Protein AF-G0MV17-F1 (afdb_monomer_lite)

Secondary structure (DSSP, 8-state):
-HHHHHTTT-PPPPPPPPPS-HHHHHHHHHHHHHHHHHHHHHHHHHHHHHHHHHHHHHHHHHHHHHS-THHHHHHHH-HHHHHHHHHHHH---HHHHHHHHHHHHHHHHHHHHHHHHTT-S---HHHHHHHHHHHHHHHHHHHHHHHHHHHHHTTS----SSHHHHHHHHHHHHHHHHHT---PPP--TTHHHHHHHHHHHHHHHTT-----------PPPTT-EEEEETTEEEEE-HHHHHHH-SS------TTSSS-EEEE-S-HHHHHHHHHHHTT--HHHHTTTGGGTHHHHHHHHHHHT-HHHHHHHHHHHHTT-SS-HHHHHHHHHHTT-HHHHHHHHHH--SHHHHHHHS-S-GGGS-HHHHHHHHHHHHHHTT-PPPP-PPPPSSHHHHHHHHHHHHHHHHHTTSTTHHHHHHHHHHHHHHHHHHHHHHHH-HHHHHHHHH-HHHHHHHHHHHH---HHHHHHHHHHHHHHHHHHHHHHHHSTTS---HHHHHHHHHHHHHHHHHHHHHHHH-HHHHTTS--S----SHHHHHHHHHHHHHHHHTS------GGGHHHHHHHHHHHHHHHHHHHHH-TTS-PPPPPTT-----GGG--HHHHHHHHHHHHHHHHSPP--PPP---------TTSSSS---

Structure (mmCIF, N/CA/C/O backbone):
data_AF-G0MV17-F1
#
_entry.id   AF-G0MV17-F1
#
loop_
_atom_site.group_PDB
_atom_site.id
_atom_site.type_symbol
_atom_site.label_atom_id
_atom_site.label_alt_id
_atom_site.label_comp_id
_atom_site.label_asym_id
_atom_site.label_entity_id
_atom_site.label_seq_id
_atom_site.pdbx_PDB_ins_code
_atom_site.Cartn_x
_atom_site.Cartn_y
_atom_site.Cartn_z
_atom_site.occupancy
_atom_site.B_iso_or_equiv
_atom_site.auth_seq_id
_atom_site.auth_comp_id
_atom_site.auth_asym_id
_atom_site.auth_atom_id
_atom_site.pdbx_PDB_model_num
ATOM 1 N N . MET A 1 1 ? -31.166 -2.896 -0.686 1.00 39.56 1 MET A N 1
ATOM 2 C CA . MET A 1 1 ? -31.137 -1.420 -0.766 1.00 39.56 1 MET A CA 1
ATOM 3 C C . MET A 1 1 ? -32.456 -0.833 -1.259 1.00 39.56 1 MET A C 1
ATOM 5 O O . MET A 1 1 ? -33.086 -0.135 -0.486 1.00 39.56 1 MET A O 1
ATOM 9 N N . GLN A 1 2 ? -32.949 -1.142 -2.463 1.00 28.44 2 GLN A N 1
ATOM 10 C CA . GLN A 1 2 ? -34.207 -0.554 -2.974 1.00 28.44 2 GLN A CA 1
ATOM 11 C C . GLN A 1 2 ? -35.458 -0.960 -2.159 1.00 28.44 2 GLN A C 1
ATOM 13 O O . GLN A 1 2 ? -36.237 -0.102 -1.762 1.00 28.44 2 GLN A O 1
ATOM 18 N N . ARG A 1 3 ? -35.547 -2.231 -1.735 1.00 35.34 3 ARG A N 1
ATOM 19 C CA . ARG A 1 3 ? -36.544 -2.705 -0.746 1.00 35.34 3 ARG A CA 1
ATOM 20 C C . ARG A 1 3 ? -36.416 -2.064 0.644 1.00 35.34 3 ARG A C 1
ATOM 22 O O . ARG A 1 3 ? -37.363 -2.081 1.417 1.00 35.34 3 ARG A O 1
ATOM 29 N N . SER A 1 4 ? -35.245 -1.522 0.972 1.00 36.75 4 SER A N 1
ATOM 30 C CA . SER A 1 4 ? -34.975 -0.873 2.261 1.00 36.75 4 SER A CA 1
ATOM 31 C C . SER A 1 4 ? -35.510 0.565 2.283 1.00 36.75 4 SER A C 1
ATOM 33 O O . SER A 1 4 ? -35.918 1.042 3.334 1.00 36.75 4 SER A O 1
ATOM 35 N N . PHE A 1 5 ? -35.570 1.231 1.123 1.00 41.06 5 PHE A N 1
ATOM 36 C CA . PHE A 1 5 ? -36.140 2.575 0.979 1.00 41.06 5 PHE A CA 1
ATOM 37 C C . PHE A 1 5 ? -37.675 2.575 0.917 1.00 41.06 5 PHE A C 1
ATOM 39 O O . PHE A 1 5 ? -38.303 3.513 1.403 1.00 41.06 5 PHE A O 1
ATOM 46 N N . GLU A 1 6 ? -38.294 1.512 0.397 1.00 41.16 6 GLU A N 1
ATOM 47 C CA . GLU A 1 6 ? -39.761 1.377 0.363 1.00 41.16 6 GLU A CA 1
ATOM 48 C C . GLU A 1 6 ? -40.378 1.166 1.757 1.00 41.16 6 GLU A C 1
ATOM 50 O O . GLU A 1 6 ? -41.496 1.612 2.006 1.00 41.16 6 GLU A O 1
ATOM 55 N N . LEU A 1 7 ? -39.633 0.575 2.698 1.00 42.25 7 LEU A N 1
ATOM 56 C CA . LEU A 1 7 ? -40.073 0.385 4.087 1.00 42.25 7 LEU A CA 1
ATOM 57 C C . LEU A 1 7 ? -40.056 1.676 4.931 1.00 42.25 7 LEU A C 1
ATOM 59 O O . LEU A 1 7 ? -40.615 1.684 6.023 1.00 42.25 7 LEU A O 1
ATOM 63 N N . LEU A 1 8 ? -39.452 2.766 4.436 1.00 43.91 8 LEU A N 1
ATOM 64 C CA . LEU A 1 8 ? -39.268 4.024 5.180 1.00 43.91 8 LEU A CA 1
ATOM 65 C C . LEU A 1 8 ? -40.201 5.170 4.740 1.00 43.91 8 LEU A C 1
ATOM 67 O O . LEU A 1 8 ? -40.121 6.266 5.287 1.00 43.91 8 LEU A O 1
ATOM 71 N N . GLY A 1 9 ? -41.109 4.945 3.783 1.00 40.09 9 GLY A N 1
ATOM 72 C CA . GLY A 1 9 ? -42.217 5.872 3.496 1.00 40.09 9 GLY A CA 1
ATOM 73 C C . GLY A 1 9 ? -41.845 7.252 2.922 1.00 40.09 9 GLY A C 1
ATOM 74 O O . GLY A 1 9 ? -42.655 8.176 2.996 1.00 40.09 9 GLY A O 1
ATOM 75 N N . ILE A 1 10 ? -40.658 7.425 2.332 1.00 40.81 10 ILE A N 1
ATOM 76 C CA . ILE A 1 10 ? -40.197 8.725 1.813 1.00 40.81 10 ILE A CA 1
ATOM 77 C C . ILE A 1 10 ? -40.689 8.930 0.368 1.00 40.81 10 ILE A C 1
ATOM 79 O O . ILE A 1 10 ? -40.276 8.220 -0.549 1.00 40.81 10 ILE A O 1
ATOM 83 N N . ARG A 1 11 ? -41.579 9.911 0.147 1.00 38.06 11 ARG A N 1
ATOM 84 C CA . ARG A 1 11 ? -42.093 10.280 -1.190 1.00 38.06 11 ARG A CA 1
ATOM 85 C C . ARG A 1 11 ? -41.164 11.255 -1.923 1.00 38.06 11 ARG A C 1
ATOM 87 O O . ARG A 1 11 ? -40.632 12.190 -1.334 1.00 38.06 11 ARG A O 1
ATOM 94 N N . LYS A 1 12 ? -41.032 11.050 -3.237 1.00 37.12 12 LYS A N 1
ATOM 95 C CA . LYS A 1 12 ? -40.233 11.859 -4.173 1.00 37.12 12 LYS A CA 1
ATOM 96 C C . LYS A 1 12 ? -40.952 13.185 -4.523 1.00 37.12 12 LYS A C 1
ATOM 98 O O . LYS A 1 12 ? -42.158 13.134 -4.768 1.00 37.12 12 LYS A O 1
ATOM 103 N N . PRO A 1 13 ? -40.264 14.345 -4.571 1.00 39.62 13 PRO A N 1
ATOM 104 C CA . PRO A 1 13 ? -40.879 15.626 -4.937 1.00 39.62 13 PRO A CA 1
ATOM 105 C C . PRO A 1 13 ? -41.050 15.791 -6.465 1.00 39.62 13 PRO A C 1
ATOM 107 O O . PRO A 1 13 ? -40.320 15.149 -7.228 1.00 39.62 13 PRO A O 1
ATOM 110 N N . PRO A 1 14 ? -42.004 16.632 -6.923 1.00 38.84 14 PRO A N 1
ATOM 111 C CA . PRO A 1 14 ? -42.306 16.827 -8.339 1.00 38.84 14 PRO A CA 1
ATOM 112 C C . PRO A 1 14 ? -41.318 17.782 -9.023 1.00 38.84 14 PRO A C 1
ATOM 114 O O . PRO A 1 14 ? -40.801 18.719 -8.415 1.00 38.84 14 PRO A O 1
ATOM 117 N N . SER A 1 15 ? -41.072 17.530 -10.306 1.00 37.59 15 SER A N 1
ATOM 118 C CA . SER A 1 15 ? -40.172 18.303 -11.165 1.00 37.59 15 SER A CA 1
ATOM 119 C C . SER A 1 15 ? -40.782 19.655 -11.576 1.00 37.59 15 SER A C 1
ATOM 121 O O . SER A 1 15 ? -41.992 19.710 -11.810 1.00 37.59 15 SER A O 1
ATOM 123 N N . PRO A 1 16 ? -39.978 20.729 -11.704 1.00 37.81 16 PRO A N 1
ATOM 124 C CA . PRO A 1 16 ? -40.455 22.035 -12.158 1.00 37.81 16 PRO A CA 1
ATOM 125 C C . PRO A 1 16 ? -40.658 22.084 -13.687 1.00 37.81 16 PRO A C 1
ATOM 127 O O . PRO A 1 16 ? -40.048 21.289 -14.408 1.00 37.81 16 PRO A O 1
ATOM 130 N N . PRO A 1 17 ? -41.506 23.005 -14.190 1.00 41.12 17 PRO A N 1
ATOM 131 C CA . PRO A 1 17 ? -41.814 23.118 -15.612 1.00 41.12 17 PRO A CA 1
ATOM 132 C C . PRO A 1 17 ? -40.684 23.811 -16.391 1.00 41.12 17 PRO A C 1
ATOM 134 O O . PRO A 1 17 ? -39.975 24.667 -15.862 1.00 41.12 17 PRO A O 1
ATOM 137 N N . LEU A 1 18 ? -40.533 23.417 -17.657 1.00 37.25 18 LEU A N 1
ATOM 138 C CA . LEU A 1 18 ? -39.545 23.945 -18.602 1.00 37.25 18 LEU A CA 1
ATOM 139 C C . LEU A 1 18 ? -39.985 25.306 -19.183 1.00 37.25 18 LEU A C 1
ATOM 141 O O . LEU A 1 18 ? -41.183 25.479 -19.406 1.00 37.25 18 LEU A O 1
ATOM 145 N N . PRO A 1 19 ? -39.056 26.247 -19.460 1.00 40.25 19 PRO A N 1
ATOM 146 C CA . PRO A 1 19 ? -39.390 27.530 -20.075 1.00 40.25 19 PRO A CA 1
ATOM 147 C C . PRO A 1 19 ? -39.658 27.401 -21.579 1.00 40.25 19 PRO A C 1
ATOM 149 O O . PRO A 1 19 ? -39.020 26.609 -22.275 1.00 40.25 19 PRO A O 1
ATOM 152 N N . GLU A 1 20 ? -40.587 28.224 -22.056 1.00 44.41 20 GLU A N 1
ATOM 153 C CA . GLU A 1 20 ? -40.959 28.390 -23.459 1.00 44.41 20 GLU A CA 1
ATOM 154 C C . GLU A 1 20 ? -39.943 29.308 -24.173 1.00 44.41 20 GLU A C 1
ATOM 156 O O . GLU A 1 20 ? -39.571 30.354 -23.650 1.00 44.41 20 GLU A O 1
ATOM 161 N N . GLU A 1 21 ? -39.519 28.887 -25.369 1.00 57.91 21 GLU A N 1
ATOM 162 C CA . GLU A 1 21 ? -38.606 29.548 -26.328 1.00 57.91 21 GLU A CA 1
ATOM 163 C C . GLU A 1 21 ? -37.078 29.345 -26.139 1.00 57.91 21 GLU A C 1
ATOM 165 O O . GLU A 1 21 ? -36.354 30.224 -25.668 1.00 57.91 21 GLU A O 1
ATOM 170 N N . PRO A 1 22 ? -36.549 28.180 -26.578 1.00 46.06 22 PRO A N 1
ATOM 171 C CA . PRO A 1 22 ? -35.141 27.791 -26.423 1.00 46.06 22 PRO A CA 1
ATOM 172 C C . PRO A 1 22 ? -34.143 28.545 -27.324 1.00 46.06 22 PRO A C 1
ATOM 174 O O . PRO A 1 22 ? -32.955 28.599 -26.999 1.00 46.06 22 PRO A O 1
ATOM 177 N N . ASP A 1 23 ? -34.593 29.162 -28.418 1.00 40.06 23 ASP A N 1
ATOM 178 C CA . ASP A 1 23 ? -33.680 29.690 -29.442 1.00 40.06 23 ASP A CA 1
ATOM 179 C C . ASP A 1 23 ? -33.050 31.044 -29.059 1.00 40.06 23 ASP A C 1
ATOM 181 O O . ASP A 1 23 ? -31.885 31.296 -29.364 1.00 40.06 23 ASP A O 1
ATOM 185 N N . GLN A 1 24 ? -33.756 31.888 -28.297 1.00 45.31 24 GLN A N 1
ATOM 186 C CA . GLN A 1 24 ? -33.226 33.183 -27.830 1.00 45.31 24 GLN A CA 1
ATOM 187 C C . GLN A 1 24 ? -32.275 33.032 -26.632 1.00 45.31 24 GLN A C 1
ATOM 189 O O . GLN A 1 24 ? -31.323 33.799 -26.471 1.00 45.31 24 GLN A O 1
ATOM 194 N N . VAL A 1 25 ? -32.496 32.007 -25.804 1.00 46.84 25 VAL A N 1
ATOM 195 C CA . VAL A 1 25 ? -31.616 31.672 -24.674 1.00 46.84 25 VAL A CA 1
ATOM 196 C C . VAL A 1 25 ? -30.271 31.147 -25.181 1.00 46.84 25 VAL A C 1
ATOM 198 O O . VAL A 1 25 ? -29.224 31.496 -24.634 1.00 46.84 25 VAL A O 1
ATOM 201 N N . PHE A 1 26 ? -30.285 30.364 -26.262 1.00 41.34 26 PHE A N 1
ATOM 202 C CA . PHE A 1 26 ? -29.080 29.805 -26.869 1.00 41.34 26 PHE A CA 1
ATOM 203 C C . PHE A 1 26 ? -28.169 30.885 -27.474 1.00 41.34 26 PHE A C 1
ATOM 205 O O . PHE A 1 26 ? -26.960 30.879 -27.238 1.00 41.34 26 PHE A O 1
ATOM 212 N N . GLU A 1 27 ? -28.737 31.856 -28.193 1.00 43.06 27 GLU A N 1
ATOM 213 C CA . GLU A 1 27 ? -27.962 32.928 -28.829 1.00 43.06 27 GLU A CA 1
ATOM 214 C C . GLU A 1 27 ? -27.338 33.887 -27.795 1.00 43.06 27 GLU A C 1
ATOM 216 O O . GLU A 1 27 ? -26.178 34.291 -27.918 1.00 43.06 27 GLU A O 1
ATOM 221 N N . HIS A 1 28 ? -28.060 34.185 -26.708 1.00 44.31 28 HIS A N 1
ATOM 222 C CA . HIS A 1 28 ? -27.533 34.980 -25.597 1.00 44.31 28 HIS A CA 1
ATOM 223 C C . HIS A 1 28 ? -26.421 34.247 -24.825 1.00 44.31 28 HIS A C 1
ATOM 225 O O . HIS A 1 28 ? -25.405 34.856 -24.481 1.00 44.31 28 HIS A O 1
ATOM 231 N N . MET A 1 29 ? -26.570 32.936 -24.599 1.00 42.50 29 MET A N 1
ATOM 232 C CA . MET A 1 29 ? -25.540 32.112 -23.959 1.00 42.50 29 MET A CA 1
ATOM 233 C C . MET A 1 29 ? -24.266 32.012 -24.801 1.00 42.50 29 MET A C 1
ATOM 235 O O . MET A 1 29 ? -23.177 32.086 -24.241 1.00 42.50 29 MET A O 1
ATOM 239 N N . MET A 1 30 ? -24.377 31.881 -26.127 1.00 44.44 30 MET A N 1
ATOM 240 C CA . MET A 1 30 ? -23.211 31.776 -27.012 1.00 44.44 30 MET A CA 1
ATOM 241 C C . MET A 1 30 ? -22.388 33.065 -27.057 1.00 44.44 30 MET A C 1
ATOM 243 O O . MET A 1 30 ? -21.160 33.001 -27.016 1.00 44.44 30 MET A O 1
ATOM 247 N N . ASN A 1 31 ? -23.040 34.229 -27.058 1.00 46.44 31 ASN A N 1
ATOM 248 C CA . ASN A 1 31 ? -22.339 35.514 -27.013 1.00 46.44 31 ASN A CA 1
ATOM 249 C C . ASN A 1 31 ? -21.664 35.752 -25.651 1.00 46.44 31 ASN A C 1
ATOM 251 O O . ASN A 1 31 ? -20.507 36.164 -25.610 1.00 46.44 31 ASN A O 1
ATOM 255 N N . GLN A 1 32 ? -22.311 35.376 -24.540 1.00 42.66 32 GLN A N 1
ATOM 256 C CA . GLN A 1 32 ? -21.657 35.382 -23.224 1.00 42.66 32 GLN A CA 1
ATOM 257 C C . GLN A 1 32 ? -20.475 34.407 -23.151 1.00 42.66 32 GLN A C 1
ATOM 259 O O . GLN A 1 32 ? -19.490 34.699 -22.478 1.00 42.66 32 GLN A O 1
ATOM 264 N N . LEU A 1 33 ? -20.547 33.263 -23.839 1.00 36.34 33 LEU A N 1
ATOM 265 C CA . LEU A 1 33 ? -19.461 32.285 -23.873 1.00 36.34 33 LEU A CA 1
ATOM 266 C C . LEU A 1 33 ? -18.257 32.798 -24.668 1.00 36.34 33 LEU A C 1
ATOM 268 O O . LEU A 1 33 ? -17.129 32.565 -24.254 1.00 36.34 33 LEU A O 1
ATOM 272 N N . ILE A 1 34 ? -18.477 33.505 -25.779 1.00 42.09 34 ILE A N 1
ATOM 273 C CA . ILE A 1 34 ? -17.401 34.106 -26.583 1.00 42.09 34 ILE A CA 1
ATOM 274 C C . ILE A 1 34 ? -16.687 35.198 -25.777 1.00 42.09 34 ILE A C 1
ATOM 276 O O . ILE A 1 34 ? -15.463 35.147 -25.649 1.00 42.09 34 ILE A O 1
ATOM 280 N N . ASP A 1 35 ? -17.440 36.095 -25.136 1.00 41.97 35 ASP A N 1
ATOM 281 C CA . ASP A 1 35 ? -16.875 37.139 -24.273 1.00 41.97 35 ASP A CA 1
ATOM 282 C C . ASP A 1 35 ? -16.135 36.534 -23.064 1.00 41.97 35 ASP A C 1
ATOM 284 O O . ASP A 1 35 ? -15.046 36.978 -22.691 1.00 41.97 35 ASP A O 1
ATOM 288 N N . GLN A 1 36 ? -16.672 35.461 -22.473 1.00 37.81 36 GLN A N 1
ATOM 289 C CA . GLN A 1 36 ? -16.002 34.733 -21.394 1.00 37.81 36 GLN A CA 1
ATOM 290 C C . GLN A 1 36 ? -14.747 34.000 -21.873 1.00 37.81 36 GLN A C 1
ATOM 292 O O . GLN A 1 36 ? -13.764 33.985 -21.140 1.00 37.81 36 GLN A O 1
ATOM 297 N N . VAL A 1 37 ? -14.732 33.432 -23.081 1.00 37.16 37 VAL A N 1
ATOM 298 C CA . VAL A 1 37 ? -13.567 32.735 -23.650 1.00 37.16 37 VAL A CA 1
ATOM 299 C C . VAL A 1 37 ? -12.456 33.719 -24.023 1.00 37.16 37 VAL A C 1
ATOM 301 O O . VAL A 1 37 ? -11.284 33.419 -23.797 1.00 37.16 37 VAL A O 1
ATOM 304 N N . GLU A 1 38 ? -12.772 34.914 -24.527 1.00 39.66 38 GLU A N 1
ATOM 305 C CA . GLU A 1 38 ? -11.762 35.947 -24.798 1.00 39.66 38 GLU A CA 1
ATOM 306 C C . GLU A 1 38 ? -11.149 36.510 -23.507 1.00 39.66 38 GLU A C 1
ATOM 308 O O . GLU A 1 38 ? -9.919 36.611 -23.396 1.00 39.66 38 GLU A O 1
ATOM 313 N N . VAL A 1 39 ? -11.976 36.769 -22.487 1.00 44.75 39 VAL A N 1
ATOM 314 C CA . VAL A 1 39 ? -11.518 37.181 -21.150 1.00 44.75 39 VAL A CA 1
ATOM 315 C C . VAL A 1 39 ? -10.722 36.061 -20.467 1.00 44.75 39 VAL A C 1
ATOM 317 O O . VAL A 1 39 ? -9.668 36.328 -19.888 1.00 44.75 39 VAL A O 1
ATOM 320 N N . GLN A 1 40 ? -11.150 34.800 -20.584 1.00 40.75 40 GLN A N 1
ATOM 321 C CA . GLN A 1 40 ? -10.430 33.638 -20.050 1.00 40.75 40 GLN A CA 1
ATOM 322 C C . GLN A 1 40 ? -9.117 33.367 -20.788 1.00 40.75 40 GLN A C 1
ATOM 324 O O . GLN A 1 40 ? -8.150 32.969 -20.145 1.00 40.75 40 GLN A O 1
ATOM 329 N N . ASN A 1 41 ? -9.022 33.635 -22.093 1.00 45.84 41 ASN A N 1
ATOM 330 C CA . ASN A 1 41 ? -7.770 33.508 -22.844 1.00 45.84 41 ASN A CA 1
ATOM 331 C C . ASN A 1 41 ? -6.756 34.597 -22.461 1.00 45.84 41 ASN A C 1
ATOM 333 O O . ASN A 1 41 ? -5.572 34.303 -22.296 1.00 45.84 41 ASN A O 1
ATOM 337 N N . HIS A 1 42 ? -7.193 35.847 -22.270 1.00 51.09 42 HIS A N 1
ATOM 338 C CA . HIS A 1 42 ? -6.316 36.906 -21.751 1.00 51.09 42 HIS A CA 1
ATOM 339 C C . HIS A 1 42 ? -5.890 36.638 -20.301 1.00 51.09 42 HIS A C 1
ATOM 341 O O . HIS A 1 42 ? -4.712 36.781 -19.966 1.00 51.09 42 HIS A O 1
ATOM 347 N N . HIS A 1 43 ? -6.815 36.183 -19.455 1.00 50.75 43 HIS A N 1
ATOM 348 C CA . HIS A 1 43 ? -6.525 35.830 -18.067 1.00 50.75 43 HIS A CA 1
ATOM 349 C C . HIS A 1 43 ? -5.617 34.592 -17.959 1.00 50.75 43 HIS A C 1
ATOM 351 O O . HIS A 1 43 ? -4.673 34.589 -17.175 1.00 50.75 43 HIS A O 1
ATOM 357 N N . GLY A 1 44 ? -5.831 33.578 -18.801 1.00 56.38 44 GLY A N 1
ATOM 358 C CA . GLY A 1 44 ? -5.016 32.366 -18.877 1.00 56.38 44 GLY A CA 1
ATOM 359 C C . GLY A 1 44 ? -3.581 32.648 -19.320 1.00 56.38 44 GLY A C 1
ATOM 360 O O . GLY A 1 44 ? -2.642 32.169 -18.687 1.00 56.38 44 GLY A O 1
ATOM 361 N N . ASN A 1 45 ? -3.392 33.505 -20.328 1.00 60.91 45 ASN A N 1
ATOM 362 C CA . ASN A 1 45 ? -2.059 33.942 -20.755 1.00 60.91 45 ASN A CA 1
ATOM 363 C C . ASN A 1 45 ? -1.337 34.749 -19.660 1.00 60.91 45 ASN A C 1
ATOM 365 O O . ASN A 1 45 ? -0.129 34.599 -19.481 1.00 60.91 45 ASN A O 1
ATOM 369 N N . MET A 1 46 ? -2.066 35.572 -18.897 1.00 56.50 46 MET A N 1
ATOM 370 C CA . MET A 1 46 ? -1.504 36.327 -17.771 1.00 56.50 46 MET A CA 1
ATOM 371 C C . MET A 1 46 ? -1.119 35.411 -16.596 1.00 56.50 46 MET A C 1
ATOM 373 O O . MET A 1 46 ? -0.053 35.586 -16.009 1.00 56.50 46 MET A O 1
ATOM 377 N N . LEU A 1 47 ? -1.949 34.418 -16.265 1.00 56.22 47 LEU A N 1
ATOM 378 C CA . LEU A 1 47 ? -1.660 33.429 -15.221 1.00 56.22 47 LEU A CA 1
ATOM 379 C C . LEU A 1 47 ? -0.475 32.533 -15.590 1.00 56.22 47 LEU A C 1
ATOM 381 O O . LEU A 1 47 ? 0.393 32.285 -14.753 1.00 56.22 47 LEU A O 1
ATOM 385 N N . GLN A 1 48 ? -0.398 32.096 -16.849 1.00 69.19 48 GLN A N 1
ATOM 386 C CA . GLN A 1 48 ? 0.754 31.358 -17.357 1.00 69.19 48 GLN A CA 1
ATOM 387 C C . GLN A 1 48 ? 2.034 32.197 -17.249 1.00 69.19 48 GLN A C 1
ATOM 389 O O . GLN A 1 48 ? 3.050 31.703 -16.765 1.00 69.19 48 GLN A O 1
ATOM 394 N N . LEU A 1 49 ? 1.977 33.479 -17.618 1.00 64.31 49 LEU A N 1
ATOM 395 C CA . LEU A 1 49 ? 3.107 34.398 -17.487 1.00 64.31 49 LEU A CA 1
ATOM 396 C C . LEU A 1 49 ? 3.540 34.577 -16.025 1.00 64.31 49 LEU A C 1
ATOM 398 O O . LEU A 1 49 ? 4.733 34.569 -15.733 1.00 64.31 49 LEU A O 1
ATOM 402 N N . GLN A 1 50 ? 2.593 34.719 -15.096 1.00 61.16 50 GLN A N 1
ATOM 403 C CA . GLN A 1 50 ? 2.897 34.818 -13.666 1.00 61.16 50 GLN A CA 1
ATOM 404 C C . GLN A 1 50 ? 3.555 33.540 -13.139 1.00 61.16 50 GLN A C 1
ATOM 406 O O . GLN A 1 50 ? 4.508 33.622 -12.363 1.00 61.16 50 GLN A O 1
ATOM 411 N N . ALA A 1 51 ? 3.104 32.369 -13.595 1.00 58.09 51 ALA A N 1
ATOM 412 C CA . ALA A 1 51 ? 3.721 31.093 -13.256 1.00 58.09 51 ALA A CA 1
ATOM 413 C C . ALA A 1 51 ? 5.148 30.977 -13.824 1.00 58.09 51 ALA A C 1
ATOM 415 O O . ALA A 1 51 ? 6.065 30.586 -13.102 1.00 58.09 51 ALA A O 1
ATOM 416 N N . GLU A 1 52 ? 5.364 31.371 -15.082 1.00 67.12 52 GLU A N 1
ATOM 417 C CA . GLU A 1 52 ? 6.689 31.383 -15.718 1.00 67.12 52 GLU A CA 1
ATOM 418 C C . GLU A 1 52 ? 7.646 32.364 -15.013 1.00 67.12 52 GLU A C 1
ATOM 420 O O . GLU A 1 52 ? 8.782 32.002 -14.699 1.00 67.12 52 GLU A O 1
ATOM 425 N N . LEU A 1 53 ? 7.180 33.569 -14.665 1.00 64.06 53 LEU A N 1
ATOM 426 C CA . LEU A 1 53 ? 7.945 34.558 -13.894 1.00 64.06 53 LEU A CA 1
ATOM 427 C C . LEU A 1 53 ? 8.314 34.053 -12.494 1.00 64.06 53 LEU A C 1
ATOM 429 O O . LEU A 1 53 ? 9.440 34.274 -12.041 1.00 64.06 53 LEU A O 1
ATOM 433 N N . LEU A 1 54 ? 7.393 33.363 -11.816 1.00 60.91 54 LEU A N 1
ATOM 434 C CA . LEU A 1 54 ? 7.623 32.795 -10.488 1.00 60.91 54 LEU A CA 1
ATOM 435 C C . LEU A 1 54 ? 8.659 31.665 -10.531 1.00 60.91 54 LEU A C 1
ATOM 437 O O . LEU A 1 54 ? 9.561 31.623 -9.693 1.00 60.91 54 LEU A O 1
ATOM 441 N N . VAL A 1 55 ? 8.568 30.774 -11.522 1.00 65.69 55 VAL A N 1
ATOM 442 C CA . VAL A 1 55 ? 9.546 29.696 -11.737 1.00 65.69 55 VAL A CA 1
ATOM 443 C C . VAL A 1 55 ? 10.942 30.271 -11.973 1.00 65.69 55 VAL A C 1
ATOM 445 O O . VAL A 1 55 ? 11.916 29.785 -11.397 1.00 65.69 55 VAL A O 1
ATOM 448 N N . GLU A 1 56 ? 11.061 31.332 -12.769 1.00 71.00 56 GLU A N 1
ATOM 449 C CA . GLU A 1 56 ? 12.349 31.983 -13.019 1.00 71.00 56 GLU A CA 1
ATOM 450 C C . GLU A 1 56 ? 12.889 32.712 -11.784 1.00 71.00 56 GLU A C 1
ATOM 452 O O . GLU A 1 56 ? 14.080 32.622 -11.484 1.00 71.00 56 GLU A O 1
ATOM 457 N N . GLU A 1 57 ? 12.028 33.352 -10.992 1.00 67.56 57 GLU A N 1
ATOM 458 C CA . GLU A 1 57 ? 12.439 33.941 -9.718 1.00 67.56 57 GLU A CA 1
ATOM 459 C C . GLU A 1 57 ? 12.980 32.880 -8.746 1.00 67.56 57 GLU A C 1
ATOM 461 O O . GLU A 1 57 ? 13.982 33.115 -8.063 1.00 67.56 57 GLU A O 1
ATOM 466 N N . LEU A 1 58 ? 12.357 31.700 -8.705 1.00 60.50 58 LEU A N 1
ATOM 467 C CA . LEU A 1 58 ? 12.823 30.570 -7.902 1.00 60.50 58 LEU A CA 1
ATOM 468 C C . LEU A 1 58 ? 14.170 30.035 -8.400 1.00 60.50 58 LEU A C 1
ATOM 470 O O . LEU A 1 58 ? 15.052 29.798 -7.574 1.00 60.50 58 LEU A O 1
ATOM 474 N N . LYS A 1 59 ? 14.381 29.933 -9.719 1.00 69.75 59 LYS A N 1
ATOM 475 C CA . LYS A 1 59 ? 15.687 29.568 -10.299 1.00 69.75 59 LYS A CA 1
ATOM 476 C C . LYS A 1 59 ? 16.774 30.576 -9.933 1.00 69.75 59 LYS A C 1
ATOM 478 O O . LYS A 1 59 ? 17.870 30.170 -9.552 1.00 69.75 59 LYS A O 1
ATOM 483 N N . ILE A 1 60 ? 16.478 31.878 -9.978 1.00 66.75 60 ILE A N 1
ATOM 484 C CA . ILE A 1 60 ? 17.429 32.923 -9.572 1.00 66.75 60 ILE A CA 1
ATOM 485 C C . ILE A 1 60 ? 17.712 32.855 -8.067 1.00 66.75 60 ILE A C 1
ATOM 487 O O . ILE A 1 60 ? 18.867 32.949 -7.662 1.00 66.75 60 ILE A O 1
ATOM 491 N N . LYS A 1 61 ? 16.700 32.656 -7.216 1.00 68.31 61 LYS A N 1
ATOM 492 C CA . LYS A 1 61 ? 16.900 32.491 -5.763 1.00 68.31 61 LYS A CA 1
ATOM 493 C C . LYS A 1 61 ? 17.732 31.252 -5.441 1.00 68.31 61 LYS A C 1
ATOM 495 O O . LYS A 1 61 ? 18.637 31.329 -4.613 1.00 68.31 61 LYS A O 1
ATOM 500 N N . GLN A 1 62 ? 17.467 30.137 -6.118 1.00 69.56 62 GLN A N 1
ATOM 501 C CA . GLN A 1 62 ? 18.268 28.923 -6.007 1.00 69.56 62 GLN A CA 1
ATOM 502 C C . GLN A 1 62 ? 19.709 29.185 -6.460 1.00 69.56 62 GLN A C 1
ATOM 504 O O . GLN A 1 62 ? 20.642 28.835 -5.743 1.00 69.56 62 GLN A O 1
ATOM 509 N N . TYR A 1 63 ? 19.903 29.886 -7.579 1.00 66.56 63 TYR A N 1
ATOM 510 C CA . TYR A 1 63 ? 21.225 30.295 -8.047 1.00 66.56 63 TYR A CA 1
ATOM 511 C C . TYR A 1 63 ? 21.960 31.150 -7.009 1.00 66.56 63 TYR A C 1
ATOM 513 O O . TYR A 1 63 ? 23.083 30.824 -6.657 1.00 66.56 63 TYR A O 1
ATOM 521 N N . LEU A 1 64 ? 21.326 32.187 -6.456 1.00 65.50 64 LEU A N 1
ATOM 522 C CA . LEU A 1 64 ? 21.921 33.057 -5.431 1.00 65.50 64 LEU A CA 1
ATOM 523 C C . LEU A 1 64 ? 22.168 32.352 -4.092 1.00 65.50 64 LEU A C 1
ATOM 525 O O . LEU A 1 64 ? 22.913 32.856 -3.261 1.00 65.50 64 LEU A O 1
ATOM 529 N N . SER A 1 65 ? 21.529 31.205 -3.856 1.00 66.50 65 SER A N 1
ATOM 530 C CA . SER A 1 65 ? 21.828 30.365 -2.693 1.00 66.50 65 SER A CA 1
ATOM 531 C C . SER A 1 65 ? 23.074 29.493 -2.896 1.00 66.50 65 SER A C 1
ATOM 533 O O . SER A 1 65 ? 23.672 29.055 -1.916 1.00 66.50 65 SER A O 1
ATOM 535 N N . ILE A 1 66 ? 23.459 29.255 -4.156 1.00 63.94 66 ILE A N 1
ATOM 536 C CA . ILE A 1 66 ? 24.608 28.432 -4.568 1.00 63.94 66 ILE A CA 1
ATOM 537 C C . ILE A 1 66 ? 25.819 29.318 -4.897 1.00 63.94 66 ILE A C 1
ATOM 539 O O . ILE A 1 66 ? 26.944 29.006 -4.519 1.00 63.94 66 ILE A O 1
ATOM 543 N N . ALA A 1 67 ? 25.589 30.423 -5.604 1.00 58.97 67 ALA A N 1
ATOM 544 C CA . ALA A 1 67 ? 26.561 31.455 -5.921 1.00 58.97 67 ALA A CA 1
ATOM 545 C C . ALA A 1 67 ? 26.657 32.398 -4.725 1.00 58.97 67 ALA A C 1
ATOM 547 O O . ALA A 1 67 ? 25.670 33.058 -4.439 1.00 58.97 67 ALA A O 1
ATOM 548 N N . ASP A 1 68 ? 27.809 32.410 -4.052 1.00 62.06 68 ASP A N 1
ATOM 549 C CA . ASP A 1 68 ? 28.308 33.400 -3.082 1.00 62.06 68 ASP A CA 1
ATOM 550 C C . ASP A 1 68 ? 27.286 34.398 -2.474 1.00 62.06 68 ASP A C 1
ATOM 552 O O . ASP A 1 68 ? 26.615 35.140 -3.192 1.00 62.06 68 ASP A O 1
ATOM 556 N N . ARG A 1 69 ? 27.227 34.515 -1.135 1.00 59.22 69 ARG A N 1
ATOM 557 C CA . ARG A 1 69 ? 26.272 35.386 -0.400 1.00 59.22 69 ARG A CA 1
ATOM 558 C C . ARG A 1 69 ? 26.231 36.833 -0.918 1.00 59.22 69 ARG A C 1
ATOM 560 O O . ARG A 1 69 ? 25.186 37.484 -0.814 1.00 59.22 69 ARG A O 1
ATOM 567 N N . ASP A 1 70 ? 27.322 37.306 -1.511 1.00 66.25 70 ASP A N 1
ATOM 568 C CA . ASP A 1 70 ? 27.464 38.651 -2.069 1.00 66.25 70 ASP A CA 1
ATOM 569 C C . ASP A 1 70 ? 26.788 38.846 -3.442 1.00 66.25 70 ASP A C 1
ATOM 571 O O . ASP A 1 70 ? 26.519 39.970 -3.863 1.00 66.25 70 ASP A O 1
ATOM 575 N N . ALA A 1 71 ? 26.398 37.779 -4.144 1.00 69.69 71 ALA A N 1
ATOM 576 C CA . ALA A 1 71 ? 25.651 37.886 -5.398 1.00 69.69 71 ALA A CA 1
ATOM 577 C C . ALA A 1 71 ? 24.294 38.587 -5.195 1.00 69.69 71 ALA A C 1
ATOM 579 O O . ALA A 1 71 ? 23.868 39.405 -6.015 1.00 69.69 71 ALA A O 1
ATOM 580 N N . GLY A 1 72 ? 23.628 38.306 -4.070 1.00 75.12 72 GLY A N 1
ATOM 581 C CA . GLY A 1 72 ? 22.344 38.911 -3.730 1.00 75.12 72 GLY A CA 1
ATOM 582 C C . GLY A 1 72 ? 22.450 40.387 -3.339 1.00 75.12 72 GLY A C 1
ATOM 583 O O . GLY A 1 72 ? 21.529 41.152 -3.620 1.00 75.12 72 GLY A O 1
ATOM 584 N N . SER A 1 73 ? 23.546 40.811 -2.699 1.00 78.25 73 SER A N 1
ATOM 585 C CA . SER A 1 73 ? 23.770 42.228 -2.375 1.00 78.25 73 SER A CA 1
ATOM 586 C C . SER A 1 73 ? 24.071 43.041 -3.633 1.00 78.25 73 SER A C 1
ATOM 588 O O . SER A 1 73 ? 23.557 44.146 -3.767 1.00 78.25 73 SER A O 1
ATOM 590 N N . ILE A 1 74 ? 24.793 42.463 -4.591 1.00 78.31 74 ILE A N 1
ATOM 591 C CA . ILE A 1 74 ? 25.189 43.137 -5.832 1.00 78.31 74 ILE A CA 1
ATOM 592 C C . ILE A 1 74 ? 24.004 43.313 -6.784 1.00 78.31 74 ILE A C 1
ATOM 594 O O . ILE A 1 74 ? 23.810 44.402 -7.312 1.00 78.31 74 ILE A O 1
ATOM 598 N N . ILE A 1 75 ? 23.142 42.300 -6.922 1.00 81.69 75 ILE A N 1
ATOM 599 C CA . ILE A 1 75 ? 21.888 42.433 -7.681 1.00 81.69 75 ILE A CA 1
ATOM 600 C C . ILE A 1 75 ? 20.967 43.497 -7.065 1.00 81.69 75 ILE A C 1
ATOM 602 O O . ILE A 1 75 ? 20.306 44.231 -7.791 1.00 81.69 75 ILE A O 1
ATOM 606 N N . ARG A 1 76 ? 20.914 43.598 -5.729 1.00 81.94 76 ARG A N 1
ATOM 607 C CA . ARG A 1 76 ? 20.119 44.629 -5.035 1.00 81.94 76 ARG A CA 1
ATOM 608 C C . ARG A 1 76 ? 20.733 46.028 -5.119 1.00 81.94 76 ARG A C 1
ATOM 610 O O . ARG A 1 76 ? 20.003 47.003 -4.975 1.00 81.94 76 ARG A O 1
ATOM 617 N N . ALA A 1 77 ? 22.047 46.120 -5.303 1.00 85.06 77 ALA A N 1
ATOM 618 C CA . ALA A 1 77 ? 22.769 47.380 -5.439 1.00 85.06 77 ALA A CA 1
ATOM 619 C C . ALA A 1 77 ? 22.783 47.912 -6.881 1.00 85.06 77 ALA A C 1
ATOM 621 O O . ALA A 1 77 ? 23.198 49.051 -7.090 1.00 85.06 77 ALA A O 1
ATOM 622 N N . ASP A 1 78 ? 22.336 47.118 -7.861 1.00 90.25 78 ASP A N 1
ATOM 623 C CA . ASP A 1 78 ? 22.255 47.555 -9.251 1.00 90.25 78 ASP A CA 1
ATOM 624 C C . ASP A 1 78 ? 21.220 48.694 -9.399 1.00 90.25 78 ASP A C 1
ATOM 626 O O . ASP A 1 78 ? 20.048 48.520 -9.038 1.00 90.25 78 ASP A O 1
ATOM 630 N N . PRO A 1 79 ? 21.631 49.874 -9.902 1.00 86.25 79 PRO A N 1
ATOM 631 C CA . PRO A 1 79 ? 20.773 51.053 -9.940 1.00 86.25 79 PRO A CA 1
ATOM 632 C C . PRO A 1 79 ? 19.566 50.884 -10.871 1.00 86.25 79 PRO A C 1
ATOM 634 O O . PRO A 1 79 ? 18.510 51.429 -10.563 1.00 86.25 79 PRO A O 1
ATOM 637 N N . LEU A 1 80 ? 19.678 50.092 -11.945 1.00 82.44 80 LEU A N 1
ATOM 638 C CA . LEU A 1 80 ? 18.571 49.841 -12.874 1.00 82.44 80 LEU A CA 1
ATOM 639 C C . LEU A 1 80 ? 17.551 48.873 -12.273 1.00 82.44 80 LEU A C 1
ATOM 641 O O . LEU A 1 80 ? 16.346 49.067 -12.419 1.00 82.44 80 LEU A O 1
ATOM 645 N N . ILE A 1 81 ? 18.014 47.844 -11.553 1.00 86.81 81 ILE A N 1
ATOM 646 C CA . ILE A 1 81 ? 17.110 46.949 -10.816 1.00 86.81 81 ILE A CA 1
ATOM 647 C C . ILE A 1 81 ? 16.370 47.721 -9.728 1.00 86.81 81 ILE A C 1
ATOM 649 O O . ILE A 1 81 ? 15.172 47.501 -9.538 1.00 86.81 81 ILE A O 1
ATOM 653 N N . LYS A 1 82 ? 17.057 48.628 -9.027 1.00 89.50 82 LYS A N 1
ATOM 654 C CA . LYS A 1 82 ? 16.432 49.487 -8.022 1.00 89.50 82 LYS A CA 1
ATOM 655 C C . LYS A 1 82 ? 15.369 50.392 -8.648 1.00 89.50 82 LYS A C 1
ATOM 657 O O . LYS A 1 82 ? 14.234 50.372 -8.189 1.00 89.50 82 LYS A O 1
ATOM 662 N N . GLU A 1 83 ? 15.703 51.093 -9.731 1.00 89.50 83 GLU A N 1
ATOM 663 C CA . GLU A 1 83 ? 14.770 51.968 -10.448 1.00 89.50 83 GLU A CA 1
ATOM 664 C C . GLU A 1 83 ? 13.520 51.216 -10.927 1.00 89.50 83 GLU A C 1
ATOM 666 O O . GLU A 1 83 ? 12.401 51.652 -10.669 1.00 89.50 83 GLU A O 1
ATOM 671 N N . LEU A 1 84 ? 13.680 50.045 -11.550 1.00 83.69 84 LEU A N 1
ATOM 672 C CA . LEU A 1 84 ? 12.543 49.231 -11.991 1.00 83.69 84 LEU A CA 1
ATOM 673 C C . LEU A 1 84 ? 11.733 48.661 -10.824 1.00 83.69 84 LEU A C 1
ATOM 675 O O . LEU A 1 84 ? 10.521 48.505 -10.937 1.00 83.69 84 LEU A O 1
ATOM 679 N N . THR A 1 85 ? 12.375 48.351 -9.697 1.00 88.75 85 THR A N 1
ATOM 680 C CA . THR A 1 85 ? 11.668 47.908 -8.487 1.00 88.75 85 THR A CA 1
ATOM 681 C C . THR A 1 85 ? 10.827 49.044 -7.905 1.00 88.75 85 THR A C 1
ATOM 683 O O . THR A 1 85 ? 9.683 48.815 -7.515 1.00 88.75 85 THR A O 1
ATOM 686 N N . ASP A 1 86 ? 11.353 50.269 -7.904 1.00 88.31 86 ASP A N 1
ATOM 687 C CA . ASP A 1 86 ? 10.619 51.459 -7.474 1.00 88.31 86 ASP A CA 1
ATOM 688 C C . ASP A 1 86 ? 9.460 51.761 -8.448 1.00 88.31 86 ASP A C 1
ATOM 690 O O . ASP A 1 86 ? 8.347 52.061 -8.016 1.00 88.31 86 ASP A O 1
ATOM 694 N N . GLN A 1 87 ? 9.658 51.596 -9.762 1.00 88.00 87 GLN A N 1
ATOM 695 C CA . GLN A 1 87 ? 8.577 51.693 -10.755 1.00 88.00 87 GLN A CA 1
ATOM 696 C C . GLN A 1 87 ? 7.503 50.616 -10.537 1.00 88.00 87 GLN A C 1
ATOM 698 O O . GLN A 1 87 ? 6.315 50.932 -10.512 1.00 88.00 87 GLN A O 1
ATOM 703 N N . PHE A 1 88 ? 7.899 49.362 -10.294 1.00 89.12 88 PHE A N 1
ATOM 704 C CA . PHE A 1 88 ? 6.980 48.251 -10.026 1.00 89.12 88 PHE A CA 1
ATOM 705 C C . PHE A 1 88 ? 6.056 48.532 -8.832 1.00 89.12 88 PHE A C 1
ATOM 707 O O . PHE A 1 88 ? 4.869 48.207 -8.878 1.00 89.12 88 PHE A O 1
ATOM 714 N N . GLN A 1 89 ? 6.579 49.159 -7.773 1.00 89.44 89 GLN A N 1
ATOM 715 C CA . GLN A 1 89 ? 5.795 49.522 -6.587 1.00 89.44 89 GLN A CA 1
ATOM 716 C C . GLN A 1 89 ? 4.752 50.616 -6.864 1.00 89.44 89 GLN A C 1
ATOM 718 O O . GLN A 1 89 ? 3.719 50.645 -6.196 1.00 89.44 89 GLN A O 1
ATOM 723 N N . ASN A 1 90 ? 4.998 51.478 -7.854 1.00 86.62 90 ASN A N 1
ATOM 724 C CA . ASN A 1 90 ? 4.157 52.635 -8.172 1.00 86.62 90 ASN A CA 1
ATOM 725 C C . ASN A 1 90 ? 3.138 52.384 -9.298 1.00 86.62 90 ASN A C 1
ATOM 727 O O . ASN A 1 90 ? 2.240 53.197 -9.503 1.00 86.62 90 ASN A O 1
ATOM 731 N N . VAL A 1 91 ? 3.237 51.264 -10.017 1.00 90.19 91 VAL A N 1
ATOM 732 C CA . VAL A 1 91 ? 2.267 50.882 -11.052 1.00 90.19 91 VAL A CA 1
ATOM 733 C C . VAL A 1 91 ? 1.042 50.218 -10.426 1.00 90.19 91 VAL A C 1
ATOM 735 O O . VAL A 1 91 ? 1.166 49.339 -9.570 1.00 90.19 91 VAL A O 1
ATOM 738 N N . HIS A 1 92 ? -0.153 50.606 -10.876 1.00 81.12 92 HIS A N 1
ATOM 739 C CA . HIS A 1 92 ? -1.424 50.034 -10.418 1.00 81.12 92 HIS A CA 1
ATOM 740 C C . HIS A 1 92 ? -2.006 48.984 -11.376 1.00 81.12 92 HIS A C 1
ATOM 742 O O . HIS A 1 92 ? -2.793 48.145 -10.938 1.00 81.12 92 HIS A O 1
ATOM 748 N N . GLU A 1 93 ? -1.602 48.981 -12.649 1.00 87.25 93 GLU A N 1
ATOM 749 C CA . GLU A 1 93 ? -2.101 48.034 -13.647 1.00 87.25 93 GLU A CA 1
ATOM 750 C C . GLU A 1 93 ? -1.312 46.711 -13.636 1.00 87.25 93 GLU A C 1
ATOM 752 O O . GLU A 1 93 ? -0.080 46.688 -13.619 1.00 87.25 93 GLU A O 1
ATOM 757 N N . GLN A 1 94 ? -2.017 45.574 -13.642 1.00 78.38 94 GLN A N 1
ATOM 758 C CA . GLN A 1 94 ? -1.394 44.247 -13.518 1.00 78.38 94 GLN A CA 1
ATOM 759 C C . GLN A 1 94 ? -0.555 43.851 -14.749 1.00 78.38 94 GLN A C 1
ATOM 761 O O . GLN A 1 94 ? 0.434 43.123 -14.617 1.00 78.38 94 GLN A O 1
ATOM 766 N N . SER A 1 95 ? -0.933 44.333 -15.934 1.00 78.81 95 SER A N 1
ATOM 767 C CA . SER A 1 95 ? -0.211 44.146 -17.201 1.00 78.81 95 SER A CA 1
ATOM 768 C C . SER A 1 95 ? 1.169 44.821 -17.146 1.00 78.81 95 SER A C 1
ATOM 770 O O . SER A 1 95 ? 2.193 44.156 -17.307 1.00 78.81 95 SER A O 1
ATOM 772 N N . GLU A 1 96 ? 1.210 46.106 -16.787 1.00 79.62 96 GLU A N 1
ATOM 773 C CA . GLU A 1 96 ? 2.438 46.881 -16.593 1.00 79.62 96 GLU A CA 1
ATOM 774 C C . GLU A 1 96 ? 3.306 46.316 -15.461 1.00 79.62 96 GLU A C 1
ATOM 776 O O . GLU A 1 96 ? 4.522 46.207 -15.620 1.00 79.62 96 GLU A O 1
ATOM 781 N N . ARG A 1 97 ? 2.710 45.860 -14.347 1.00 80.00 97 ARG A N 1
ATOM 782 C CA . ARG A 1 97 ? 3.454 45.156 -13.283 1.00 80.00 97 ARG A CA 1
ATOM 783 C C . ARG A 1 97 ? 4.155 43.912 -13.808 1.00 80.00 97 ARG A C 1
ATOM 785 O O . ARG A 1 97 ? 5.336 43.713 -13.531 1.00 80.00 97 ARG A O 1
ATOM 792 N N . SER A 1 98 ? 3.447 43.092 -14.581 1.00 78.88 98 SER A N 1
ATOM 793 C CA . SER A 1 98 ? 4.000 41.861 -15.157 1.00 78.88 98 SER A CA 1
ATOM 794 C C . SER A 1 98 ? 5.129 42.167 -16.149 1.00 78.88 98 SER A C 1
ATOM 796 O O . SER A 1 98 ? 6.151 41.478 -16.165 1.00 78.88 98 SER A O 1
ATOM 798 N N . PHE A 1 99 ? 4.991 43.246 -16.924 1.00 82.50 99 PHE A N 1
ATOM 799 C CA . PHE A 1 99 ? 6.017 43.728 -17.846 1.00 82.50 99 PHE A CA 1
ATOM 800 C C . PHE A 1 99 ? 7.278 44.219 -17.117 1.00 82.50 99 PHE A C 1
ATOM 802 O O . PHE A 1 99 ? 8.384 43.769 -17.429 1.00 82.50 99 PHE A O 1
ATOM 809 N N . ILE A 1 100 ? 7.132 45.072 -16.097 1.00 79.56 100 ILE A N 1
ATOM 810 C CA . ILE A 1 100 ? 8.257 45.559 -15.282 1.00 79.56 100 ILE A CA 1
ATOM 811 C C . ILE A 1 100 ? 8.929 44.394 -14.541 1.00 79.56 100 ILE A C 1
ATOM 813 O O . ILE A 1 100 ? 10.157 44.300 -14.506 1.00 79.56 100 ILE A O 1
ATOM 817 N N . GLN A 1 101 ? 8.150 43.446 -14.013 1.00 84.88 101 GLN A N 1
ATOM 818 C CA . GLN A 1 101 ? 8.683 42.243 -13.374 1.00 84.88 101 GLN A CA 1
ATOM 819 C C . GLN A 1 101 ? 9.521 41.409 -14.352 1.00 84.88 101 GLN A C 1
ATOM 821 O O . GLN A 1 101 ? 10.619 40.979 -13.993 1.00 84.88 101 GLN A O 1
ATOM 826 N N . ALA A 1 102 ? 9.068 41.231 -15.596 1.00 79.25 102 ALA A N 1
ATOM 827 C CA . ALA A 1 102 ? 9.843 40.551 -16.632 1.00 79.25 102 ALA A CA 1
ATOM 828 C C . ALA A 1 102 ? 11.169 41.274 -16.934 1.00 79.25 102 ALA A C 1
ATOM 830 O O . ALA A 1 102 ? 12.214 40.625 -17.023 1.00 79.25 102 ALA A O 1
ATOM 831 N N . GLN A 1 103 ? 11.164 42.609 -17.018 1.00 84.44 103 GLN A N 1
ATOM 832 C CA . GLN A 1 103 ? 12.389 43.396 -17.208 1.00 84.44 103 GLN A CA 1
ATOM 833 C C . GLN A 1 103 ? 13.381 43.231 -16.047 1.00 84.44 103 GLN A C 1
ATOM 835 O O . GLN A 1 103 ? 14.576 43.027 -16.280 1.00 84.44 103 GLN A O 1
ATOM 840 N N . ILE A 1 104 ? 12.892 43.232 -14.802 1.00 84.19 104 ILE A N 1
ATOM 841 C CA . ILE A 1 104 ? 13.711 42.972 -13.609 1.00 84.19 104 ILE A CA 1
ATOM 842 C C . ILE A 1 104 ? 14.358 41.582 -13.690 1.00 84.19 104 ILE A C 1
ATOM 844 O O . ILE A 1 104 ? 15.550 41.446 -13.406 1.00 84.19 104 ILE A O 1
ATOM 848 N N . GLN A 1 105 ? 13.612 40.544 -14.089 1.00 83.06 105 GLN A N 1
ATOM 849 C CA . GLN A 1 105 ? 14.164 39.186 -14.208 1.00 83.06 105 GLN A CA 1
ATOM 850 C C . GLN A 1 105 ? 15.236 39.091 -15.301 1.00 83.06 105 GLN A C 1
ATOM 852 O O . GLN A 1 105 ? 16.285 38.482 -15.084 1.00 83.06 105 GLN A O 1
ATOM 857 N N . VAL A 1 106 ? 15.030 39.745 -16.447 1.00 82.38 106 VAL A N 1
ATOM 858 C CA . VAL A 1 106 ? 16.029 39.805 -17.526 1.00 82.38 106 VAL A CA 1
ATOM 859 C C . VAL A 1 106 ? 17.324 40.466 -17.051 1.00 82.38 106 VAL A C 1
ATOM 861 O O . VAL A 1 106 ? 18.408 39.944 -17.316 1.00 82.38 106 VAL A O 1
ATOM 864 N N . LEU A 1 107 ? 17.240 41.588 -16.329 1.00 82.81 107 LEU A N 1
ATOM 865 C CA . LEU A 1 107 ? 18.425 42.275 -15.808 1.00 82.81 107 LEU A CA 1
ATOM 866 C C . LEU A 1 107 ? 19.172 41.429 -14.776 1.00 82.81 107 LEU A C 1
ATOM 868 O O . LEU A 1 107 ? 20.395 41.317 -14.857 1.00 82.81 107 LEU A O 1
ATOM 872 N N . LYS A 1 108 ? 18.451 40.754 -13.872 1.00 86.06 108 LYS A N 1
ATOM 873 C CA . LYS A 1 108 ? 19.051 39.796 -12.929 1.00 86.06 108 LYS A CA 1
ATOM 874 C C . LYS A 1 108 ? 19.833 38.710 -13.667 1.00 86.06 108 LYS A C 1
ATOM 876 O O . LYS A 1 108 ? 20.993 38.463 -13.340 1.00 86.06 108 LYS A O 1
ATOM 881 N N . TRP A 1 109 ? 19.239 38.118 -14.703 1.00 82.50 109 TRP A N 1
ATOM 882 C CA . TRP A 1 109 ? 19.909 37.120 -15.536 1.00 82.50 109 TRP A CA 1
ATOM 883 C C . TRP A 1 109 ? 21.119 37.683 -16.291 1.00 82.50 109 TRP A C 1
ATOM 885 O O . TRP A 1 109 ? 22.143 37.006 -16.370 1.00 82.50 109 TRP A O 1
ATOM 895 N N . LYS A 1 110 ? 21.055 38.922 -16.795 1.00 83.62 110 LYS A N 1
ATOM 896 C CA . LYS A 1 110 ? 22.181 39.592 -17.472 1.00 83.62 110 LYS A CA 1
ATOM 897 C C . LYS A 1 110 ? 23.368 39.815 -16.528 1.00 83.62 110 LYS A C 1
ATOM 899 O O . LYS A 1 110 ? 24.507 39.542 -16.916 1.00 83.62 110 LYS A O 1
ATOM 904 N N . ILE A 1 111 ? 23.118 40.262 -15.296 1.00 84.69 111 ILE A N 1
ATOM 905 C CA . ILE A 1 111 ? 24.157 40.448 -14.266 1.00 84.69 111 ILE A CA 1
ATOM 906 C C . ILE A 1 111 ? 24.801 39.103 -13.917 1.00 84.69 111 ILE A C 1
ATOM 908 O O . ILE A 1 111 ? 26.026 38.979 -13.931 1.00 84.69 111 ILE A O 1
ATOM 912 N N . ILE A 1 112 ? 23.978 38.076 -13.678 1.00 81.81 112 ILE A N 1
ATOM 913 C CA . ILE A 1 112 ? 24.438 36.713 -13.384 1.00 81.81 112 ILE A CA 1
ATOM 914 C C . ILE A 1 112 ? 25.309 36.174 -14.527 1.00 81.81 112 ILE A C 1
ATOM 916 O O . ILE A 1 112 ? 26.425 35.712 -14.292 1.00 81.81 112 ILE A O 1
ATOM 920 N N . TYR A 1 113 ? 24.835 36.292 -15.767 1.00 81.75 113 TYR A N 1
ATOM 921 C CA . TYR A 1 113 ? 25.537 35.823 -16.961 1.00 81.75 113 TYR A CA 1
ATOM 922 C C . TYR A 1 113 ? 26.894 36.508 -17.156 1.00 81.75 113 TYR A C 1
ATOM 924 O O . TYR A 1 113 ? 27.900 35.837 -17.379 1.00 81.75 113 TYR A O 1
ATOM 932 N N . THR A 1 114 ? 26.938 37.837 -17.033 1.00 82.50 114 THR A N 1
ATOM 933 C CA . THR A 1 114 ? 28.169 38.626 -17.221 1.00 82.50 114 THR A CA 1
ATOM 934 C C . THR A 1 114 ? 29.247 38.204 -16.224 1.00 82.50 114 THR A C 1
ATOM 936 O O . THR A 1 114 ? 30.409 38.019 -16.575 1.00 82.50 114 THR A O 1
ATOM 939 N N . ARG A 1 115 ? 28.851 37.954 -14.978 1.00 81.19 115 ARG A N 1
ATOM 940 C CA . ARG A 1 115 ? 29.776 37.529 -13.926 1.00 81.19 115 ARG A CA 1
ATOM 941 C C . ARG A 1 115 ? 30.219 36.079 -14.045 1.00 81.19 115 ARG A C 1
ATOM 943 O O . ARG A 1 115 ? 31.380 35.772 -13.773 1.00 81.19 115 ARG A O 1
ATOM 950 N N . LEU A 1 116 ? 29.329 35.195 -14.498 1.00 77.12 116 LEU A N 1
ATOM 951 C CA . LEU A 1 116 ? 29.696 33.825 -14.860 1.00 77.12 116 LEU A CA 1
ATOM 952 C C . LEU A 1 116 ? 30.728 33.808 -15.995 1.00 77.12 116 LEU A C 1
ATOM 954 O O . LEU A 1 116 ? 31.680 33.027 -15.928 1.00 77.12 116 LEU A O 1
ATOM 958 N N . GLN A 1 117 ? 30.592 34.693 -16.991 1.00 79.88 117 GLN A N 1
ATOM 959 C CA . GLN A 1 117 ? 31.599 34.863 -18.044 1.00 79.88 117 GLN A CA 1
ATOM 960 C C . GLN A 1 117 ? 32.938 35.372 -17.496 1.00 79.88 117 GLN A C 1
ATOM 962 O O . GLN A 1 117 ? 33.981 34.821 -17.846 1.00 79.88 117 GLN A O 1
ATOM 967 N N . ASN A 1 118 ? 32.915 36.350 -16.588 1.00 81.31 118 ASN A N 1
ATOM 968 C CA . ASN A 1 118 ? 34.123 36.917 -15.978 1.00 81.31 118 ASN A CA 1
ATOM 969 C C . ASN A 1 118 ? 34.792 36.003 -14.935 1.00 81.31 118 ASN A C 1
ATOM 971 O O . ASN A 1 118 ? 35.845 36.349 -14.405 1.00 81.31 118 ASN A O 1
ATOM 975 N N . ARG A 1 119 ? 34.210 34.829 -14.645 1.00 80.62 119 ARG A N 1
ATOM 976 C CA . ARG A 1 119 ? 34.653 33.901 -13.586 1.00 80.62 119 ARG A CA 1
ATOM 977 C C . ARG A 1 119 ? 34.658 34.521 -12.184 1.00 80.62 119 ARG A C 1
ATOM 979 O O . ARG A 1 119 ? 35.419 34.091 -11.324 1.00 80.62 119 ARG A O 1
ATOM 986 N N . GLU A 1 120 ? 33.791 35.500 -11.945 1.00 76.12 120 GLU A N 1
ATOM 987 C CA . GLU A 1 120 ? 33.681 36.187 -10.650 1.00 76.12 120 GLU A CA 1
ATOM 988 C C . GLU A 1 120 ? 32.961 35.339 -9.586 1.00 76.12 120 GLU A C 1
ATOM 990 O O . GLU A 1 120 ? 32.992 35.680 -8.408 1.00 76.12 120 GLU A O 1
ATOM 995 N N . TYR A 1 121 ? 32.335 34.222 -9.977 1.00 75.75 121 TYR A N 1
ATOM 996 C CA . TYR A 1 121 ? 31.708 33.269 -9.061 1.00 75.75 121 TYR A CA 1
ATOM 997 C C . TYR A 1 121 ? 32.515 31.973 -8.956 1.00 75.75 121 TYR A C 1
ATOM 999 O O . TYR A 1 121 ? 32.841 31.349 -9.969 1.00 75.75 121 TYR A O 1
ATOM 1007 N N . PHE A 1 122 ? 32.771 31.526 -7.723 1.00 65.56 122 PHE A N 1
ATOM 1008 C CA . PHE A 1 122 ? 33.327 30.201 -7.456 1.00 65.56 122 PHE A CA 1
ATOM 1009 C C . PHE A 1 122 ? 32.265 29.128 -7.724 1.00 65.56 122 PHE A C 1
ATOM 1011 O O . PHE A 1 122 ? 31.401 28.858 -6.894 1.00 65.56 122 PHE A O 1
ATOM 1018 N N . MET A 1 123 ? 32.327 28.514 -8.904 1.00 72.56 123 MET A N 1
ATOM 1019 C CA . MET A 1 123 ? 31.516 27.355 -9.280 1.00 72.56 123 MET A CA 1
ATOM 1020 C C . MET A 1 123 ? 32.372 26.323 -10.002 1.00 72.56 123 MET A C 1
ATOM 1022 O O . MET A 1 123 ? 33.373 26.663 -10.634 1.00 72.56 123 MET A O 1
ATOM 1026 N N . THR A 1 124 ? 31.963 25.055 -9.944 1.00 74.75 124 THR A N 1
ATOM 1027 C CA . THR A 1 124 ? 32.590 24.014 -10.762 1.00 74.75 124 THR A CA 1
ATOM 1028 C C . THR A 1 124 ? 32.310 24.270 -12.245 1.00 74.75 124 THR A C 1
ATOM 1030 O O . THR A 1 124 ? 31.253 24.782 -12.625 1.00 74.75 124 THR A O 1
ATOM 1033 N N . GLU A 1 125 ? 33.259 23.897 -13.104 1.00 69.75 125 GLU A N 1
ATOM 1034 C CA . GLU A 1 125 ? 33.184 24.123 -14.553 1.00 69.75 125 GLU A CA 1
ATOM 1035 C C . GLU A 1 125 ? 31.930 23.480 -15.177 1.00 69.75 125 GLU A C 1
ATOM 1037 O O . GLU A 1 125 ? 31.296 24.062 -16.054 1.00 69.75 125 GLU A O 1
ATOM 1042 N N . THR A 1 126 ? 31.512 22.322 -14.656 1.00 66.00 126 THR A N 1
ATOM 1043 C CA . THR A 1 126 ? 30.297 21.602 -15.065 1.00 66.00 126 THR A CA 1
ATOM 1044 C C . THR A 1 126 ? 29.022 22.384 -14.749 1.00 66.00 126 THR A C 1
ATOM 1046 O O . THR A 1 126 ? 28.138 22.497 -15.597 1.00 66.00 126 THR A O 1
ATOM 1049 N N . VAL A 1 127 ? 28.937 22.967 -13.550 1.00 65.81 127 VAL A N 1
ATOM 1050 C CA . VAL A 1 127 ? 27.791 23.783 -13.128 1.00 65.81 127 VAL A CA 1
ATOM 1051 C C . VAL A 1 127 ? 27.723 25.053 -13.975 1.00 65.81 127 VAL A C 1
ATOM 1053 O O . VAL A 1 127 ? 26.667 25.385 -14.514 1.00 65.81 127 VAL A O 1
ATOM 1056 N N . ARG A 1 128 ? 28.867 25.707 -14.204 1.00 76.06 128 ARG A N 1
ATOM 1057 C CA . ARG A 1 128 ? 28.959 26.871 -15.092 1.00 76.06 128 ARG A CA 1
ATOM 1058 C C . ARG A 1 128 ? 28.502 26.551 -16.516 1.00 76.06 128 ARG A C 1
ATOM 1060 O O . ARG A 1 128 ? 27.725 27.315 -17.081 1.00 76.06 128 ARG A O 1
ATOM 1067 N N . ALA A 1 129 ? 28.959 25.440 -17.094 1.00 72.19 129 ALA A N 1
ATOM 1068 C CA . ALA A 1 129 ? 28.599 25.040 -18.453 1.00 72.19 129 ALA A CA 1
ATOM 1069 C C . ALA A 1 129 ? 27.089 24.790 -18.602 1.00 72.19 129 ALA A C 1
ATOM 1071 O O . ALA A 1 129 ? 26.476 25.315 -19.531 1.00 72.19 129 ALA A O 1
ATOM 1072 N N . SER A 1 130 ? 26.478 24.073 -17.652 1.00 68.44 130 SER A N 1
ATOM 1073 C CA . SER A 1 130 ? 25.030 23.829 -17.638 1.00 68.44 130 SER A CA 1
ATOM 1074 C C . SER A 1 130 ? 24.226 25.132 -17.543 1.00 68.44 130 SER A C 1
ATOM 1076 O O . SER A 1 130 ? 23.232 25.295 -18.249 1.00 68.44 130 SER A O 1
ATOM 1078 N N . PHE A 1 131 ? 24.662 26.088 -16.717 1.00 70.31 131 PHE A N 1
ATOM 1079 C CA . PHE A 1 131 ? 23.986 27.385 -16.589 1.00 70.31 131 PHE A CA 1
ATOM 1080 C C . PHE A 1 131 ? 24.154 28.268 -17.828 1.00 70.31 131 PHE A C 1
ATOM 1082 O O . PHE A 1 131 ? 23.201 28.895 -18.290 1.00 70.31 131 PHE A O 1
ATOM 1089 N N . MET A 1 132 ? 25.347 28.289 -18.422 1.00 75.31 132 MET A N 1
ATOM 1090 C CA . MET A 1 132 ? 25.601 29.039 -19.655 1.00 75.31 132 MET A CA 1
ATOM 1091 C C . MET A 1 132 ? 24.768 28.520 -20.839 1.00 75.31 132 MET A C 1
ATOM 1093 O O . MET A 1 132 ? 24.513 29.274 -21.777 1.00 75.31 132 MET A O 1
ATOM 1097 N N . GLN A 1 133 ? 24.307 27.265 -20.793 1.00 72.94 133 GLN A N 1
ATOM 1098 C CA . GLN A 1 133 ? 23.394 26.691 -21.785 1.00 72.94 133 GLN A CA 1
ATOM 1099 C C . GLN A 1 133 ? 21.922 27.070 -21.552 1.00 72.94 133 GLN A C 1
ATOM 1101 O O . GLN A 1 133 ? 21.193 27.251 -22.527 1.00 72.94 133 GLN A O 1
ATOM 1106 N N . SER A 1 134 ? 21.476 27.237 -20.302 1.00 67.06 134 SER A N 1
ATOM 1107 C CA . SER A 1 134 ? 20.071 27.554 -19.997 1.00 67.06 134 SER A CA 1
ATOM 1108 C C . SER A 1 134 ? 19.728 29.036 -20.182 1.00 67.06 134 SER A C 1
ATOM 1110 O O . SER A 1 134 ? 18.620 29.368 -20.601 1.00 67.06 134 SER A O 1
ATOM 1112 N N . ILE A 1 135 ? 20.680 29.936 -19.912 1.00 73.19 135 ILE A N 1
ATOM 1113 C CA . ILE A 1 135 ? 20.454 31.391 -19.934 1.00 73.19 135 ILE A CA 1
ATOM 1114 C C . ILE A 1 135 ? 19.958 31.911 -21.303 1.00 73.19 135 ILE A C 1
ATOM 1116 O O . ILE A 1 135 ? 18.982 32.663 -21.323 1.00 73.19 135 ILE A O 1
ATOM 1120 N N . PRO A 1 136 ? 20.531 31.512 -22.458 1.00 73.12 136 PRO A N 1
ATOM 1121 C CA . PRO A 1 136 ? 20.050 31.969 -23.765 1.00 73.12 136 PRO A CA 1
ATOM 1122 C C . PRO A 1 136 ? 18.612 31.535 -24.080 1.00 73.12 136 PRO A C 1
ATOM 1124 O O . PRO A 1 136 ? 17.875 32.285 -24.719 1.00 73.12 136 PRO A O 1
ATOM 1127 N N . VAL A 1 137 ? 18.198 30.349 -23.617 1.00 69.75 137 VAL A N 1
ATOM 1128 C CA . VAL A 1 137 ? 16.838 29.823 -23.823 1.00 69.75 137 VAL A CA 1
ATOM 1129 C C . VAL A 1 137 ? 15.829 30.658 -23.038 1.00 69.75 137 VAL A C 1
ATOM 1131 O O . VAL A 1 137 ? 14.847 31.135 -23.609 1.00 69.75 137 VAL A O 1
ATOM 1134 N N . THR A 1 138 ? 16.121 30.915 -21.761 1.00 68.44 138 THR A N 1
ATOM 1135 C CA . THR A 1 138 ? 15.307 31.771 -20.892 1.00 68.44 138 THR A CA 1
ATOM 1136 C C . THR A 1 138 ? 15.212 33.198 -21.442 1.00 68.44 138 THR A C 1
ATOM 1138 O O . THR A 1 138 ? 14.117 33.740 -21.590 1.00 68.44 138 THR A O 1
ATOM 1141 N N . LEU A 1 139 ? 16.339 33.803 -21.835 1.00 72.75 139 LEU A N 1
ATOM 1142 C CA . LEU A 1 139 ? 16.358 35.156 -22.404 1.00 72.75 139 LEU A CA 1
ATOM 1143 C C . LEU A 1 139 ? 15.625 35.246 -23.753 1.00 72.75 139 LEU A C 1
ATOM 1145 O O . LEU A 1 139 ? 15.005 36.269 -24.042 1.00 72.75 139 LEU A O 1
ATOM 1149 N N . SER A 1 140 ? 15.648 34.187 -24.569 1.00 72.19 140 SER A N 1
ATOM 1150 C CA . SER A 1 140 ? 14.887 34.122 -25.824 1.00 72.19 140 SER A CA 1
ATOM 1151 C C . SER A 1 140 ? 13.374 34.085 -25.580 1.00 72.19 140 SER A C 1
ATOM 1153 O O . SER A 1 140 ? 12.624 34.768 -26.283 1.00 72.19 140 SER A O 1
ATOM 1155 N N . ALA A 1 141 ? 12.917 33.346 -24.563 1.00 68.56 141 ALA A N 1
ATOM 1156 C CA . ALA A 1 141 ? 11.510 33.320 -24.161 1.00 68.56 141 ALA A CA 1
ATOM 1157 C C . ALA A 1 141 ? 11.032 34.710 -23.699 1.00 68.56 141 ALA A C 1
ATOM 1159 O O . ALA A 1 141 ? 10.037 35.220 -24.219 1.00 68.56 141 ALA A O 1
ATOM 1160 N N . PHE A 1 142 ? 11.806 35.380 -22.836 1.00 70.06 142 PHE A N 1
ATOM 1161 C CA . PHE A 1 142 ? 11.512 36.751 -22.400 1.00 70.06 142 PHE A CA 1
ATOM 1162 C C . PHE A 1 142 ? 11.555 37.767 -23.545 1.00 70.06 142 PHE A C 1
ATOM 1164 O O . PHE A 1 142 ? 10.702 38.648 -23.618 1.00 70.06 142 PHE A O 1
ATOM 1171 N N . SER A 1 143 ? 12.493 37.630 -24.486 1.00 68.19 143 SER A N 1
ATOM 1172 C CA . SER A 1 143 ? 12.566 38.504 -25.662 1.00 68.19 143 SER A CA 1
ATOM 1173 C C . SER A 1 143 ? 11.319 38.387 -26.541 1.00 68.19 143 SER A C 1
ATOM 1175 O O . SER A 1 143 ? 10.761 39.395 -26.976 1.00 68.19 143 SER A O 1
ATOM 1177 N N . LYS A 1 144 ? 10.831 37.164 -26.787 1.00 71.56 144 LYS A N 1
ATOM 1178 C CA . LYS A 1 144 ? 9.587 36.939 -27.542 1.00 71.56 144 LYS A CA 1
ATOM 1179 C C . LYS A 1 144 ? 8.380 37.557 -26.836 1.00 71.56 144 LYS A C 1
ATOM 1181 O O . LYS A 1 144 ? 7.509 38.098 -27.513 1.00 71.56 144 LYS A O 1
ATOM 1186 N N . PHE A 1 145 ? 8.350 37.502 -25.507 1.00 68.75 145 PHE A N 1
ATOM 1187 C CA . PHE A 1 145 ? 7.309 38.118 -24.691 1.00 68.75 145 PHE A CA 1
ATOM 1188 C C . PHE A 1 145 ? 7.345 39.654 -24.766 1.00 68.75 145 PHE A C 1
ATOM 1190 O O . PHE A 1 145 ? 6.374 40.266 -25.207 1.00 68.75 145 PHE A O 1
ATOM 1197 N N . LEU A 1 146 ? 8.489 40.276 -24.465 1.00 69.31 146 LEU A N 1
ATOM 1198 C CA . LEU A 1 146 ? 8.647 41.737 -24.501 1.00 69.31 146 LEU A CA 1
ATOM 1199 C C . LEU A 1 146 ? 8.386 42.319 -25.901 1.00 69.31 146 LEU A C 1
ATOM 1201 O O . LEU A 1 146 ? 7.865 43.424 -26.027 1.00 69.31 146 LEU A O 1
ATOM 1205 N N . ASN A 1 147 ? 8.688 41.568 -26.966 1.00 68.06 147 ASN A N 1
ATOM 1206 C CA . ASN A 1 147 ? 8.393 41.968 -28.345 1.00 68.06 147 ASN A CA 1
ATOM 1207 C C . ASN A 1 147 ? 6.913 41.818 -28.737 1.00 68.06 147 ASN A C 1
ATOM 1209 O O . ASN A 1 147 ? 6.450 42.534 -29.628 1.00 68.06 147 ASN A O 1
ATOM 1213 N N . ARG A 1 148 ? 6.166 40.899 -28.107 1.00 65.69 148 ARG A N 1
ATOM 1214 C CA . ARG A 1 148 ? 4.709 40.789 -28.294 1.00 65.69 148 ARG A CA 1
ATOM 1215 C C . ARG A 1 148 ? 3.993 41.978 -27.658 1.00 65.69 148 ARG A C 1
ATOM 1217 O O . ARG A 1 148 ? 3.112 42.538 -28.302 1.00 65.69 148 ARG A O 1
ATOM 1224 N N . ASP A 1 149 ? 4.437 42.407 -26.479 1.00 58.12 149 ASP A N 1
ATOM 1225 C CA . ASP A 1 149 ? 3.822 43.522 -25.746 1.00 58.12 149 ASP A CA 1
ATOM 1226 C C . ASP A 1 149 ? 4.309 44.909 -26.210 1.00 58.12 149 ASP A C 1
ATOM 1228 O O . ASP A 1 149 ? 3.539 45.861 -26.261 1.00 58.12 149 ASP A O 1
ATOM 1232 N N . LYS A 1 150 ? 5.543 45.048 -26.727 1.00 55.03 150 LYS A N 1
ATOM 1233 C CA . LYS A 1 150 ? 5.952 46.297 -27.410 1.00 55.03 150 LYS A CA 1
ATOM 1234 C C . LYS A 1 150 ? 5.001 46.655 -28.569 1.00 55.03 150 LYS A C 1
ATOM 1236 O O . LYS A 1 150 ? 4.789 47.832 -28.843 1.00 55.03 150 LYS A O 1
ATOM 1241 N N . ARG A 1 151 ? 4.379 45.673 -29.239 1.00 52.06 151 ARG A N 1
ATOM 1242 C CA . ARG A 1 151 ? 3.385 45.931 -30.303 1.00 52.06 151 ARG A CA 1
ATOM 1243 C C . ARG A 1 151 ? 2.029 46.419 -29.776 1.00 52.06 151 ARG A C 1
ATOM 1245 O O . ARG A 1 151 ? 1.334 47.092 -30.534 1.00 52.06 151 ARG A O 1
ATOM 1252 N N . SER A 1 152 ? 1.668 46.120 -28.525 1.00 49.47 152 SER A N 1
ATOM 1253 C CA . SER A 1 152 ? 0.450 46.627 -27.875 1.00 49.47 152 SER A CA 1
ATOM 1254 C C . SER A 1 152 ? 0.676 48.042 -27.307 1.00 49.47 152 SER A C 1
ATOM 1256 O O . SER A 1 152 ? -0.177 48.911 -27.482 1.00 49.47 152 SER A O 1
ATOM 1258 N N . GLN A 1 153 ? 1.866 48.320 -26.754 1.00 47.62 153 GLN A N 1
ATOM 1259 C CA . GLN A 1 153 ? 2.205 49.591 -26.092 1.00 47.62 153 GLN A CA 1
ATOM 1260 C C . GLN A 1 153 ? 2.718 50.727 -26.999 1.00 47.62 153 GLN A C 1
ATOM 1262 O O . GLN A 1 153 ? 2.665 51.883 -26.590 1.00 47.62 153 GLN A O 1
ATOM 1267 N N . ILE A 1 154 ? 3.134 50.485 -28.254 1.00 44.81 154 ILE A N 1
ATOM 1268 C CA . ILE A 1 154 ? 3.547 51.566 -29.193 1.00 44.81 154 ILE A CA 1
ATOM 1269 C C . ILE A 1 154 ? 2.429 52.611 -29.457 1.00 44.81 154 ILE A C 1
ATOM 1271 O O . ILE A 1 154 ? 2.685 53.671 -30.029 1.00 44.81 154 ILE A O 1
ATOM 1275 N N . ARG A 1 155 ? 1.195 52.384 -28.983 1.00 41.19 155 ARG A N 1
ATOM 1276 C CA . ARG A 1 155 ? 0.109 53.378 -28.997 1.00 41.19 155 ARG A CA 1
ATOM 1277 C C . ARG A 1 155 ? 0.089 54.346 -27.800 1.00 41.19 155 ARG A C 1
ATOM 1279 O O . ARG A 1 155 ? -0.624 55.342 -27.889 1.00 41.19 155 ARG A O 1
ATOM 1286 N N . SER A 1 156 ? 0.881 54.152 -26.742 1.00 41.50 156 SER A N 1
ATOM 1287 C CA . SER A 1 156 ? 0.905 55.064 -25.586 1.00 41.50 156 SER A CA 1
ATOM 1288 C C . SER A 1 156 ? 2.290 55.174 -24.924 1.00 41.50 156 SER A C 1
ATOM 1290 O O . SER A 1 156 ? 2.701 54.310 -24.165 1.00 41.50 156 SER A O 1
ATOM 1292 N N . GLN A 1 157 ? 2.937 56.319 -25.173 1.00 37.09 157 GLN A N 1
ATOM 1293 C CA . GLN A 1 157 ? 4.088 56.921 -24.472 1.00 37.09 157 GLN A CA 1
ATOM 1294 C C . GLN A 1 157 ? 5.498 56.294 -24.578 1.00 37.09 157 GLN A C 1
ATOM 1296 O O . GLN A 1 157 ? 5.719 55.091 -24.614 1.00 37.09 157 GLN A O 1
ATOM 1301 N N . LYS A 1 158 ? 6.477 57.214 -24.653 1.00 43.28 158 LYS A N 1
ATOM 1302 C CA . LYS A 1 158 ? 7.928 57.004 -24.749 1.00 43.28 158 LYS A CA 1
ATOM 1303 C C . LYS A 1 158 ? 8.536 56.863 -23.352 1.00 43.28 158 LYS A C 1
ATOM 1305 O O . LYS A 1 158 ? 8.572 57.845 -22.616 1.00 43.28 158 LYS A O 1
ATOM 1310 N N . VAL A 1 159 ? 9.138 55.714 -23.065 1.00 36.34 159 VAL A N 1
ATOM 1311 C CA . VAL A 1 159 ? 10.201 55.592 -22.059 1.00 36.34 159 VAL A CA 1
ATOM 1312 C C . VAL A 1 159 ? 11.501 55.390 -22.828 1.00 36.34 159 VAL A C 1
ATOM 1314 O O . VAL A 1 159 ? 11.698 54.367 -23.468 1.00 36.34 159 VAL A O 1
ATOM 1317 N N . THR A 1 160 ? 12.358 56.408 -22.849 1.00 44.91 160 THR A N 1
ATOM 1318 C CA . THR A 1 160 ? 13.642 56.394 -23.566 1.00 44.91 160 THR A CA 1
ATOM 1319 C C . THR A 1 160 ? 14.782 56.563 -22.580 1.00 44.91 160 THR A C 1
ATOM 1321 O O . THR A 1 160 ? 15.298 57.665 -22.440 1.00 44.91 160 THR A O 1
ATOM 1324 N N . LEU A 1 161 ? 15.176 55.485 -21.907 1.00 36.22 161 LEU A N 1
ATOM 1325 C CA . LEU A 1 161 ? 16.500 55.321 -21.299 1.00 36.22 161 LEU A CA 1
ATOM 1326 C C . LEU A 1 161 ? 16.683 53.830 -20.969 1.00 36.22 161 LEU A C 1
ATOM 1328 O O . LEU A 1 161 ? 15.885 53.255 -20.245 1.00 36.22 161 LEU A O 1
ATOM 1332 N N . GLY A 1 162 ? 17.688 53.187 -21.574 1.00 47.00 162 GLY A N 1
ATOM 1333 C CA . GLY A 1 162 ? 17.998 51.754 -21.403 1.00 47.00 162 GLY A CA 1
ATOM 1334 C C . GLY A 1 162 ? 17.783 50.871 -22.643 1.00 47.00 162 GLY A C 1
ATOM 1335 O O . GLY A 1 162 ? 18.456 49.850 -22.786 1.00 47.00 162 GLY A O 1
ATOM 1336 N N . ASP A 1 163 ? 16.940 51.288 -23.597 1.00 54.44 163 ASP A N 1
ATOM 1337 C CA . ASP A 1 163 ? 16.594 50.473 -24.778 1.00 54.44 163 ASP A CA 1
ATOM 1338 C C . ASP A 1 163 ? 17.813 50.093 -25.633 1.00 54.44 163 ASP A C 1
ATOM 1340 O O . ASP A 1 163 ? 17.882 48.981 -26.139 1.00 54.44 163 ASP A O 1
ATOM 1344 N N . ARG A 1 164 ? 18.825 50.962 -25.769 1.00 51.31 164 ARG A N 1
ATOM 1345 C CA . ARG A 1 164 ? 19.949 50.706 -26.688 1.00 51.31 164 ARG A CA 1
ATOM 1346 C C . ARG A 1 164 ? 20.852 49.555 -26.234 1.00 51.31 164 ARG A C 1
ATOM 1348 O O . ARG A 1 164 ? 21.229 48.728 -27.058 1.00 51.31 164 ARG A O 1
ATOM 1355 N N . GLU A 1 165 ? 21.175 49.476 -24.944 1.00 52.09 165 GLU A N 1
ATOM 1356 C CA . GLU A 1 165 ? 22.036 48.417 -24.390 1.00 52.09 165 GLU A CA 1
ATOM 1357 C C . GLU A 1 165 ? 21.292 47.090 -24.224 1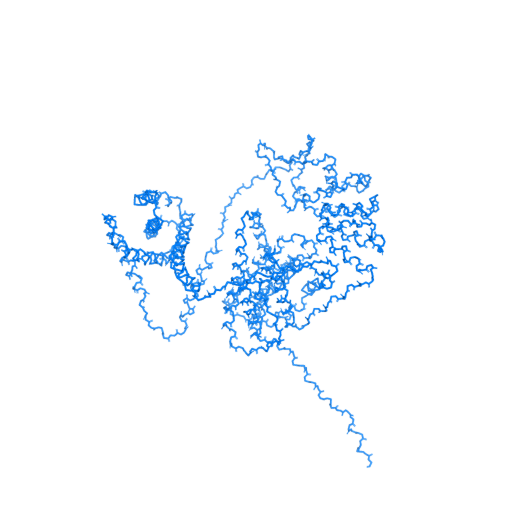.00 52.09 165 GLU A C 1
ATOM 1359 O O . GLU A 1 165 ? 21.885 46.012 -24.316 1.00 52.09 165 GLU A O 1
ATOM 1364 N N . ILE A 1 166 ? 19.985 47.165 -23.971 1.00 51.88 166 ILE A N 1
ATOM 1365 C CA . ILE A 1 166 ? 19.099 46.007 -23.908 1.00 51.88 166 ILE A CA 1
ATOM 1366 C C . ILE A 1 166 ? 18.880 45.450 -25.323 1.00 51.88 166 ILE A C 1
ATOM 1368 O O . ILE A 1 166 ? 19.066 44.253 -25.535 1.00 51.88 166 ILE A O 1
ATOM 1372 N N . ASP A 1 167 ? 18.611 46.300 -26.316 1.00 55.53 167 ASP A N 1
ATOM 1373 C CA . ASP A 1 167 ? 18.461 45.907 -27.722 1.00 55.53 167 ASP A CA 1
ATOM 1374 C C . ASP A 1 167 ? 19.767 45.370 -28.324 1.00 55.53 167 ASP A C 1
ATOM 1376 O O . ASP A 1 167 ? 19.738 44.461 -29.157 1.00 55.53 167 ASP A O 1
ATOM 1380 N N . GLU A 1 168 ? 20.927 45.906 -27.936 1.00 60.12 168 GLU A N 1
ATOM 1381 C CA . GLU A 1 168 ? 22.232 45.391 -28.369 1.00 60.12 168 GLU A CA 1
ATOM 1382 C C . GLU A 1 168 ? 22.543 44.026 -27.737 1.00 60.12 168 GLU A C 1
ATOM 1384 O O . GLU A 1 168 ? 22.993 43.105 -28.427 1.00 60.12 168 GLU A O 1
ATOM 1389 N N . PHE A 1 169 ? 22.225 43.849 -26.451 1.00 53.00 169 PHE A N 1
ATOM 1390 C CA . PHE A 1 169 ? 22.319 42.559 -25.769 1.00 53.00 169 PHE A CA 1
ATOM 1391 C C . PHE A 1 169 ? 21.382 41.514 -26.398 1.00 53.00 169 PHE A C 1
ATOM 1393 O O . PHE A 1 169 ? 21.817 40.401 -26.700 1.00 53.00 169 PHE A O 1
ATOM 1400 N N . TYR A 1 170 ? 20.131 41.881 -26.697 1.00 55.47 170 TYR A N 1
ATOM 1401 C CA . TYR A 1 170 ? 19.186 41.004 -27.390 1.00 55.47 170 TYR A CA 1
ATOM 1402 C C . TYR A 1 170 ? 19.630 40.660 -28.806 1.00 55.47 170 TYR A C 1
ATOM 1404 O O . TYR A 1 170 ? 19.501 39.503 -29.211 1.00 55.47 170 TYR A O 1
ATOM 1412 N N . ARG A 1 171 ? 20.198 41.615 -29.553 1.00 62.88 171 ARG A N 1
ATOM 1413 C CA . ARG A 1 171 ? 20.769 41.340 -30.878 1.00 62.88 171 ARG A CA 1
ATOM 1414 C C . ARG A 1 171 ? 21.920 40.340 -30.803 1.00 62.88 171 ARG A C 1
ATOM 1416 O O . ARG A 1 171 ? 21.942 39.412 -31.607 1.00 62.88 171 ARG A O 1
ATOM 1423 N N . ARG A 1 172 ? 22.815 40.455 -29.814 1.00 54.69 172 ARG A N 1
ATOM 1424 C CA . ARG A 1 172 ? 23.904 39.482 -29.591 1.00 54.69 172 ARG A CA 1
ATOM 1425 C C . ARG A 1 172 ? 23.391 38.089 -29.215 1.00 54.69 172 ARG A C 1
ATOM 1427 O O . ARG A 1 172 ? 23.839 37.111 -29.802 1.00 54.69 172 ARG A O 1
ATOM 1434 N N . ILE A 1 173 ? 22.435 37.985 -28.290 1.00 49.03 173 ILE A N 1
ATOM 1435 C CA . ILE A 1 173 ? 21.847 36.694 -27.881 1.00 49.03 173 ILE A CA 1
ATOM 1436 C C . ILE A 1 173 ? 21.077 36.043 -29.040 1.00 49.03 173 ILE A C 1
ATOM 1438 O O . ILE A 1 173 ? 21.204 34.843 -29.270 1.00 49.03 173 ILE A O 1
ATOM 1442 N N . THR A 1 174 ? 20.312 36.830 -29.801 1.00 50.44 174 THR A N 1
ATOM 1443 C CA . THR A 1 174 ? 19.548 36.336 -30.957 1.00 50.44 174 THR A CA 1
ATOM 1444 C C . THR A 1 174 ? 20.482 35.881 -32.073 1.00 50.44 174 THR A C 1
ATOM 1446 O O . THR A 1 174 ? 20.242 34.827 -32.653 1.00 50.44 174 THR A O 1
ATOM 1449 N N . ALA A 1 175 ? 21.579 36.600 -32.333 1.00 54.50 175 ALA A N 1
ATOM 1450 C CA . ALA A 1 175 ? 22.602 36.165 -33.283 1.00 54.50 175 ALA A CA 1
ATOM 1451 C C . ALA A 1 175 ? 23.228 34.823 -32.865 1.00 54.50 175 ALA A C 1
ATOM 1453 O O . ALA A 1 175 ? 23.225 33.895 -33.664 1.00 54.50 175 ALA A O 1
ATOM 1454 N N . LEU A 1 176 ? 23.627 34.669 -31.596 1.00 45.50 176 LEU A N 1
ATOM 1455 C CA . LEU A 1 176 ? 24.175 33.413 -31.057 1.00 45.50 176 LEU A CA 1
ATOM 1456 C C . LEU A 1 176 ? 23.172 32.246 -31.099 1.00 45.50 176 LEU A C 1
ATOM 1458 O O . LEU A 1 176 ? 23.553 31.100 -31.333 1.00 45.50 176 LEU A O 1
ATOM 1462 N N . ALA A 1 177 ? 21.883 32.520 -30.885 1.00 43.62 177 ALA A N 1
ATOM 1463 C CA . ALA A 1 177 ? 20.825 31.519 -31.000 1.00 43.62 177 ALA A CA 1
ATOM 1464 C C . ALA A 1 177 ? 20.538 31.140 -32.465 1.00 43.62 177 ALA A C 1
ATOM 1466 O O . ALA A 1 177 ? 20.239 29.981 -32.749 1.00 43.62 177 ALA A O 1
ATOM 1467 N N . THR A 1 178 ? 20.655 32.092 -33.395 1.00 47.94 178 THR A N 1
ATOM 1468 C CA . THR A 1 178 ? 20.435 31.887 -34.840 1.00 47.94 178 THR A CA 1
ATOM 1469 C C . THR A 1 178 ? 21.597 31.120 -35.477 1.00 47.94 178 THR A C 1
ATOM 1471 O O . THR A 1 178 ? 21.380 30.215 -36.275 1.00 47.94 178 THR A O 1
ATOM 1474 N N . GLU A 1 179 ? 22.829 31.411 -35.057 1.00 43.78 179 GLU A N 1
ATOM 1475 C CA . GLU A 1 179 ? 24.048 30.714 -35.490 1.00 43.78 179 GLU A CA 1
ATOM 1476 C C . GLU A 1 179 ? 24.070 29.244 -35.028 1.00 43.78 179 GLU A C 1
ATOM 1478 O O . GLU A 1 179 ? 24.589 28.377 -35.722 1.00 43.78 179 GLU A O 1
ATOM 1483 N N . ARG A 1 180 ? 23.413 28.935 -33.899 1.00 41.72 180 ARG A N 1
ATOM 1484 C CA . ARG A 1 180 ? 23.211 27.564 -33.392 1.00 41.72 180 ARG A CA 1
ATOM 1485 C C . ARG A 1 180 ? 21.967 26.846 -33.928 1.00 41.72 180 ARG A C 1
ATOM 1487 O O . ARG A 1 180 ? 21.802 25.665 -33.642 1.00 41.72 180 ARG A O 1
ATOM 1494 N N . SER A 1 181 ? 21.079 27.531 -34.653 1.00 36.91 181 SER A N 1
ATOM 1495 C CA . SER A 1 181 ? 19.806 26.966 -35.139 1.00 36.91 181 SER A CA 1
ATOM 1496 C C . SER A 1 181 ? 19.733 26.790 -36.657 1.00 36.91 181 SER A C 1
ATOM 1498 O O . SER A 1 181 ? 18.660 26.484 -37.178 1.00 36.91 181 SER A O 1
ATOM 1500 N N . GLN A 1 182 ? 20.854 26.902 -37.379 1.00 33.62 182 GLN A N 1
ATOM 1501 C CA . GLN A 1 182 ? 20.908 26.417 -38.759 1.00 33.62 182 GLN A CA 1
ATOM 1502 C C . GLN A 1 182 ? 20.970 24.878 -38.778 1.00 33.62 182 GLN A C 1
ATOM 1504 O O . GLN A 1 182 ? 21.904 24.304 -38.218 1.00 33.62 182 GLN A O 1
ATOM 1509 N N . PRO A 1 183 ? 20.001 24.188 -39.409 1.00 39.12 183 PRO A N 1
ATOM 1510 C CA . PRO A 1 183 ? 20.024 22.743 -39.522 1.00 39.12 183 PRO A CA 1
ATOM 1511 C C . PRO A 1 183 ? 20.878 22.358 -40.732 1.00 39.12 183 PRO A C 1
ATOM 1513 O O . PRO A 1 183 ? 20.414 22.422 -41.874 1.00 39.12 183 PRO A O 1
ATOM 1516 N N . GLU A 1 184 ? 22.107 21.896 -40.511 1.00 36.69 184 GLU A N 1
ATOM 1517 C CA . GLU A 1 184 ? 22.653 20.927 -41.459 1.00 36.69 184 GLU A CA 1
ATOM 1518 C C . GLU A 1 184 ? 21.779 19.669 -41.360 1.00 36.69 184 GLU A C 1
ATOM 1520 O O . GLU A 1 184 ? 21.594 19.095 -40.288 1.00 36.69 184 GLU A O 1
ATOM 1525 N N . ARG A 1 185 ? 21.133 19.303 -42.473 1.00 40.41 185 ARG A N 1
ATOM 1526 C CA . ARG A 1 185 ? 20.242 18.137 -42.572 1.00 40.41 185 ARG A CA 1
ATOM 1527 C C . ARG A 1 185 ? 20.936 16.883 -42.010 1.00 40.41 185 ARG A C 1
ATOM 1529 O O . ARG A 1 185 ? 21.917 16.450 -42.619 1.00 40.41 185 ARG A O 1
ATOM 1536 N N . PRO A 1 186 ? 20.399 16.220 -40.971 1.00 37.53 186 PRO A N 1
ATOM 1537 C CA . PRO A 1 186 ? 20.995 14.990 -40.476 1.00 37.53 186 PRO A CA 1
ATOM 1538 C C . PRO A 1 186 ? 20.621 13.833 -41.408 1.00 37.53 186 PRO A C 1
ATOM 1540 O O . PRO A 1 186 ? 19.449 13.582 -41.696 1.00 37.53 186 PRO A O 1
ATOM 1543 N N . ARG A 1 187 ? 21.637 13.126 -41.911 1.00 37.88 187 ARG A N 1
ATOM 1544 C CA . ARG A 1 187 ? 21.493 11.928 -42.756 1.00 37.88 187 ARG A CA 1
ATOM 1545 C C . ARG A 1 187 ? 21.463 10.619 -41.957 1.00 37.88 187 ARG A C 1
ATOM 1547 O O . ARG A 1 187 ? 21.565 9.561 -42.570 1.00 37.88 187 ARG A O 1
ATOM 1554 N N . ASN A 1 188 ? 21.322 10.633 -40.627 1.00 40.34 188 ASN A N 1
ATOM 1555 C CA . ASN A 1 188 ? 21.310 9.378 -39.874 1.00 40.34 188 ASN A CA 1
ATOM 1556 C C . ASN A 1 188 ? 20.489 9.412 -38.573 1.00 40.34 188 ASN A C 1
ATOM 1558 O O . ASN A 1 188 ? 20.534 10.374 -37.813 1.00 40.34 188 ASN A O 1
ATOM 1562 N N . LEU A 1 189 ? 19.768 8.317 -38.308 1.00 43.09 189 LEU A N 1
ATOM 1563 C CA . LEU A 1 189 ? 18.823 8.130 -37.191 1.00 43.09 189 LEU A CA 1
ATOM 1564 C C . LEU A 1 189 ? 19.485 8.086 -35.797 1.00 43.09 189 LEU A C 1
ATOM 1566 O O . LEU A 1 189 ? 18.784 8.141 -34.789 1.00 43.09 189 LEU A O 1
ATOM 1570 N N . ASN A 1 190 ? 20.818 8.028 -35.724 1.00 43.88 190 ASN A N 1
ATOM 1571 C CA . ASN A 1 190 ? 21.564 7.891 -34.469 1.00 43.88 190 ASN A CA 1
ATOM 1572 C C . ASN A 1 190 ? 21.718 9.209 -33.678 1.00 43.88 190 ASN A C 1
ATOM 1574 O O . ASN A 1 190 ? 21.948 9.172 -32.474 1.00 43.88 190 ASN A O 1
ATOM 1578 N N . GLU A 1 191 ? 21.555 10.377 -34.307 1.00 38.41 191 GLU A N 1
ATOM 1579 C CA . GLU A 1 191 ? 21.821 11.678 -33.661 1.00 38.41 191 GLU A CA 1
ATOM 1580 C C . GLU A 1 191 ? 20.641 12.191 -32.813 1.00 38.41 191 GLU A C 1
ATOM 1582 O O . GLU A 1 191 ? 20.846 12.843 -31.788 1.00 38.41 191 GLU A O 1
ATOM 1587 N N . ASN A 1 192 ? 19.404 11.796 -33.139 1.00 38.22 192 ASN A N 1
ATOM 1588 C CA . ASN A 1 192 ? 18.226 12.108 -32.314 1.00 38.22 192 ASN A CA 1
ATOM 1589 C C . ASN A 1 192 ? 18.248 11.384 -30.955 1.00 38.22 192 ASN A C 1
ATOM 1591 O O . ASN A 1 192 ? 17.702 11.891 -29.974 1.00 38.22 192 ASN A O 1
ATOM 1595 N N . ALA A 1 193 ? 18.906 10.222 -30.877 1.00 41.78 193 ALA A N 1
ATOM 1596 C CA . ALA A 1 193 ? 19.108 9.497 -29.625 1.00 41.78 193 ALA A CA 1
ATOM 1597 C C . ALA A 1 193 ? 20.128 10.203 -28.717 1.00 41.78 193 ALA A C 1
ATOM 1599 O O . ALA A 1 193 ? 19.936 10.233 -27.504 1.00 41.78 193 ALA A O 1
ATOM 1600 N N . VAL A 1 194 ? 21.154 10.835 -29.298 1.00 40.31 194 VAL A N 1
ATOM 1601 C CA . VAL A 1 194 ? 22.180 11.596 -28.565 1.00 40.31 194 VAL A CA 1
ATOM 1602 C C . VAL A 1 194 ? 21.593 12.884 -27.979 1.00 40.31 194 VAL A C 1
ATOM 1604 O O . VAL A 1 194 ? 21.806 13.173 -26.804 1.00 40.31 194 VAL A O 1
ATOM 1607 N N . TRP A 1 195 ? 20.756 13.598 -28.737 1.00 35.19 195 TRP A N 1
ATOM 1608 C CA . TRP A 1 195 ? 20.132 14.844 -28.271 1.00 35.19 195 TRP A CA 1
ATOM 1609 C C . TRP A 1 195 ? 19.126 14.623 -27.123 1.00 35.19 195 TRP A C 1
ATOM 1611 O O . TRP A 1 195 ? 19.092 15.373 -26.148 1.00 35.19 195 TRP A O 1
ATOM 1621 N N . LEU A 1 196 ? 18.344 13.538 -27.177 1.00 40.03 196 LEU A N 1
ATOM 1622 C CA . LEU A 1 196 ? 17.440 13.140 -26.086 1.00 40.03 196 LEU A CA 1
ATOM 1623 C C . LEU A 1 196 ? 18.194 12.552 -24.879 1.00 40.03 196 LEU A C 1
ATOM 1625 O O . LEU A 1 196 ? 17.760 12.710 -23.736 1.00 40.03 196 LEU A O 1
ATOM 1629 N N . GLN A 1 197 ? 19.348 11.924 -25.114 1.00 42.66 197 GLN A N 1
ATOM 1630 C CA . GLN A 1 197 ? 20.241 11.415 -24.075 1.00 42.66 197 GLN A CA 1
ATOM 1631 C C . GLN A 1 197 ? 20.902 12.545 -23.270 1.00 42.66 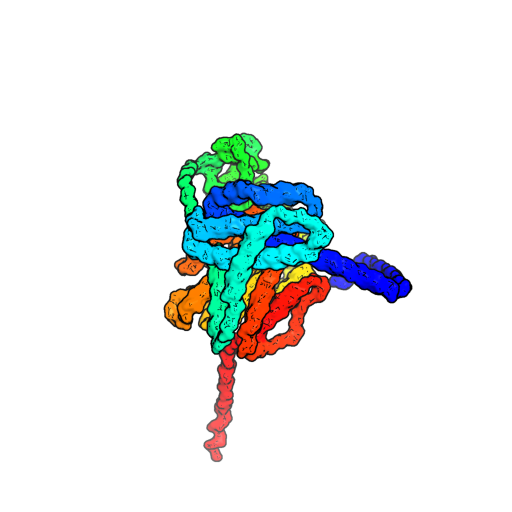197 GLN A C 1
ATOM 1633 O O . GLN A 1 197 ? 21.017 12.416 -22.052 1.00 42.66 197 GLN A O 1
ATOM 1638 N N . GLU A 1 198 ? 21.261 13.666 -23.898 1.00 34.53 198 GLU A N 1
ATOM 1639 C CA . GLU A 1 198 ? 21.819 14.844 -23.213 1.00 34.53 198 GLU A CA 1
ATOM 1640 C C . GLU A 1 198 ? 20.772 15.577 -22.349 1.00 34.53 198 GLU A C 1
ATOM 1642 O O . GLU A 1 198 ? 21.070 15.996 -21.228 1.00 34.53 198 GLU A O 1
ATOM 1647 N N . ILE A 1 199 ? 19.508 15.637 -22.787 1.00 34.31 199 ILE A N 1
ATOM 1648 C CA . ILE A 1 199 ? 18.403 16.218 -21.997 1.00 34.31 199 ILE A CA 1
ATOM 1649 C C . ILE A 1 199 ? 18.092 15.369 -20.750 1.00 34.31 199 ILE A C 1
ATOM 1651 O O . ILE A 1 199 ? 17.859 15.910 -19.666 1.00 34.31 199 ILE A O 1
ATOM 1655 N N . CYS A 1 200 ? 18.152 14.036 -20.853 1.00 36.84 200 CYS A N 1
ATOM 1656 C CA . CYS A 1 200 ? 18.013 13.147 -19.695 1.00 36.84 200 CYS A CA 1
ATOM 1657 C C . CYS A 1 200 ? 19.215 13.216 -18.732 1.00 36.84 200 CYS A C 1
ATOM 1659 O O . CYS A 1 200 ? 19.044 13.010 -17.531 1.00 36.84 200 CYS A O 1
ATOM 1661 N N . GLN A 1 201 ? 20.419 13.529 -19.219 1.00 41.00 201 GLN A N 1
ATOM 1662 C CA . GLN A 1 201 ? 21.600 13.730 -18.370 1.00 41.00 201 GLN A CA 1
ATOM 1663 C C . GLN A 1 201 ? 21.500 15.010 -17.523 1.00 41.00 201 GLN A C 1
ATOM 1665 O O . GLN A 1 201 ? 21.913 14.996 -16.364 1.00 41.00 201 GLN A O 1
ATOM 1670 N N . LEU A 1 202 ? 20.887 16.077 -18.045 1.00 31.91 202 LEU A N 1
ATOM 1671 C CA . LEU A 1 202 ? 20.722 17.352 -17.332 1.00 31.91 202 LEU A CA 1
ATOM 1672 C C . LEU A 1 202 ? 19.754 17.269 -16.137 1.00 31.91 202 LEU A C 1
ATOM 1674 O O . LEU A 1 202 ? 20.033 17.862 -15.095 1.00 31.91 202 LEU A O 1
ATOM 1678 N N . ASN A 1 203 ? 18.681 16.474 -16.224 1.00 32.56 203 ASN A N 1
ATOM 1679 C CA . ASN A 1 203 ? 17.782 16.244 -15.079 1.00 32.56 203 ASN A CA 1
ATOM 1680 C C . ASN A 1 203 ? 18.437 15.410 -13.959 1.00 32.56 203 ASN A C 1
ATOM 1682 O O . ASN A 1 203 ? 18.159 15.639 -12.787 1.00 32.56 203 ASN A O 1
ATOM 1686 N N . ASN A 1 204 ? 19.364 14.507 -14.295 1.00 37.44 204 ASN A N 1
ATOM 1687 C CA . ASN A 1 204 ? 20.045 13.636 -13.326 1.00 37.44 204 ASN A CA 1
ATOM 1688 C C . ASN A 1 204 ? 21.207 14.321 -12.574 1.00 37.44 204 ASN A C 1
ATOM 1690 O O . ASN A 1 204 ? 21.648 13.829 -11.535 1.00 37.44 204 ASN A O 1
ATOM 1694 N N . ILE A 1 205 ? 21.723 15.448 -13.079 1.00 34.62 205 ILE A N 1
ATOM 1695 C CA . ILE A 1 205 ? 22.783 16.231 -12.415 1.00 34.62 205 ILE A CA 1
ATOM 1696 C C . ILE A 1 205 ? 22.207 17.094 -11.278 1.00 34.62 205 ILE A C 1
ATOM 1698 O O . ILE A 1 205 ? 22.896 17.343 -10.288 1.00 34.62 205 ILE A O 1
ATOM 1702 N N . LEU A 1 206 ? 20.932 17.487 -11.363 1.00 31.50 206 LEU A N 1
ATOM 1703 C CA . LEU A 1 206 ? 20.251 18.277 -10.330 1.00 31.50 206 LEU A CA 1
ATOM 1704 C C . LEU A 1 206 ? 19.940 17.478 -9.049 1.00 31.50 206 LEU A C 1
ATOM 1706 O O . LEU A 1 206 ? 19.781 18.081 -7.990 1.00 31.50 206 LEU A O 1
ATOM 1710 N N . GLU A 1 207 ? 19.932 16.142 -9.107 1.00 35.28 207 GLU A N 1
ATOM 1711 C CA . GLU A 1 207 ? 19.665 15.262 -7.954 1.00 35.28 207 GLU A CA 1
ATOM 1712 C C . GLU A 1 207 ? 20.932 14.799 -7.196 1.00 35.28 207 GLU A C 1
ATOM 1714 O O . GLU A 1 207 ? 20.833 14.060 -6.219 1.00 35.28 207 GLU A O 1
ATOM 1719 N N . ARG A 1 208 ? 22.141 15.223 -7.603 1.00 38.00 208 ARG A N 1
ATOM 1720 C CA . ARG A 1 208 ? 23.424 14.620 -7.168 1.00 38.00 208 ARG A CA 1
ATOM 1721 C C . ARG A 1 208 ? 24.312 15.448 -6.217 1.00 38.00 208 ARG A C 1
ATOM 1723 O O . ARG A 1 208 ? 25.531 15.293 -6.252 1.00 38.00 208 ARG A O 1
ATOM 1730 N N . PHE A 1 209 ? 23.767 16.275 -5.321 1.00 31.89 209 PHE A N 1
ATOM 1731 C CA . PHE A 1 209 ? 24.602 16.969 -4.317 1.00 31.89 209 PHE A CA 1
ATOM 1732 C C . PHE A 1 209 ? 24.449 16.426 -2.883 1.00 31.89 209 PHE A C 1
ATOM 1734 O O . PHE A 1 209 ? 23.354 16.502 -2.326 1.00 31.89 209 PHE A O 1
ATOM 1741 N N . PRO A 1 210 ? 25.543 15.975 -2.233 1.00 29.95 210 PRO A N 1
ATOM 1742 C CA . PRO A 1 210 ? 25.596 15.760 -0.791 1.00 29.95 210 PRO A CA 1
ATOM 1743 C C . PRO A 1 210 ? 25.926 17.073 -0.057 1.00 29.95 210 PRO A C 1
ATOM 1745 O O . PRO A 1 210 ? 26.784 17.845 -0.488 1.00 29.95 210 PRO A O 1
ATOM 1748 N N . ARG A 1 211 ? 25.248 17.332 1.069 1.00 31.55 211 ARG A N 1
ATOM 1749 C CA . ARG A 1 211 ? 25.572 18.427 2.000 1.00 31.55 211 ARG A CA 1
ATOM 1750 C C . ARG A 1 211 ? 26.323 17.863 3.204 1.00 31.55 211 ARG A C 1
ATOM 1752 O O . ARG A 1 211 ? 25.699 17.427 4.163 1.00 31.55 211 ARG A O 1
ATOM 1759 N N . ASP A 1 212 ? 27.648 17.934 3.177 1.00 26.33 212 ASP A N 1
ATOM 1760 C CA . ASP A 1 212 ? 28.462 17.752 4.378 1.00 26.33 212 ASP A CA 1
ATOM 1761 C C . ASP A 1 212 ? 28.584 19.088 5.124 1.00 26.33 212 ASP A C 1
ATOM 1763 O O . ASP A 1 212 ? 29.396 19.946 4.782 1.00 26.33 212 ASP A O 1
ATOM 1767 N N . ILE A 1 213 ? 27.783 19.260 6.179 1.00 24.41 213 ILE A N 1
ATOM 1768 C CA . ILE A 1 213 ? 28.065 20.209 7.262 1.00 24.41 213 ILE A CA 1
ATOM 1769 C C . ILE A 1 213 ? 28.271 19.373 8.524 1.00 24.41 213 ILE A C 1
ATOM 1771 O O . ILE A 1 213 ? 27.319 18.907 9.145 1.00 24.41 213 ILE A O 1
ATOM 1775 N N . ARG A 1 214 ? 29.535 19.173 8.914 1.00 23.67 214 ARG A N 1
ATOM 1776 C CA . ARG A 1 214 ? 29.884 18.625 10.229 1.00 23.67 214 ARG A CA 1
ATOM 1777 C C . ARG A 1 214 ? 29.554 19.668 11.296 1.00 23.67 214 ARG A C 1
ATOM 1779 O O . ARG A 1 214 ? 30.317 20.611 11.490 1.00 23.67 214 ARG A O 1
ATOM 1786 N N . ILE A 1 215 ? 28.441 19.484 11.999 1.00 25.75 215 ILE A N 1
ATOM 1787 C CA . ILE A 1 215 ? 28.208 20.127 13.295 1.00 25.75 215 ILE A CA 1
ATOM 1788 C C . ILE A 1 215 ? 28.816 19.211 14.362 1.00 25.75 215 ILE A C 1
ATOM 1790 O O . ILE A 1 215 ? 28.501 18.026 14.437 1.00 25.75 215 ILE A O 1
ATOM 1794 N N . LEU A 1 216 ? 29.737 19.765 15.150 1.00 23.81 216 LEU A N 1
ATOM 1795 C CA . LEU A 1 216 ? 30.312 19.139 16.338 1.00 23.81 216 LEU A CA 1
ATOM 1796 C C . LEU A 1 216 ? 29.199 18.883 17.367 1.00 23.81 21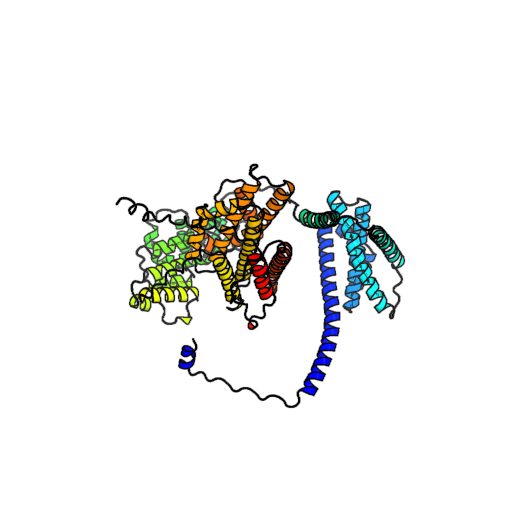6 LEU A C 1
ATOM 1798 O O . LEU A 1 216 ? 28.728 19.811 18.020 1.00 23.81 216 LEU A O 1
ATOM 1802 N N . ASP A 1 217 ? 28.791 17.622 17.494 1.00 26.50 217 ASP A N 1
ATOM 1803 C CA . ASP A 1 217 ? 27.849 17.133 18.501 1.00 26.50 217 ASP A CA 1
ATOM 1804 C C . ASP A 1 217 ? 28.542 17.069 19.877 1.00 26.50 217 ASP A C 1
ATOM 1806 O O . ASP A 1 217 ? 29.346 16.176 20.156 1.00 26.50 217 ASP A O 1
ATOM 1810 N N . GLN A 1 218 ? 28.265 18.051 20.739 1.00 27.36 218 GLN A N 1
ATOM 1811 C CA . GLN A 1 218 ? 28.539 17.959 22.173 1.00 27.36 218 GLN A CA 1
ATOM 1812 C C . GLN A 1 218 ? 27.321 17.330 22.853 1.00 27.36 218 GLN A C 1
ATOM 1814 O O . GLN A 1 218 ? 26.370 18.024 23.213 1.00 27.36 218 GLN A O 1
ATOM 1819 N N . ARG A 1 219 ? 27.346 16.010 23.050 1.00 29.55 219 ARG A N 1
ATOM 1820 C CA . ARG A 1 219 ? 26.258 15.302 23.737 1.00 29.55 219 ARG A CA 1
ATOM 1821 C C . ARG A 1 219 ? 26.140 15.727 25.211 1.00 29.55 219 ARG A C 1
ATOM 1823 O O . ARG A 1 219 ? 27.133 15.646 25.942 1.00 29.55 219 ARG A O 1
ATOM 1830 N N . PRO A 1 220 ? 24.944 16.101 25.697 1.00 32.09 220 PRO A N 1
ATOM 1831 C CA . PRO A 1 220 ? 24.691 16.302 27.119 1.00 32.09 220 PRO A CA 1
ATOM 1832 C C . PRO A 1 220 ? 24.429 14.970 27.860 1.00 32.09 220 PRO A C 1
ATOM 1834 O O . PRO A 1 220 ? 24.073 13.955 27.268 1.00 32.09 220 PRO A O 1
ATOM 1837 N N . ARG A 1 221 ? 24.651 14.974 29.185 1.00 37.94 221 ARG A N 1
ATOM 1838 C CA . ARG A 1 221 ? 24.517 13.824 30.110 1.00 37.94 221 ARG A CA 1
ATOM 1839 C C . ARG A 1 221 ? 23.074 13.260 30.195 1.00 37.94 221 ARG A C 1
ATOM 1841 O O . ARG A 1 221 ? 22.134 14.029 30.023 1.00 37.94 221 ARG A O 1
ATOM 1848 N N . PRO A 1 222 ? 22.886 11.973 30.569 1.00 44.59 222 PRO A N 1
ATOM 1849 C CA . PRO A 1 222 ? 21.615 11.228 30.448 1.00 44.59 222 PRO A CA 1
ATOM 1850 C C . PRO A 1 222 ? 20.446 11.618 31.389 1.00 44.59 222 PRO A C 1
ATOM 1852 O O . PRO A 1 222 ? 19.395 10.987 31.329 1.00 44.59 222 PRO A O 1
ATOM 1855 N N . ASP A 1 223 ? 20.573 12.643 32.240 1.00 48.59 223 ASP A N 1
ATOM 1856 C CA . ASP A 1 223 ? 19.610 12.933 33.328 1.00 48.59 223 ASP A CA 1
ATOM 1857 C C . ASP A 1 223 ? 18.766 14.214 33.132 1.00 48.59 223 ASP A C 1
ATOM 1859 O O . ASP A 1 223 ? 18.255 14.790 34.101 1.00 48.59 223 ASP A O 1
ATOM 1863 N N . ASN A 1 224 ? 18.621 14.707 31.901 1.00 59.97 224 ASN A N 1
ATOM 1864 C CA . ASN A 1 224 ? 18.215 16.098 31.676 1.00 59.97 224 ASN A CA 1
ATOM 1865 C C . ASN A 1 224 ? 16.720 16.346 31.449 1.00 59.97 224 ASN A C 1
ATOM 1867 O O . ASN A 1 224 ? 16.340 17.506 31.304 1.00 59.97 224 ASN A O 1
ATOM 1871 N N . LEU A 1 225 ? 15.854 15.331 31.491 1.00 65.06 225 LEU A N 1
ATOM 1872 C CA . LEU A 1 225 ? 14.425 15.557 31.293 1.00 65.06 225 LEU A CA 1
ATOM 1873 C C . LEU A 1 225 ? 13.623 15.534 32.592 1.00 65.06 225 LEU A C 1
ATOM 1875 O O . LEU A 1 225 ? 13.580 14.546 33.337 1.00 65.06 225 LEU A O 1
ATOM 1879 N N . ARG A 1 226 ? 12.934 16.650 32.852 1.00 70.50 226 ARG A N 1
ATOM 1880 C CA . ARG A 1 226 ? 11.985 16.771 33.960 1.00 70.50 226 ARG A CA 1
ATOM 1881 C C . ARG A 1 226 ? 10.564 16.707 33.431 1.00 70.50 226 ARG A C 1
ATOM 1883 O O . ARG A 1 226 ? 10.087 17.622 32.767 1.00 70.50 226 ARG A O 1
ATOM 1890 N N . VAL A 1 227 ? 9.862 15.646 33.803 1.00 70.50 227 VAL A N 1
ATOM 1891 C CA . VAL A 1 227 ? 8.427 15.537 33.558 1.00 70.50 227 VAL A CA 1
ATOM 1892 C C . VAL A 1 227 ? 7.675 16.075 34.763 1.00 70.50 227 VAL A C 1
ATOM 1894 O O . VAL A 1 227 ? 7.908 15.639 35.892 1.00 70.50 227 VAL A O 1
ATOM 1897 N N . VAL A 1 228 ? 6.784 17.034 34.533 1.00 72.69 228 VAL A N 1
ATOM 1898 C CA . VAL A 1 228 ? 5.951 17.633 35.576 1.00 72.69 228 VAL A CA 1
ATOM 1899 C C . VAL A 1 228 ? 4.506 17.207 35.359 1.00 72.69 228 VAL A C 1
ATOM 1901 O O . VAL A 1 228 ? 3.948 17.378 34.280 1.00 72.69 228 VAL A O 1
ATOM 1904 N N . SER A 1 229 ? 3.887 16.649 36.393 1.00 78.81 229 SER A N 1
ATOM 1905 C CA . SER A 1 229 ? 2.479 16.246 36.386 1.00 78.81 229 SER A CA 1
ATOM 1906 C C . SER A 1 229 ? 1.845 16.693 37.686 1.00 78.81 229 SER A C 1
ATOM 1908 O O . SER A 1 229 ? 2.302 16.302 38.758 1.00 78.81 229 SER A O 1
ATOM 1910 N N . ASN A 1 230 ? 0.833 17.559 37.596 1.00 73.38 230 ASN A N 1
ATOM 1911 C CA . ASN A 1 230 ? 0.098 18.097 38.745 1.00 73.38 230 ASN A CA 1
ATOM 1912 C C . ASN A 1 230 ? 1.023 18.485 39.918 1.00 73.38 230 ASN A C 1
ATOM 1914 O O . ASN A 1 230 ? 0.820 18.051 41.046 1.00 73.38 230 ASN A O 1
ATOM 1918 N N . GLN A 1 231 ? 2.068 19.273 39.625 1.00 71.62 231 GLN A N 1
ATOM 1919 C CA . GLN A 1 231 ? 3.104 19.753 40.561 1.00 71.62 231 GLN A CA 1
ATOM 1920 C C . GLN A 1 231 ? 4.138 18.713 41.044 1.00 71.62 231 GLN A C 1
ATOM 1922 O O . GLN A 1 231 ? 5.167 19.101 41.602 1.00 71.62 231 GLN A O 1
ATOM 1927 N N . ALA A 1 232 ? 3.953 17.419 40.775 1.00 71.62 232 ALA A N 1
ATOM 1928 C CA . ALA A 1 232 ? 4.974 16.402 41.015 1.00 71.62 232 ALA A CA 1
ATOM 1929 C C . ALA A 1 232 ? 6.037 16.426 39.905 1.00 71.62 232 ALA A C 1
ATOM 1931 O O . ALA A 1 232 ? 5.712 16.478 38.717 1.00 71.62 232 ALA A O 1
ATOM 1932 N N . LYS A 1 233 ? 7.319 16.381 40.291 1.00 75.56 233 LYS A N 1
ATOM 1933 C CA . LYS A 1 233 ? 8.463 16.373 39.366 1.00 75.56 233 LYS A CA 1
ATOM 1934 C C . LYS A 1 233 ? 9.069 14.976 39.295 1.00 75.56 233 LYS A C 1
ATOM 1936 O O . LYS A 1 233 ? 9.549 14.452 40.297 1.00 75.56 233 LYS A O 1
ATOM 1941 N N . PHE A 1 234 ? 9.107 14.411 38.098 1.00 72.69 234 PHE A N 1
ATOM 1942 C CA . PHE A 1 234 ? 9.723 13.128 37.799 1.00 72.69 234 PHE A CA 1
ATOM 1943 C C . PHE A 1 234 ? 10.995 13.344 36.981 1.00 72.69 234 PHE A C 1
ATOM 1945 O O . PHE A 1 234 ? 11.017 14.152 36.054 1.00 72.69 234 PHE A O 1
ATOM 1952 N N . ARG A 1 235 ? 12.055 12.604 37.317 1.00 68.75 235 ARG A N 1
ATOM 1953 C CA . ARG A 1 235 ? 13.224 12.454 36.442 1.00 68.75 235 ARG A CA 1
ATOM 1954 C C . ARG A 1 235 ? 13.023 11.210 35.583 1.00 68.75 235 ARG A C 1
ATOM 1956 O O . ARG A 1 235 ? 12.792 10.119 36.129 1.00 68.75 235 ARG A O 1
ATOM 1963 N N . LEU A 1 236 ? 13.073 11.399 34.270 1.00 65.50 236 LEU A N 1
ATOM 1964 C CA . LEU A 1 236 ? 13.074 10.336 33.269 1.00 65.50 236 LEU A CA 1
ATOM 1965 C C . LEU A 1 236 ? 14.353 10.462 32.440 1.00 65.50 236 LEU A C 1
ATOM 1967 O O . LEU A 1 236 ? 14.823 11.569 32.199 1.00 65.50 236 LEU A O 1
ATOM 1971 N N . ILE A 1 237 ? 14.912 9.321 32.041 1.00 63.97 237 ILE A N 1
ATOM 1972 C CA . ILE A 1 237 ? 16.023 9.273 31.083 1.00 63.97 237 ILE A CA 1
ATOM 1973 C C . ILE A 1 237 ? 15.413 9.480 29.695 1.00 63.97 237 ILE A C 1
ATOM 1975 O O . ILE A 1 237 ? 14.394 8.854 29.394 1.00 63.97 237 ILE A O 1
ATOM 1979 N N . ASP A 1 238 ? 16.012 10.334 28.865 1.00 55.69 238 ASP A N 1
ATOM 1980 C CA . ASP A 1 238 ? 15.515 10.662 27.517 1.00 55.69 238 ASP A CA 1
ATOM 1981 C C . ASP A 1 238 ? 15.277 9.413 26.653 1.00 55.69 238 ASP A C 1
ATOM 1983 O O . ASP A 1 238 ? 14.258 9.307 25.967 1.00 55.69 238 ASP A O 1
ATOM 1987 N N . GLU A 1 239 ? 16.144 8.402 26.780 1.00 56.97 239 GLU A N 1
ATOM 1988 C CA . GLU A 1 239 ? 15.987 7.102 26.115 1.00 56.97 239 GLU A CA 1
ATOM 1989 C C . GLU A 1 239 ? 14.650 6.409 26.436 1.00 56.97 239 GLU A C 1
ATOM 1991 O O . GLU A 1 239 ? 14.107 5.707 25.584 1.00 56.97 239 GLU A O 1
ATOM 1996 N N . PHE A 1 240 ? 14.072 6.617 27.628 1.00 61.72 240 PHE A N 1
ATOM 1997 C CA . PHE A 1 240 ? 12.776 6.023 27.985 1.00 61.72 240 PHE A CA 1
ATOM 1998 C C . PHE A 1 240 ? 11.614 6.673 27.249 1.00 61.72 240 PHE A C 1
ATOM 2000 O O . PHE A 1 240 ? 10.675 5.977 26.869 1.00 61.72 240 PHE A O 1
ATOM 2007 N N . ILE A 1 241 ? 11.660 7.989 27.050 1.00 60.38 241 ILE A N 1
ATOM 2008 C CA . ILE A 1 241 ? 10.604 8.684 26.316 1.00 60.38 241 ILE A CA 1
ATOM 2009 C C . ILE A 1 241 ? 10.682 8.302 24.838 1.00 60.38 241 ILE A C 1
ATOM 2011 O O . ILE A 1 241 ? 9.668 7.928 24.257 1.00 60.38 241 ILE A O 1
ATOM 2015 N N . ILE A 1 242 ? 11.890 8.271 24.273 1.00 58.31 242 ILE A N 1
ATOM 2016 C CA . ILE A 1 242 ? 12.120 7.892 22.874 1.00 58.31 242 ILE A CA 1
ATOM 2017 C C . ILE A 1 242 ? 11.666 6.449 22.602 1.00 58.31 242 ILE A C 1
ATOM 2019 O O . ILE A 1 242 ? 11.054 6.181 21.574 1.00 58.31 242 ILE A O 1
ATOM 2023 N N . LYS A 1 243 ? 11.897 5.511 23.532 1.00 59.19 243 LYS A N 1
ATOM 2024 C CA . LYS A 1 243 ? 11.529 4.096 23.346 1.00 59.19 243 LYS A CA 1
ATOM 2025 C C . LYS A 1 243 ? 10.017 3.830 23.364 1.00 59.19 243 LYS A C 1
ATOM 2027 O O . LYS A 1 243 ? 9.578 2.816 22.828 1.00 59.19 243 LYS A O 1
ATOM 2032 N N . PHE A 1 244 ? 9.229 4.703 23.993 1.00 54.44 244 PHE A N 1
ATOM 2033 C CA . PHE A 1 244 ? 7.775 4.541 24.120 1.00 54.44 244 PHE A CA 1
ATOM 2034 C C . PHE A 1 244 ? 6.963 5.512 23.259 1.00 54.44 244 PHE A C 1
ATOM 2036 O O . PHE A 1 244 ? 5.744 5.351 23.175 1.00 54.44 244 PHE A O 1
ATOM 2043 N N . GLN A 1 245 ? 7.614 6.485 22.618 1.00 59.94 245 GLN A N 1
ATOM 2044 C CA . GLN A 1 245 ? 6.981 7.448 21.726 1.00 59.94 245 GLN A CA 1
ATOM 2045 C C . GLN A 1 245 ? 7.147 7.057 20.270 1.00 59.94 245 GLN A C 1
ATOM 2047 O O . GLN A 1 245 ? 8.251 6.772 19.813 1.00 59.94 245 GLN A O 1
ATOM 2052 N N . THR A 1 246 ? 6.051 7.131 19.520 1.00 52.94 246 THR A N 1
ATOM 2053 C CA . THR A 1 246 ? 6.118 6.971 18.068 1.00 52.94 246 THR A CA 1
ATOM 2054 C C . THR A 1 246 ? 5.532 8.152 17.294 1.00 52.94 246 THR A C 1
ATOM 2056 O O . THR A 1 246 ? 5.874 8.283 16.123 1.00 52.94 246 THR A O 1
ATOM 2059 N N . GLY A 1 247 ? 4.722 9.043 17.889 1.00 43.75 247 GLY A N 1
ATOM 2060 C CA . GLY A 1 247 ? 3.833 9.914 17.095 1.00 43.75 247 GLY A CA 1
ATOM 2061 C C . GLY A 1 247 ? 3.895 11.433 17.293 1.00 43.75 247 GLY A C 1
ATOM 2062 O O . GLY A 1 247 ? 3.920 12.170 16.308 1.00 43.75 247 GLY A O 1
ATOM 2063 N N . LYS A 1 248 ? 3.900 11.942 18.533 1.00 50.06 248 LYS A N 1
ATOM 2064 C CA . LYS A 1 248 ? 3.697 13.383 18.802 1.00 50.06 248 LYS A CA 1
ATOM 2065 C C . LYS A 1 248 ? 4.963 14.066 19.316 1.00 50.06 248 LYS A C 1
ATOM 2067 O O . LYS A 1 248 ? 5.494 13.671 20.352 1.00 50.06 248 LYS A O 1
ATOM 2072 N N . SER A 1 249 ? 5.387 15.151 18.655 1.00 49.97 249 SER A N 1
ATOM 2073 C CA . SER A 1 249 ? 6.371 16.086 19.215 1.00 49.97 249 SER A CA 1
ATOM 2074 C C . SER A 1 249 ? 5.820 16.662 20.513 1.00 49.97 249 SER A C 1
ATOM 2076 O O . SER A 1 249 ? 4.862 17.441 20.508 1.00 49.97 249 SER A O 1
ATOM 2078 N N . LEU A 1 250 ? 6.420 16.277 21.638 1.00 56.22 250 LEU A N 1
ATOM 2079 C CA . LEU A 1 250 ? 6.201 16.973 22.896 1.00 56.22 250 LEU A CA 1
ATOM 2080 C C . LEU A 1 250 ? 6.598 18.435 22.691 1.00 56.22 250 LEU A C 1
ATOM 2082 O O . LEU A 1 250 ? 7.714 18.732 22.271 1.00 56.22 250 LEU A O 1
ATOM 2086 N N . LYS A 1 251 ? 5.668 19.352 22.960 1.00 49.31 251 LYS A N 1
ATOM 2087 C CA . LYS A 1 251 ? 6.000 20.772 23.015 1.00 49.31 251 LYS A CA 1
ATOM 2088 C C . LYS A 1 251 ? 6.837 20.990 24.268 1.00 49.31 251 LYS A C 1
ATOM 2090 O O . LYS A 1 251 ? 6.313 20.907 25.378 1.00 49.31 251 LYS A O 1
ATOM 2095 N N . PHE A 1 252 ? 8.127 21.219 24.075 1.00 50.91 252 PHE A N 1
ATOM 2096 C CA . PHE A 1 252 ? 9.007 21.689 25.132 1.00 50.91 252 PHE A CA 1
ATOM 2097 C C . PHE A 1 252 ? 8.763 23.186 25.323 1.00 50.91 252 PHE A C 1
ATOM 2099 O O . PHE A 1 252 ? 8.705 23.935 24.348 1.00 50.91 252 PHE A O 1
ATOM 2106 N N . GLU A 1 253 ? 8.601 23.631 26.566 1.00 49.12 253 GLU A N 1
ATOM 2107 C CA . GLU A 1 253 ? 8.709 25.060 26.857 1.00 49.12 253 GLU A CA 1
ATOM 2108 C C . GLU A 1 253 ? 10.192 25.449 26.835 1.00 49.12 253 GLU A C 1
ATOM 2110 O O . GLU A 1 253 ? 10.970 25.029 27.692 1.00 49.12 253 GLU A O 1
ATOM 2115 N N . GLU A 1 254 ? 10.586 26.265 25.853 1.00 51.00 254 GLU A N 1
ATOM 2116 C CA . GLU A 1 254 ? 11.958 26.783 25.698 1.00 51.00 254 GLU A CA 1
ATOM 2117 C C . GLU A 1 254 ? 12.358 27.798 26.787 1.00 51.00 254 GLU A C 1
ATOM 2119 O O . GLU A 1 254 ? 13.494 28.262 26.832 1.00 51.00 254 GLU A O 1
ATOM 2124 N N . THR A 1 255 ? 11.451 28.151 27.700 1.00 46.34 255 THR A N 1
ATOM 2125 C CA . THR A 1 255 ? 11.671 29.194 28.714 1.00 46.34 255 THR A CA 1
ATOM 2126 C C . THR A 1 255 ? 12.500 28.733 29.917 1.00 46.34 255 THR A C 1
ATOM 2128 O O . THR A 1 255 ? 12.836 29.555 30.771 1.00 46.34 255 THR A O 1
ATOM 2131 N N . SER A 1 256 ? 12.874 27.450 30.008 1.00 53.59 256 SER A N 1
ATOM 2132 C CA . SER A 1 256 ? 13.690 26.926 31.111 1.00 53.59 256 SER A CA 1
ATOM 2133 C C . SER A 1 256 ? 14.964 26.225 30.643 1.00 53.59 256 SER A C 1
ATOM 2135 O O . SER A 1 256 ? 14.941 25.460 29.688 1.00 53.59 256 SER A O 1
ATOM 2137 N N . ALA A 1 257 ? 16.060 26.403 31.393 1.00 65.81 257 ALA A N 1
ATOM 2138 C CA . ALA A 1 257 ? 17.379 25.810 31.121 1.00 65.81 257 ALA A CA 1
ATOM 2139 C C . ALA A 1 257 ? 17.418 24.263 31.114 1.00 65.81 257 ALA A C 1
ATOM 2141 O O . ALA A 1 257 ? 18.452 23.671 30.818 1.00 65.81 257 ALA A O 1
ATOM 2142 N N . VAL A 1 258 ? 16.315 23.604 31.476 1.00 68.06 258 VAL A N 1
ATOM 2143 C CA . VAL A 1 258 ? 16.140 22.149 31.458 1.00 68.06 258 VAL A CA 1
ATOM 2144 C C . VAL A 1 258 ? 14.813 21.868 30.756 1.00 68.06 258 VAL A C 1
ATOM 2146 O O . VAL A 1 258 ? 13.805 22.380 31.240 1.00 68.06 258 VAL A O 1
ATOM 2149 N N . PRO A 1 259 ? 14.760 21.073 29.674 1.00 61.25 259 PRO A N 1
ATOM 2150 C CA . PRO A 1 259 ? 13.506 20.795 28.984 1.00 61.25 259 PRO A CA 1
ATOM 2151 C C . PRO A 1 259 ? 12.481 20.192 29.956 1.00 61.25 259 PRO A C 1
ATOM 2153 O O . PRO A 1 259 ? 12.736 19.188 30.633 1.00 61.25 259 PRO A O 1
ATOM 2156 N N . MET A 1 260 ? 11.323 20.848 30.059 1.00 65.81 260 MET A N 1
ATOM 2157 C CA . MET A 1 260 ? 10.197 20.397 30.871 1.00 65.81 260 MET A CA 1
ATOM 2158 C C . MET A 1 260 ? 9.041 19.961 29.983 1.00 65.81 260 MET A C 1
ATOM 2160 O O . MET A 1 260 ? 8.698 20.627 29.009 1.00 65.81 260 MET A O 1
ATOM 2164 N N . VAL A 1 261 ? 8.424 18.842 30.358 1.00 69.94 261 VAL A N 1
ATOM 2165 C CA . VAL A 1 261 ? 7.233 18.314 29.691 1.00 69.94 261 VAL A CA 1
ATOM 2166 C C . VAL A 1 261 ? 6.113 18.221 30.711 1.00 69.94 261 VAL A C 1
ATOM 2168 O O . VAL A 1 261 ? 6.242 17.530 31.726 1.00 69.94 261 VAL A O 1
ATOM 2171 N N . PHE A 1 262 ? 5.007 18.907 30.435 1.00 71.00 262 PHE A N 1
ATOM 2172 C CA . PHE A 1 262 ? 3.828 18.888 31.289 1.00 71.00 262 PHE A CA 1
ATOM 2173 C C . PHE A 1 262 ? 2.858 17.798 30.844 1.00 71.00 262 PHE A C 1
ATOM 2175 O O . PHE A 1 262 ? 2.357 17.812 29.721 1.00 71.00 262 PHE A O 1
ATOM 2182 N N . PHE A 1 263 ? 2.556 16.870 31.748 1.00 71.56 263 PHE A N 1
ATOM 2183 C CA . PHE A 1 263 ? 1.504 15.877 31.558 1.00 71.56 263 PHE A CA 1
ATOM 2184 C C . PHE A 1 263 ? 0.301 16.236 32.425 1.00 71.56 263 PHE A C 1
ATOM 2186 O O . PHE A 1 263 ? 0.435 16.452 33.628 1.00 71.56 263 PHE A O 1
ATOM 2193 N N . ARG A 1 264 ? -0.892 16.237 31.820 1.00 72.75 264 ARG A N 1
ATOM 2194 C CA . ARG A 1 264 ? -2.167 16.405 32.543 1.00 72.75 264 ARG A CA 1
ATOM 2195 C C . ARG A 1 264 ? -2.560 15.172 33.366 1.00 72.75 264 ARG A C 1
ATOM 2197 O O . ARG A 1 264 ? -3.416 15.258 34.240 1.00 72.75 264 ARG A O 1
ATOM 2204 N N . ASN A 1 265 ? -1.918 14.034 33.106 1.00 76.50 265 ASN A N 1
ATOM 2205 C CA . ASN A 1 265 ? -2.177 12.783 33.804 1.00 76.50 265 ASN A CA 1
ATOM 2206 C C . ASN A 1 265 ? -1.775 12.842 35.274 1.00 76.50 265 ASN A C 1
ATOM 2208 O O . ASN A 1 265 ? -0.903 13.616 35.660 1.00 76.50 265 ASN A O 1
ATOM 2212 N N . SER A 1 266 ? -2.399 12.002 36.101 1.00 79.56 266 SER A N 1
ATOM 2213 C CA . SER A 1 266 ? -2.102 11.959 37.533 1.00 79.56 266 SER A CA 1
ATOM 2214 C C . SER A 1 266 ? -0.670 11.456 37.807 1.00 79.56 266 SER A C 1
ATOM 2216 O O . SER A 1 266 ? -0.183 10.589 37.072 1.00 79.56 266 SER A O 1
ATOM 2218 N N . PRO A 1 267 ? -0.015 11.899 38.899 1.00 78.31 267 PRO A N 1
ATOM 2219 C CA . PRO A 1 267 ? 1.304 11.398 39.296 1.00 78.31 267 PRO A CA 1
ATOM 2220 C C . PRO A 1 267 ? 1.358 9.867 39.434 1.00 78.31 267 PRO A C 1
ATOM 2222 O O . PRO A 1 267 ? 2.372 9.244 39.128 1.00 78.31 267 PRO A O 1
ATOM 2225 N N . ASN A 1 268 ? 0.244 9.244 39.838 1.00 77.56 268 ASN A N 1
ATOM 2226 C CA . ASN A 1 268 ? 0.121 7.790 39.942 1.00 77.56 268 ASN A CA 1
ATOM 2227 C C . ASN A 1 268 ? 0.168 7.101 38.572 1.00 77.56 268 ASN A C 1
ATOM 2229 O O . ASN A 1 268 ? 0.835 6.079 38.441 1.00 77.56 268 ASN A O 1
ATOM 2233 N N . THR A 1 269 ? -0.488 7.668 37.554 1.00 77.00 269 THR A N 1
ATOM 2234 C CA . THR A 1 269 ? -0.475 7.135 36.181 1.00 77.00 269 THR A CA 1
ATOM 2235 C C . THR A 1 269 ? 0.947 7.139 35.621 1.00 77.00 269 THR A C 1
ATOM 2237 O O . THR A 1 269 ? 1.400 6.133 35.082 1.00 77.00 269 THR A O 1
ATOM 2240 N N . LEU A 1 270 ? 1.691 8.232 35.820 1.00 78.38 270 LEU A N 1
ATOM 2241 C CA . LEU A 1 270 ? 3.091 8.319 35.391 1.00 78.38 270 LEU A CA 1
ATOM 2242 C C . LEU A 1 270 ? 4.017 7.397 36.183 1.00 78.38 270 LEU A C 1
ATOM 2244 O O . LEU A 1 270 ? 4.959 6.842 35.619 1.00 78.38 270 LEU A O 1
ATOM 2248 N N . CYS A 1 271 ? 3.757 7.212 37.478 1.00 78.12 271 CYS A N 1
ATOM 2249 C CA . CYS A 1 271 ? 4.511 6.266 38.291 1.00 78.12 271 CYS A CA 1
ATOM 2250 C C . CYS A 1 271 ? 4.326 4.834 37.769 1.00 78.12 271 CYS A C 1
ATOM 2252 O O . CYS A 1 271 ? 5.309 4.130 37.558 1.00 78.12 271 CYS A O 1
ATOM 2254 N N . ILE A 1 272 ? 3.087 4.438 37.459 1.00 74.62 272 ILE A N 1
ATOM 2255 C CA . ILE A 1 272 ? 2.789 3.117 36.892 1.00 74.62 272 ILE A CA 1
ATOM 2256 C C . ILE A 1 272 ? 3.367 2.981 35.483 1.00 74.62 272 ILE A C 1
ATOM 2258 O O . ILE A 1 272 ? 3.946 1.946 35.177 1.00 74.62 272 ILE A O 1
ATOM 2262 N N . PHE A 1 273 ? 3.294 4.019 34.647 1.00 76.50 273 PHE A N 1
ATOM 2263 C CA . PHE A 1 273 ? 3.958 4.033 33.341 1.00 76.50 273 PHE A CA 1
ATOM 2264 C C . PHE A 1 273 ? 5.467 3.787 33.474 1.00 76.50 273 PHE A C 1
ATOM 2266 O O . PHE A 1 273 ? 6.026 2.928 32.789 1.00 76.50 273 PHE A O 1
ATOM 2273 N N . LYS A 1 274 ? 6.123 4.472 34.420 1.00 77.88 274 LYS A N 1
ATOM 2274 C CA . LYS A 1 274 ? 7.540 4.260 34.732 1.00 77.88 274 LYS A CA 1
ATOM 2275 C C . LYS A 1 274 ? 7.799 2.833 35.227 1.00 77.88 274 LYS A C 1
ATOM 2277 O O . LYS A 1 274 ? 8.737 2.197 34.760 1.00 77.88 274 LYS A O 1
ATOM 2282 N N . GLU A 1 275 ? 6.970 2.301 36.121 1.00 75.81 275 GLU A N 1
ATOM 2283 C CA . GLU A 1 275 ? 7.096 0.923 36.622 1.00 75.81 275 GLU A CA 1
ATOM 2284 C C . GLU A 1 275 ? 6.911 -0.126 35.510 1.00 75.81 275 GLU A C 1
ATOM 2286 O O . GLU A 1 275 ? 7.694 -1.076 35.428 1.00 75.81 275 GLU A O 1
ATOM 2291 N N . CYS A 1 276 ? 5.933 0.073 34.618 1.00 69.44 276 CYS A N 1
ATOM 2292 C CA . CYS A 1 276 ? 5.703 -0.763 33.438 1.00 69.44 276 CYS A CA 1
ATOM 2293 C C . CYS A 1 276 ? 6.905 -0.717 32.486 1.00 69.44 276 CYS A C 1
ATOM 2295 O O . CYS A 1 276 ? 7.316 -1.752 31.963 1.00 69.44 276 CYS A O 1
ATOM 2297 N N . SER A 1 277 ? 7.515 0.460 32.328 1.00 67.31 277 SER A N 1
ATOM 2298 C CA . SER A 1 277 ? 8.674 0.669 31.451 1.00 67.31 277 SER A CA 1
ATOM 2299 C C . SER A 1 277 ? 9.940 -0.031 31.943 1.00 67.31 277 SER A C 1
ATOM 2301 O O . SER A 1 277 ? 10.753 -0.467 31.132 1.00 67.31 277 SER A O 1
ATOM 2303 N N . ILE A 1 278 ? 10.116 -0.171 33.261 1.00 67.69 278 ILE A N 1
ATOM 2304 C CA . ILE A 1 278 ? 11.319 -0.788 33.848 1.00 67.69 278 ILE A CA 1
ATOM 2305 C C . ILE A 1 278 ? 11.122 -2.311 34.048 1.00 67.69 278 ILE A C 1
ATOM 2307 O O . ILE A 1 278 ? 12.006 -2.997 34.550 1.00 67.69 278 ILE A O 1
ATOM 2311 N N . GLN A 1 279 ? 9.975 -2.882 33.647 1.00 61.50 279 GLN A N 1
ATOM 2312 C CA . GLN A 1 279 ? 9.611 -4.291 33.888 1.00 61.50 279 GLN A CA 1
ATOM 2313 C C . GLN A 1 279 ? 9.765 -4.734 35.362 1.00 61.50 279 GLN A C 1
ATOM 2315 O O . GLN A 1 279 ? 9.923 -5.926 35.652 1.00 61.50 279 GLN A O 1
ATOM 2320 N N . ILE A 1 280 ? 9.710 -3.805 36.327 1.00 47.94 280 ILE A N 1
ATOM 2321 C CA . ILE A 1 280 ? 9.957 -4.123 37.739 1.00 47.94 280 ILE A CA 1
ATOM 2322 C C . ILE A 1 280 ? 8.751 -4.885 38.297 1.00 47.94 280 ILE A C 1
ATOM 2324 O O . ILE A 1 280 ? 7.759 -4.331 38.756 1.00 47.94 280 ILE A O 1
ATOM 2328 N N . SER A 1 281 ? 8.883 -6.211 38.310 1.00 50.56 281 SER A N 1
ATOM 2329 C CA . SER A 1 281 ? 8.082 -7.188 39.056 1.00 50.56 281 SER A CA 1
ATOM 2330 C C . SER A 1 281 ? 6.563 -7.197 38.782 1.00 50.56 281 SER A C 1
ATOM 2332 O O . SER A 1 281 ? 5.755 -6.619 39.509 1.00 50.56 281 SER A O 1
ATOM 2334 N N . LYS A 1 282 ? 6.163 -8.045 37.818 1.00 57.16 282 LYS A N 1
ATOM 2335 C CA . LYS A 1 282 ? 4.776 -8.402 37.423 1.00 57.16 282 LYS A CA 1
ATOM 2336 C C . LYS A 1 282 ? 3.781 -8.644 38.578 1.00 57.16 282 LYS A C 1
ATOM 2338 O O . LYS A 1 282 ? 2.575 -8.552 38.375 1.00 57.16 282 LYS A O 1
ATOM 2343 N N . ARG A 1 283 ? 4.247 -8.988 39.786 1.00 57.53 283 ARG A N 1
ATOM 2344 C CA . ARG A 1 283 ? 3.384 -9.335 40.932 1.00 57.53 283 ARG A CA 1
ATOM 2345 C C . ARG A 1 283 ? 2.843 -8.130 41.703 1.00 57.53 283 ARG A C 1
ATOM 2347 O O . ARG A 1 283 ? 1.712 -8.205 42.173 1.00 57.53 283 ARG A O 1
ATOM 2354 N N . ARG A 1 284 ? 3.609 -7.040 41.848 1.00 57.41 284 ARG A N 1
ATOM 2355 C CA . ARG A 1 284 ? 3.174 -5.874 42.646 1.00 57.41 284 ARG A CA 1
ATOM 2356 C C . ARG A 1 284 ? 2.195 -4.989 41.883 1.00 57.41 284 ARG A C 1
ATOM 2358 O O . ARG A 1 284 ? 1.292 -4.419 42.487 1.00 57.41 284 ARG A O 1
ATOM 2365 N N . ILE A 1 285 ? 2.342 -4.946 40.561 1.00 62.75 285 ILE A N 1
ATOM 2366 C CA . ILE A 1 285 ? 1.554 -4.058 39.715 1.00 62.75 285 ILE A CA 1
ATOM 2367 C C . ILE A 1 285 ? 0.099 -4.557 39.629 1.00 62.75 285 ILE A C 1
ATOM 2369 O O . ILE A 1 285 ? -0.807 -3.755 39.821 1.00 62.75 285 ILE A O 1
ATOM 2373 N N . ARG A 1 286 ? -0.151 -5.876 39.488 1.00 64.44 286 ARG A N 1
ATOM 2374 C CA . ARG A 1 286 ? -1.483 -6.485 39.223 1.00 64.44 286 ARG A CA 1
ATOM 2375 C C . ARG A 1 286 ? -2.660 -5.977 40.072 1.00 64.44 286 ARG A C 1
ATOM 2377 O O . ARG A 1 286 ? -3.735 -5.799 39.522 1.00 64.44 286 ARG A O 1
ATOM 2384 N N . ARG A 1 287 ? -2.487 -5.714 41.375 1.00 66.25 287 ARG A N 1
ATOM 2385 C CA . ARG A 1 287 ? -3.591 -5.224 42.238 1.00 66.25 287 ARG A CA 1
ATOM 2386 C C . ARG A 1 287 ? -3.966 -3.758 41.996 1.00 66.25 287 ARG A C 1
ATOM 2388 O O . ARG A 1 287 ? -5.042 -3.339 42.396 1.00 66.25 287 ARG A O 1
ATOM 2395 N N . ARG A 1 288 ? -3.079 -2.969 41.385 1.00 73.44 288 ARG A N 1
ATOM 2396 C CA . ARG A 1 288 ? -3.268 -1.526 41.160 1.00 73.44 288 ARG A CA 1
ATOM 2397 C C . ARG A 1 288 ? -3.878 -1.203 39.794 1.00 73.44 288 ARG A C 1
ATOM 2399 O O . ARG A 1 288 ? -4.392 -0.101 39.624 1.00 73.44 288 ARG A O 1
ATOM 2406 N N . TRP A 1 289 ? -3.838 -2.151 38.853 1.00 77.69 289 TRP A N 1
ATOM 2407 C CA . TRP A 1 289 ? -4.301 -1.968 37.471 1.00 77.69 289 TRP A CA 1
ATOM 2408 C C . TRP A 1 289 ? -5.795 -1.691 37.343 1.00 77.69 289 TRP A C 1
ATOM 2410 O O . TRP A 1 289 ? -6.166 -0.885 36.502 1.00 77.69 289 TRP A O 1
ATOM 2420 N N . ASN A 1 290 ? -6.657 -2.303 38.158 1.00 74.31 290 ASN A N 1
ATOM 2421 C CA . ASN A 1 290 ? -8.101 -2.213 37.912 1.00 74.31 290 ASN A CA 1
ATOM 2422 C C . ASN A 1 290 ? -8.653 -0.780 38.031 1.00 74.31 290 ASN A C 1
ATOM 2424 O O . ASN A 1 290 ? -9.607 -0.452 37.355 1.00 74.31 290 ASN A O 1
ATOM 2428 N N . GLY A 1 291 ? -8.018 0.113 38.797 1.00 78.31 291 GLY A N 1
ATOM 2429 C CA . GLY A 1 291 ? -8.386 1.540 38.824 1.00 78.31 291 GLY A CA 1
ATOM 2430 C C . GLY A 1 291 ? -7.538 2.442 37.918 1.00 78.31 291 GLY A C 1
ATOM 2431 O O . GLY A 1 291 ? -7.659 3.663 37.983 1.00 78.31 291 GLY A O 1
ATOM 2432 N N . THR A 1 292 ? -6.596 1.880 37.156 1.00 87.00 292 THR A N 1
ATOM 2433 C CA . THR A 1 292 ? -5.600 2.658 36.397 1.00 87.00 292 THR A CA 1
ATOM 2434 C C . THR A 1 292 ? -5.447 2.247 34.943 1.00 87.00 292 THR A C 1
ATOM 2436 O O . THR A 1 292 ? -4.900 3.038 34.183 1.00 87.00 292 THR A O 1
ATOM 2439 N N . VAL A 1 293 ? -5.946 1.078 34.533 1.00 90.75 293 VAL A N 1
ATOM 2440 C CA . VAL A 1 293 ? -5.824 0.589 33.153 1.00 90.75 293 VAL A CA 1
ATOM 2441 C C . VAL A 1 293 ? -6.505 1.516 32.153 1.00 90.75 293 VAL A C 1
ATOM 2443 O O . VAL A 1 293 ? -5.928 1.779 31.110 1.00 90.75 293 VAL A O 1
ATOM 2446 N N . GLU A 1 294 ? -7.650 2.092 32.513 1.00 91.69 294 GLU A N 1
ATOM 2447 C CA . GLU A 1 294 ? -8.360 3.091 31.712 1.00 91.69 294 GLU A CA 1
ATOM 2448 C C . GLU A 1 294 ? -7.456 4.304 31.421 1.00 91.69 294 GLU A C 1
ATOM 2450 O O . GLU A 1 294 ? -7.196 4.641 30.273 1.00 91.69 294 GLU A O 1
ATOM 2455 N N . LYS A 1 295 ? -6.827 4.868 32.461 1.00 90.56 295 LYS A N 1
ATOM 2456 C CA . LYS A 1 295 ? -5.865 5.979 32.326 1.00 90.56 295 LYS A CA 1
ATOM 2457 C C . LYS A 1 295 ? -4.584 5.588 31.590 1.00 90.56 295 LYS A C 1
ATOM 2459 O O . LYS A 1 295 ? -3.900 6.450 31.044 1.00 90.56 295 LYS A O 1
ATOM 2464 N N . LEU A 1 296 ? -4.191 4.315 31.643 1.00 90.62 296 LEU A N 1
ATOM 2465 C CA . LEU A 1 296 ? -3.040 3.811 30.894 1.00 90.62 296 LEU A CA 1
ATOM 2466 C C . LEU A 1 296 ? -3.381 3.611 29.418 1.00 90.62 296 LEU A C 1
ATOM 2468 O O . LEU A 1 296 ? -2.517 3.884 28.594 1.00 90.62 296 LEU A O 1
ATOM 2472 N N . LEU A 1 297 ? -4.607 3.197 29.087 1.00 91.25 297 LEU A N 1
ATOM 2473 C CA . LEU A 1 297 ? -5.122 3.168 27.718 1.00 91.25 297 LEU A CA 1
ATOM 2474 C C . LEU A 1 297 ? -5.266 4.581 27.161 1.00 91.25 297 LEU A C 1
ATOM 2476 O O . LEU A 1 297 ? -4.761 4.836 26.077 1.00 91.25 297 LEU A O 1
ATOM 2480 N N . GLU A 1 298 ? -5.824 5.517 27.932 1.00 91.12 298 GLU A N 1
ATOM 2481 C CA . GLU A 1 298 ? -5.853 6.942 27.582 1.00 91.12 298 GLU A CA 1
ATOM 2482 C C . GLU A 1 298 ? -4.439 7.469 27.305 1.00 91.12 298 GLU A C 1
ATOM 2484 O O . GLU A 1 298 ? -4.194 8.155 26.315 1.00 91.12 298 GLU A O 1
ATOM 2489 N N . LEU A 1 299 ? -3.472 7.123 28.163 1.00 86.69 299 LEU A N 1
ATOM 2490 C CA . LEU A 1 299 ? -2.076 7.500 27.960 1.00 86.69 299 LEU A CA 1
ATOM 2491 C C . LEU A 1 299 ? -1.467 6.806 26.733 1.00 86.69 299 LEU A C 1
ATOM 2493 O O . LEU A 1 299 ? -0.665 7.428 26.040 1.00 86.69 299 LEU A O 1
ATOM 2497 N N . ALA A 1 300 ? -1.817 5.545 26.470 1.00 88.38 300 ALA A N 1
ATOM 2498 C CA . ALA A 1 300 ? -1.345 4.792 25.313 1.00 88.38 300 ALA A CA 1
ATOM 2499 C C . ALA A 1 300 ? -1.864 5.399 24.010 1.00 88.38 300 ALA A C 1
ATOM 2501 O O . ALA A 1 300 ? -1.066 5.608 23.103 1.00 88.38 300 ALA A O 1
ATOM 2502 N N . ASP A 1 301 ? -3.148 5.747 23.950 1.00 85.94 301 ASP A N 1
ATOM 2503 C CA . ASP A 1 301 ? -3.772 6.448 22.827 1.00 85.94 301 ASP A CA 1
ATOM 2504 C C . ASP A 1 301 ? -3.165 7.850 22.656 1.00 85.94 301 ASP A C 1
ATOM 2506 O O . ASP A 1 301 ? -2.680 8.221 21.586 1.00 85.94 301 ASP A O 1
ATOM 2510 N N . TYR A 1 302 ? -3.038 8.607 23.753 1.00 83.75 302 TYR A N 1
ATOM 2511 C CA . TYR A 1 302 ? -2.431 9.936 23.727 1.00 83.75 302 TYR A CA 1
ATOM 2512 C C . TYR A 1 302 ? -0.994 9.921 23.188 1.00 83.75 302 TYR A C 1
ATOM 2514 O O . TYR A 1 302 ? -0.641 10.783 22.373 1.00 83.75 302 TYR A O 1
ATOM 2522 N N . LEU A 1 303 ? -0.174 8.970 23.649 1.00 80.38 303 LEU A N 1
ATOM 2523 C CA . LEU A 1 303 ? 1.229 8.809 23.255 1.00 80.38 303 LEU A CA 1
ATOM 2524 C C . LEU A 1 303 ? 1.422 8.019 21.955 1.00 80.38 303 LEU A C 1
ATOM 2526 O O . LEU A 1 303 ? 2.556 7.955 21.473 1.00 80.38 303 LEU A O 1
ATOM 2530 N N . GLU A 1 304 ? 0.359 7.420 21.414 1.00 80.19 304 GLU A N 1
ATOM 2531 C CA . GLU A 1 304 ? 0.412 6.460 20.305 1.00 80.19 304 GLU A CA 1
ATOM 2532 C C . GLU A 1 304 ? 1.421 5.324 20.601 1.00 80.19 304 GLU A C 1
ATOM 2534 O O . GLU A 1 304 ? 2.317 5.005 19.816 1.00 80.19 304 GLU A O 1
ATOM 2539 N N . SER A 1 305 ? 1.334 4.757 21.810 1.00 83.12 305 SER A N 1
ATOM 2540 C CA . SER A 1 305 ? 2.281 3.767 22.331 1.00 83.12 305 SER A CA 1
ATOM 2541 C C . SER A 1 305 ? 1.718 2.348 22.253 1.00 83.12 305 SER A C 1
ATOM 2543 O O . SER A 1 305 ? 1.071 1.870 23.187 1.00 83.12 305 SER A O 1
ATOM 2545 N N . GLU A 1 306 ? 2.025 1.636 21.166 1.00 80.56 306 GLU A N 1
ATOM 2546 C CA . GLU A 1 306 ? 1.560 0.254 20.956 1.00 80.56 306 GLU A CA 1
ATOM 2547 C C . GLU A 1 306 ? 2.003 -0.705 22.066 1.00 80.56 306 GLU A C 1
ATOM 2549 O O . GLU A 1 306 ? 1.262 -1.606 22.454 1.00 80.56 306 GLU A O 1
ATOM 2554 N N . THR A 1 307 ? 3.210 -0.510 22.603 1.00 83.00 307 THR A N 1
ATOM 2555 C CA . THR A 1 307 ? 3.724 -1.328 23.707 1.00 83.00 307 THR A CA 1
ATOM 2556 C C . THR A 1 307 ? 2.854 -1.167 24.950 1.00 83.00 307 THR A C 1
ATOM 2558 O O . THR A 1 307 ? 2.534 -2.156 25.605 1.00 83.00 307 THR A O 1
ATOM 2561 N N . LEU A 1 308 ? 2.457 0.066 25.285 1.00 86.38 308 LEU A N 1
ATOM 2562 C CA . LEU A 1 308 ? 1.609 0.320 26.449 1.00 86.38 308 LEU A CA 1
ATOM 2563 C C . LEU A 1 308 ? 0.187 -0.202 26.221 1.00 86.38 308 LEU A C 1
ATOM 2565 O O . LEU A 1 308 ? -0.366 -0.847 27.112 1.00 86.38 308 LEU A O 1
ATOM 2569 N N . GLU A 1 309 ? -0.363 0.011 25.022 1.00 90.38 309 GLU A N 1
ATOM 2570 C CA . GLU A 1 309 ? -1.657 -0.535 24.600 1.00 90.38 309 GLU A CA 1
ATOM 2571 C C . GLU A 1 309 ? -1.674 -2.066 24.751 1.00 90.38 309 GLU A C 1
ATOM 2573 O O . GLU A 1 309 ? -2.551 -2.615 25.415 1.00 90.38 309 GLU A O 1
ATOM 2578 N N . ALA A 1 310 ? -0.655 -2.763 24.238 1.00 89.12 310 ALA A N 1
ATOM 2579 C CA . ALA A 1 310 ? -0.545 -4.218 24.321 1.00 89.12 310 ALA A CA 1
ATOM 2580 C C . ALA A 1 310 ? -0.489 -4.734 25.769 1.00 89.12 310 ALA A C 1
ATOM 2582 O O . ALA A 1 310 ? -1.101 -5.758 26.080 1.00 89.12 310 ALA A O 1
ATOM 2583 N N . ILE A 1 311 ? 0.203 -4.029 26.675 1.00 88.88 311 ILE A N 1
ATOM 2584 C CA . ILE A 1 311 ? 0.223 -4.395 28.101 1.00 88.88 311 ILE A CA 1
ATOM 2585 C C . ILE A 1 311 ? -1.176 -4.213 28.713 1.00 88.88 311 ILE A C 1
ATOM 2587 O O . ILE A 1 311 ? -1.626 -5.080 29.466 1.00 88.88 311 ILE A O 1
ATOM 2591 N N . CYS A 1 312 ? -1.886 -3.132 28.371 1.00 92.25 312 CYS A N 1
ATOM 2592 C CA . CYS A 1 312 ? -3.255 -2.905 28.839 1.00 92.25 312 CYS A CA 1
ATOM 2593 C C . CYS A 1 312 ? -4.211 -3.993 28.339 1.00 92.25 312 CYS A C 1
ATOM 2595 O O . CYS A 1 312 ? -4.931 -4.584 29.142 1.00 92.25 312 CYS A O 1
ATOM 2597 N N . ILE A 1 313 ? -4.154 -4.326 27.049 1.00 93.38 313 ILE A N 1
ATOM 2598 C CA . ILE A 1 313 ? -4.943 -5.397 26.425 1.00 93.38 313 ILE A CA 1
ATOM 2599 C C . ILE A 1 313 ? -4.662 -6.748 27.092 1.00 93.38 313 ILE A C 1
ATOM 2601 O O . ILE A 1 313 ? -5.589 -7.486 27.439 1.00 93.38 313 ILE A O 1
ATOM 2605 N N . GLN A 1 314 ? -3.385 -7.061 27.339 1.00 91.31 314 GLN A N 1
ATOM 2606 C CA . GLN A 1 314 ? -2.993 -8.285 28.032 1.00 91.31 314 GLN A CA 1
ATOM 2607 C C . GLN A 1 314 ? -3.572 -8.343 29.451 1.00 91.31 314 GLN A C 1
ATOM 2609 O O . GLN A 1 314 ? -4.033 -9.405 29.873 1.00 91.31 314 GLN A O 1
ATOM 2614 N N . HIS A 1 315 ? -3.547 -7.231 30.193 1.00 90.25 315 HIS A N 1
ATOM 2615 C CA . HIS A 1 315 ? -4.142 -7.164 31.531 1.00 90.25 315 HIS A CA 1
ATOM 2616 C C . HIS A 1 315 ? -5.661 -7.354 31.477 1.00 90.25 315 HIS A C 1
ATOM 2618 O O . HIS A 1 315 ? -6.192 -8.175 32.223 1.00 90.25 315 HIS A O 1
ATOM 2624 N N . LEU A 1 316 ? -6.346 -6.664 30.560 1.00 92.31 316 LEU A N 1
ATOM 2625 C CA . LEU A 1 316 ? -7.796 -6.775 30.377 1.00 92.31 316 LEU A CA 1
ATOM 2626 C C . LEU A 1 316 ? -8.230 -8.208 30.027 1.00 92.31 316 LEU A C 1
ATOM 2628 O O . LEU A 1 316 ? -9.213 -8.699 30.583 1.00 92.31 316 LEU A O 1
ATOM 2632 N N . GLY A 1 317 ? -7.438 -8.918 29.215 1.00 88.44 317 GLY A N 1
ATOM 2633 C CA . GLY A 1 317 ? -7.669 -10.326 28.875 1.00 88.44 317 GLY A CA 1
ATOM 2634 C C . GLY A 1 317 ? -7.363 -11.336 29.994 1.00 88.44 317 GLY A C 1
ATOM 2635 O O . GLY A 1 317 ? -7.878 -12.453 29.970 1.00 88.44 317 GLY A O 1
ATOM 2636 N N . GLN A 1 318 ? -6.545 -10.988 30.997 1.00 85.31 318 GLN A N 1
ATOM 2637 C CA . GLN A 1 318 ? -6.097 -11.907 32.058 1.00 85.31 318 GLN A CA 1
ATOM 2638 C C . GLN A 1 318 ? -6.903 -11.771 33.361 1.00 85.31 318 GLN A C 1
ATOM 2640 O O . GLN A 1 318 ? -6.336 -11.490 34.418 1.00 85.31 318 GLN A O 1
ATOM 2645 N N . LYS A 1 319 ? -8.209 -12.073 33.310 1.00 69.31 319 LYS A N 1
ATOM 2646 C CA . LYS A 1 319 ? -9.128 -12.021 34.471 1.00 69.31 319 LYS A CA 1
ATOM 2647 C C . LYS A 1 319 ? -9.201 -10.626 35.105 1.00 69.31 319 LYS A C 1
ATOM 2649 O O . LYS A 1 319 ? -8.996 -10.476 36.312 1.00 69.31 319 LYS A O 1
ATOM 2654 N N . SER A 1 320 ? -9.455 -9.611 34.286 1.00 81.81 320 SER A N 1
ATOM 2655 C CA . SER A 1 320 ? -9.766 -8.285 34.811 1.00 81.81 320 SER A CA 1
ATOM 2656 C C . SER A 1 320 ? -11.132 -8.283 35.514 1.00 81.81 320 SER A C 1
ATOM 2658 O O . SER A 1 320 ? -11.972 -9.146 35.265 1.00 81.81 320 SER A O 1
ATOM 2660 N N . GLU A 1 321 ? -11.334 -7.336 36.432 1.00 90.06 321 GLU A N 1
ATOM 2661 C CA . GLU A 1 321 ? -12.637 -7.118 37.086 1.00 90.06 321 GLU A CA 1
ATOM 2662 C C . GLU A 1 321 ? -13.630 -6.383 36.170 1.00 90.06 321 GLU A C 1
ATOM 2664 O O . GLU A 1 321 ? -14.802 -6.267 36.513 1.00 90.06 321 GLU A O 1
ATOM 2669 N N . PHE A 1 322 ? -13.173 -5.907 35.007 1.00 92.50 322 PHE A N 1
ATOM 2670 C CA . PHE A 1 322 ? -13.995 -5.188 34.044 1.00 92.50 322 PHE A CA 1
ATOM 2671 C C . PHE A 1 322 ? -14.907 -6.139 33.285 1.00 92.50 322 PHE A C 1
ATOM 2673 O O . PHE A 1 322 ? -14.452 -7.152 32.736 1.00 92.50 322 PHE A O 1
ATOM 2680 N N . SER A 1 323 ? -16.184 -5.775 33.197 1.00 95.38 323 SER A N 1
ATOM 2681 C CA . SER A 1 323 ? -17.125 -6.486 32.342 1.00 95.38 323 SER A CA 1
ATOM 2682 C C . SER A 1 323 ? -16.746 -6.316 30.866 1.00 95.38 323 SER A C 1
ATOM 2684 O O . SER A 1 323 ? -16.009 -5.401 30.499 1.00 95.38 323 SER A O 1
ATOM 2686 N N . LEU A 1 324 ? -17.244 -7.198 29.993 1.00 96.25 324 LEU A N 1
ATOM 2687 C CA . LEU A 1 324 ? -17.035 -7.038 28.550 1.00 96.25 324 LEU A CA 1
ATOM 2688 C C . LEU A 1 324 ? -17.637 -5.727 28.027 1.00 96.25 324 LEU A C 1
ATOM 2690 O O . LEU A 1 324 ? -17.060 -5.134 27.124 1.00 96.25 324 LEU A O 1
ATOM 2694 N N . THR A 1 325 ? -18.740 -5.260 28.619 1.00 97.19 325 THR A N 1
ATOM 2695 C CA . THR A 1 325 ? -19.357 -3.964 28.306 1.00 97.19 325 THR A CA 1
ATOM 2696 C C . THR A 1 325 ? -18.410 -2.808 28.638 1.00 97.19 325 THR A C 1
ATOM 2698 O O . THR A 1 325 ? -18.159 -1.974 27.775 1.00 97.19 325 THR A O 1
ATOM 2701 N N . ASP A 1 326 ? -17.793 -2.809 29.826 1.00 96.25 326 ASP A N 1
ATOM 2702 C CA . ASP A 1 326 ? -16.822 -1.767 30.205 1.00 96.25 326 ASP A CA 1
ATOM 2703 C C . ASP A 1 326 ? -15.582 -1.812 29.300 1.00 96.25 326 ASP A C 1
ATOM 2705 O O . ASP A 1 326 ? -15.042 -0.787 28.889 1.00 96.25 326 ASP A O 1
ATOM 2709 N N . GLN A 1 327 ? -15.116 -3.020 28.964 1.00 96.38 327 GLN A N 1
ATOM 2710 C CA . GLN A 1 327 ? -14.000 -3.194 28.035 1.00 96.38 327 GLN A CA 1
ATOM 2711 C C . GLN A 1 327 ? -14.343 -2.666 26.639 1.00 96.38 327 GLN A C 1
ATOM 2713 O O . GLN A 1 327 ? -13.486 -2.054 26.003 1.00 96.38 327 GLN A O 1
ATOM 2718 N N . PHE A 1 328 ? -15.577 -2.878 26.174 1.00 97.00 328 PHE A N 1
ATOM 2719 C CA . PHE A 1 328 ? -16.067 -2.379 24.890 1.00 97.00 328 PHE A CA 1
ATOM 2720 C C . PHE A 1 328 ? -16.099 -0.851 24.872 1.00 97.00 328 PHE A C 1
ATOM 2722 O O . PHE A 1 328 ? -15.569 -0.242 23.944 1.00 97.00 328 PHE A O 1
ATOM 2729 N N . GLU A 1 329 ? -16.643 -0.231 25.920 1.00 96.31 329 GLU A N 1
ATOM 2730 C CA . GLU A 1 329 ? -16.671 1.226 26.073 1.00 96.31 329 GLU A CA 1
ATOM 2731 C C . GLU A 1 329 ? -15.257 1.824 26.109 1.00 96.31 329 GLU A C 1
ATOM 2733 O O . GLU A 1 329 ? -14.985 2.801 25.411 1.00 96.31 329 GLU A O 1
ATOM 2738 N N . MET A 1 330 ? -14.322 1.203 26.838 1.00 95.25 330 MET A N 1
ATOM 2739 C CA . MET A 1 330 ? -12.913 1.618 26.844 1.00 95.25 330 MET A CA 1
ATOM 2740 C C . MET A 1 330 ? -12.266 1.485 25.459 1.00 95.25 330 MET A C 1
ATOM 2742 O O . MET A 1 330 ? -11.538 2.380 25.029 1.00 95.25 330 MET A O 1
ATOM 2746 N N . ALA A 1 331 ? -12.511 0.378 24.754 1.00 95.56 331 ALA A N 1
ATOM 2747 C CA . ALA A 1 331 ? -11.958 0.151 23.422 1.00 95.56 331 ALA A CA 1
ATOM 2748 C C . ALA A 1 331 ? -12.443 1.200 22.414 1.00 95.56 331 ALA A C 1
ATOM 2750 O O . ALA A 1 331 ? -11.643 1.678 21.611 1.00 95.56 331 ALA A O 1
ATOM 2751 N N . GLU A 1 332 ? -13.719 1.580 22.489 1.00 94.19 332 GLU A N 1
ATOM 2752 C CA . GLU A 1 332 ? -14.299 2.628 21.649 1.00 94.19 332 GLU A CA 1
ATOM 2753 C C . GLU A 1 332 ? -13.763 4.016 22.023 1.00 94.19 332 GLU A C 1
ATOM 2755 O O . GLU A 1 332 ? -13.265 4.738 21.161 1.00 94.19 332 GLU A O 1
ATOM 2760 N N . THR A 1 333 ? -13.785 4.359 23.315 1.00 94.00 333 THR A N 1
ATOM 2761 C CA . THR A 1 333 ? -13.365 5.674 23.834 1.00 94.00 333 THR A CA 1
ATOM 2762 C C . THR A 1 333 ? -11.906 5.992 23.505 1.00 94.00 333 THR A C 1
ATOM 2764 O O . THR A 1 333 ? -11.574 7.131 23.179 1.00 94.00 333 THR A O 1
ATOM 2767 N N . TYR A 1 334 ? -11.033 4.983 23.569 1.00 93.31 334 TYR A N 1
ATOM 2768 C CA . TYR A 1 334 ? -9.596 5.121 23.309 1.00 93.31 334 TYR A CA 1
ATOM 2769 C C . TYR A 1 334 ? -9.173 4.570 21.945 1.00 93.31 334 TYR A C 1
ATOM 2771 O O . TYR A 1 334 ? -7.993 4.298 21.737 1.00 93.31 334 TYR A O 1
ATOM 2779 N N . HIS A 1 335 ? -10.125 4.376 21.024 1.00 89.56 335 HIS A N 1
ATOM 2780 C CA . HIS A 1 335 ? -9.886 3.975 19.632 1.00 89.56 335 HIS A CA 1
ATOM 2781 C C . HIS A 1 335 ? -8.993 2.720 19.470 1.00 89.56 335 HIS A C 1
ATOM 2783 O O . HIS A 1 335 ? -8.294 2.544 18.461 1.00 89.56 335 HIS A O 1
ATOM 2789 N N . SER A 1 336 ? -9.023 1.812 20.451 1.00 92.94 336 SER A N 1
ATOM 2790 C CA . SER A 1 336 ? -8.195 0.606 20.482 1.00 92.94 336 SER A CA 1
ATOM 2791 C C . SER A 1 336 ? -8.866 -0.528 19.708 1.00 92.94 336 SER A C 1
ATOM 2793 O O . SER A 1 336 ? -9.561 -1.384 20.256 1.00 92.94 336 SER A O 1
ATOM 2795 N N . GLU A 1 337 ? -8.623 -0.576 18.398 1.00 88.62 337 GLU A N 1
ATOM 2796 C CA . GLU A 1 337 ? -9.129 -1.660 17.541 1.00 88.62 337 GLU A CA 1
ATOM 2797 C C . GLU A 1 337 ? -8.624 -3.038 17.991 1.00 88.62 337 GLU A C 1
ATOM 2799 O O . GLU A 1 337 ? -9.364 -4.013 17.915 1.00 88.62 337 GLU A O 1
ATOM 2804 N N . LYS A 1 338 ? -7.386 -3.138 18.500 1.00 91.19 338 LYS A N 1
ATOM 2805 C CA . LYS A 1 338 ? -6.835 -4.410 18.999 1.00 91.19 338 LYS A CA 1
ATOM 2806 C C . LYS A 1 338 ? -7.656 -4.932 20.183 1.00 91.19 338 LYS A C 1
ATOM 2808 O O . LYS A 1 338 ? -7.990 -6.117 20.212 1.00 91.19 338 LYS A O 1
ATOM 2813 N N . LEU A 1 339 ? -8.016 -4.051 21.122 1.00 94.94 339 LEU A N 1
ATOM 2814 C CA . LEU A 1 339 ? -8.893 -4.405 22.233 1.00 94.94 339 LEU A CA 1
ATOM 2815 C C . LEU A 1 339 ? -10.302 -4.749 21.730 1.00 94.94 339 LEU A C 1
ATOM 2817 O O . LEU A 1 339 ? -10.847 -5.776 22.127 1.00 94.94 339 LEU A O 1
ATOM 2821 N N . MET A 1 340 ? -10.852 -3.958 20.803 1.00 95.94 340 MET A N 1
ATOM 2822 C CA . MET A 1 340 ? -12.177 -4.192 20.214 1.00 95.94 340 MET A CA 1
ATOM 2823 C C . MET A 1 340 ? -12.279 -5.559 19.519 1.00 95.94 340 MET A C 1
ATOM 2825 O O . MET A 1 340 ? -13.244 -6.294 19.732 1.00 95.94 340 MET A O 1
ATOM 2829 N N . ILE A 1 341 ? -11.260 -5.945 18.742 1.00 91.31 341 ILE A N 1
ATOM 2830 C CA . ILE A 1 341 ? -11.158 -7.268 18.109 1.00 91.31 341 ILE A CA 1
ATOM 2831 C C . ILE A 1 341 ? -11.142 -8.368 19.173 1.00 91.31 341 ILE A C 1
ATOM 2833 O O . ILE A 1 341 ? -11.882 -9.344 19.050 1.00 91.31 341 ILE A O 1
ATOM 2837 N N . GLN A 1 342 ? -10.327 -8.219 20.224 1.00 94.69 342 GLN A N 1
ATOM 2838 C CA . GLN A 1 342 ? -10.253 -9.204 21.304 1.00 94.69 342 GLN A CA 1
ATOM 2839 C C . GLN A 1 342 ? -11.602 -9.367 22.016 1.00 94.69 342 GLN A C 1
ATOM 2841 O O . GLN A 1 342 ? -12.021 -10.497 22.273 1.00 94.69 342 GLN A O 1
ATOM 2846 N N . ILE A 1 343 ? -12.292 -8.262 22.306 1.00 96.12 343 ILE A N 1
ATOM 2847 C CA . ILE A 1 343 ? -13.616 -8.276 22.935 1.00 96.12 343 ILE A CA 1
ATOM 2848 C C . ILE A 1 343 ? -14.609 -8.988 22.023 1.00 96.12 343 ILE A C 1
ATOM 2850 O O . ILE A 1 343 ? -15.213 -9.970 22.450 1.00 96.12 343 ILE A O 1
ATOM 2854 N N . CYS A 1 344 ? -14.713 -8.577 20.756 1.00 95.25 344 CYS A N 1
ATOM 2855 C CA . CYS A 1 344 ? -15.615 -9.200 19.786 1.00 95.25 344 CYS A CA 1
ATOM 2856 C C . CYS A 1 344 ? -15.347 -10.707 19.650 1.00 95.25 344 CYS A C 1
ATOM 2858 O O . CYS A 1 344 ? -16.286 -11.499 19.645 1.00 95.25 344 CYS A O 1
ATOM 2860 N N . ALA A 1 345 ? -14.079 -11.125 19.611 1.00 93.12 345 ALA A N 1
ATOM 2861 C CA . ALA A 1 345 ? -13.698 -12.535 19.543 1.00 93.12 345 ALA A CA 1
ATOM 2862 C C . ALA A 1 345 ? -14.084 -13.336 20.802 1.00 93.12 345 ALA A C 1
ATOM 2864 O O . ALA A 1 345 ? -14.319 -14.543 20.708 1.00 93.12 345 ALA A O 1
ATOM 2865 N N . SER A 1 346 ? -14.159 -12.686 21.969 1.00 95.62 346 SER A N 1
ATOM 2866 C CA . SER A 1 346 ? -14.510 -13.327 23.243 1.00 95.62 346 SER A CA 1
ATOM 2867 C C . SER A 1 346 ? -16.014 -13.565 23.441 1.00 95.62 346 SER A C 1
ATOM 2869 O O . SER A 1 346 ? -16.377 -14.454 24.211 1.00 95.62 346 SER A O 1
ATOM 2871 N N . ILE A 1 347 ? -16.870 -12.828 22.722 1.00 96.81 347 ILE A N 1
ATOM 2872 C CA . ILE A 1 347 ? -18.338 -12.933 22.784 1.00 96.81 347 ILE A CA 1
ATOM 2873 C C . ILE A 1 347 ? -18.789 -14.261 22.175 1.00 96.81 347 ILE A C 1
ATOM 2875 O O . ILE A 1 347 ? -18.529 -14.509 21.001 1.00 96.81 347 ILE A O 1
ATOM 2879 N N . LYS A 1 348 ? -19.463 -15.122 22.935 1.00 96.38 348 LYS A N 1
ATOM 2880 C CA . LYS A 1 348 ? -19.733 -16.520 22.552 1.00 96.38 348 LYS A CA 1
ATOM 2881 C C . LYS A 1 348 ? -21.018 -16.716 21.762 1.00 96.38 348 LYS A C 1
ATOM 2883 O O . LYS A 1 348 ? -21.098 -17.652 20.969 1.00 96.38 348 LYS A O 1
ATOM 2888 N N . ASP A 1 349 ? -22.012 -15.871 21.996 1.00 96.62 349 ASP A N 1
ATOM 2889 C CA . ASP A 1 349 ? -23.344 -15.996 21.413 1.00 96.62 349 ASP A CA 1
ATOM 2890 C C . ASP A 1 349 ? -24.000 -14.627 21.185 1.00 96.62 349 ASP A C 1
ATOM 2892 O O . ASP A 1 349 ? -23.510 -13.585 21.628 1.00 96.62 349 ASP A O 1
ATOM 2896 N N . ALA A 1 350 ? -25.102 -14.624 20.431 1.00 95.06 350 ALA A N 1
ATOM 2897 C CA . ALA A 1 350 ? -25.780 -13.394 20.028 1.00 95.06 350 ALA A CA 1
ATOM 2898 C C . ALA A 1 350 ? -26.398 -12.633 21.218 1.00 95.06 350 ALA A C 1
ATOM 2900 O O . ALA A 1 350 ? -26.576 -11.421 21.142 1.00 95.06 350 ALA A O 1
ATOM 2901 N N . TYR A 1 351 ? -26.711 -13.328 22.317 1.00 96.69 351 TYR A N 1
ATOM 2902 C CA . TYR A 1 351 ? -27.275 -12.713 23.517 1.00 96.69 351 TYR A CA 1
ATOM 2903 C C . TYR A 1 351 ? -26.206 -11.973 24.323 1.00 96.69 351 TYR A C 1
ATOM 2905 O O . TYR A 1 351 ? -26.451 -10.885 24.838 1.00 96.69 351 TYR A O 1
ATOM 2913 N N . GLU A 1 352 ? -25.001 -12.532 24.412 1.00 97.25 352 GLU A N 1
ATOM 2914 C CA . GLU A 1 352 ? -23.850 -11.826 24.964 1.00 97.25 352 GLU A CA 1
ATOM 2915 C C . GLU A 1 352 ? -23.484 -10.607 24.103 1.00 97.25 352 GLU A C 1
ATOM 2917 O O . GLU A 1 352 ? -23.217 -9.543 24.657 1.00 97.25 352 GLU A O 1
ATOM 2922 N N . LEU A 1 353 ? -23.563 -10.712 22.769 1.00 96.94 353 LEU A N 1
ATOM 2923 C CA . LEU A 1 353 ? -23.346 -9.568 21.874 1.00 96.94 353 LEU A CA 1
ATOM 2924 C C . LEU A 1 353 ? -24.343 -8.429 22.143 1.00 96.94 353 LEU A C 1
ATOM 2926 O O . LEU A 1 353 ? -23.919 -7.288 22.305 1.00 96.94 353 LEU A O 1
ATOM 2930 N N . ASP A 1 354 ? -25.639 -8.746 22.242 1.00 96.81 354 ASP A N 1
ATOM 2931 C CA . ASP A 1 354 ? -26.713 -7.783 22.545 1.00 96.81 354 ASP A CA 1
ATOM 2932 C C . ASP A 1 354 ? -26.523 -7.088 23.906 1.00 96.81 354 ASP A C 1
ATOM 2934 O O . ASP A 1 354 ? -26.896 -5.932 24.087 1.00 96.81 354 ASP A O 1
ATOM 2938 N N . LYS A 1 355 ? -25.894 -7.772 24.870 1.00 97.38 355 LYS A N 1
ATOM 2939 C CA . LYS A 1 355 ? -25.555 -7.195 26.179 1.00 97.38 355 LYS A CA 1
ATOM 2940 C C . LYS A 1 355 ? -24.327 -6.293 26.165 1.00 97.38 355 LYS A C 1
ATOM 2942 O O . LYS A 1 355 ? -24.253 -5.365 26.969 1.00 97.38 355 LYS A O 1
ATOM 2947 N N . VAL A 1 356 ? -23.331 -6.624 25.348 1.00 97.56 356 VAL A N 1
ATOM 2948 C CA . VAL A 1 356 ? -22.038 -5.928 25.327 1.00 97.56 356 VAL A CA 1
ATOM 2949 C C . VAL A 1 356 ? -22.093 -4.682 24.448 1.00 97.56 356 VAL A C 1
ATOM 2951 O O . VAL A 1 356 ? -21.531 -3.656 24.818 1.00 97.56 356 VAL A O 1
ATOM 2954 N N . VAL A 1 357 ? -22.770 -4.758 23.301 1.00 96.75 357 VAL A N 1
ATOM 2955 C CA . VAL A 1 357 ? -22.830 -3.665 22.325 1.00 96.75 357 VA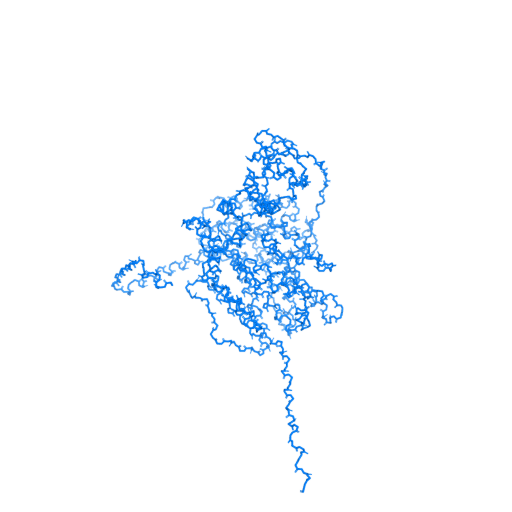L A CA 1
ATOM 2956 C C . VAL A 1 357 ? -23.886 -2.629 22.744 1.00 96.75 357 VAL A C 1
ATOM 2958 O O . VAL A 1 357 ? -25.023 -3.005 23.035 1.00 96.75 357 VAL A O 1
ATOM 2961 N N . PRO A 1 358 ? -23.570 -1.318 22.743 1.00 94.75 358 PRO A N 1
ATOM 2962 C CA . PRO A 1 358 ? -24.549 -0.272 23.021 1.00 94.75 358 PRO A CA 1
ATOM 2963 C C . PRO A 1 358 ? -25.730 -0.306 22.044 1.00 94.75 358 PRO A C 1
ATOM 2965 O O . PRO A 1 358 ? -25.557 -0.494 20.841 1.00 94.75 358 PRO A O 1
ATOM 2968 N N . LYS A 1 359 ? -26.940 -0.040 22.549 1.00 94.31 359 LYS A N 1
ATOM 2969 C CA . LYS A 1 359 ? -28.160 -0.004 21.721 1.00 94.31 359 LYS A CA 1
ATOM 2970 C C . LYS A 1 359 ? -28.130 1.112 20.674 1.00 94.31 359 LYS A C 1
ATOM 2972 O O . LYS A 1 359 ? -28.701 0.973 19.596 1.00 94.31 359 LYS A O 1
ATOM 2977 N N . GLU A 1 360 ? -27.470 2.219 20.997 1.00 94.12 360 GLU A N 1
ATOM 2978 C CA . GLU A 1 360 ? -27.307 3.367 20.109 1.00 94.12 360 GLU A CA 1
ATOM 2979 C C . GLU A 1 360 ? -26.109 3.153 19.179 1.00 94.12 360 GLU A C 1
ATOM 2981 O O . GLU A 1 360 ? -25.013 3.663 19.413 1.00 94.12 360 GLU A O 1
ATOM 2986 N N . LEU A 1 361 ? -26.320 2.394 18.099 1.00 91.81 361 LEU A N 1
ATOM 2987 C CA . LEU A 1 361 ? -25.264 2.087 17.129 1.00 91.81 361 LEU A CA 1
ATOM 2988 C C . LEU A 1 361 ? -24.702 3.338 16.450 1.00 91.81 361 LEU A C 1
ATOM 2990 O O . LEU A 1 361 ? -23.537 3.334 16.069 1.00 91.81 361 LEU A O 1
ATOM 2994 N N . ASP A 1 362 ? -25.484 4.409 16.307 1.00 91.12 362 ASP A N 1
ATOM 2995 C CA . ASP A 1 362 ? -25.040 5.637 15.638 1.00 91.12 362 ASP A CA 1
ATOM 2996 C C . ASP A 1 362 ? -23.847 6.297 16.331 1.00 91.12 362 ASP A C 1
ATOM 2998 O O . ASP A 1 362 ? -23.022 6.899 15.643 1.00 91.12 362 ASP A O 1
ATOM 3002 N N . SER A 1 363 ? -23.708 6.092 17.645 1.00 89.88 363 SER A N 1
ATOM 3003 C CA . SER A 1 363 ? -22.581 6.578 18.445 1.00 89.88 363 SER A CA 1
ATOM 3004 C C . SER A 1 363 ? -21.248 5.892 18.117 1.00 89.88 363 SER A C 1
ATOM 3006 O O . SER A 1 363 ? -20.193 6.475 18.353 1.00 89.88 363 SER A O 1
ATOM 3008 N N . LEU A 1 364 ? -21.284 4.682 17.544 1.00 91.19 364 LEU A N 1
ATOM 3009 C CA . LEU A 1 364 ? -20.091 3.890 17.254 1.00 91.19 364 LEU A CA 1
ATOM 3010 C C . LEU A 1 364 ? -19.371 4.395 16.002 1.00 91.19 364 LEU A C 1
ATOM 3012 O O . LEU A 1 364 ? -19.984 4.711 14.971 1.00 91.19 364 LEU A O 1
ATOM 3016 N N . CYS A 1 365 ? -18.045 4.373 16.043 1.00 86.38 365 CYS A N 1
ATOM 3017 C CA . CYS A 1 365 ? -17.214 4.609 14.880 1.00 86.38 365 CYS A CA 1
ATOM 3018 C C . CYS A 1 365 ? -17.419 3.502 13.828 1.00 86.38 365 CYS A C 1
ATOM 3020 O O . CYS A 1 365 ? -17.792 2.362 14.122 1.00 86.38 365 CYS A O 1
ATOM 3022 N N . ASN A 1 366 ? -17.165 3.831 12.558 1.00 80.06 366 ASN A N 1
ATOM 3023 C CA . ASN A 1 366 ? -17.400 2.905 11.443 1.00 80.06 366 ASN A CA 1
ATOM 3024 C C . ASN A 1 366 ? -16.587 1.607 11.565 1.00 80.06 366 ASN A C 1
ATOM 3026 O O . ASN A 1 366 ? -17.068 0.542 11.182 1.00 80.06 366 ASN A O 1
ATOM 3030 N N . THR A 1 367 ? -15.375 1.679 12.122 1.00 79.81 367 THR A N 1
ATOM 3031 C CA . THR A 1 367 ? -14.530 0.502 12.359 1.00 79.81 367 THR A CA 1
ATOM 3032 C C . THR A 1 367 ? -15.197 -0.457 13.341 1.00 79.81 367 THR A C 1
ATOM 3034 O O . THR A 1 367 ? -15.339 -1.642 13.041 1.00 79.81 367 THR A O 1
ATOM 3037 N N . THR A 1 368 ? -15.693 0.055 14.467 1.00 91.12 368 THR A N 1
ATOM 3038 C CA . THR A 1 368 ? -16.395 -0.745 15.475 1.00 91.12 368 THR A CA 1
ATOM 3039 C C . THR A 1 368 ? -17.712 -1.295 14.949 1.00 91.12 368 THR A C 1
ATOM 3041 O O . THR A 1 368 ? -17.979 -2.481 15.130 1.00 91.12 368 THR A O 1
ATOM 3044 N N . LYS A 1 369 ? -18.491 -0.500 14.201 1.00 92.19 369 LYS A N 1
ATOM 3045 C CA . LYS A 1 369 ? -19.698 -0.987 13.504 1.00 92.19 369 LYS A CA 1
ATOM 3046 C C . LYS A 1 369 ? -19.386 -2.193 12.618 1.00 92.19 369 LYS A C 1
ATOM 3048 O O . LYS A 1 369 ? -20.095 -3.194 12.676 1.00 92.19 369 LYS A O 1
ATOM 3053 N N . ASN A 1 370 ? -18.305 -2.128 11.840 1.00 86.38 370 ASN A N 1
ATOM 3054 C CA . ASN A 1 370 ? -17.896 -3.223 10.963 1.00 86.38 370 ASN A CA 1
ATOM 3055 C C . ASN A 1 370 ? -17.478 -4.476 11.745 1.00 86.38 370 ASN A C 1
ATOM 3057 O O . ASN A 1 370 ? -17.875 -5.577 11.365 1.00 86.38 370 ASN A O 1
ATOM 3061 N N . LEU A 1 371 ? -16.725 -4.322 12.840 1.00 89.50 371 LEU A N 1
ATOM 3062 C CA . LEU A 1 371 ? -16.309 -5.439 13.697 1.00 89.50 371 LEU A CA 1
ATOM 3063 C C . LEU A 1 371 ? -17.504 -6.109 14.388 1.00 89.50 371 LEU A C 1
ATOM 3065 O O . LEU A 1 371 ? -17.636 -7.332 14.343 1.00 89.50 371 LEU A O 1
ATOM 3069 N N . VAL A 1 372 ? -18.411 -5.315 14.960 1.00 94.25 372 VAL A N 1
ATOM 3070 C CA . VAL A 1 372 ? -19.647 -5.800 15.590 1.00 94.25 372 VAL A CA 1
ATOM 3071 C C . VAL A 1 372 ? -20.537 -6.506 14.571 1.00 94.25 372 VAL A C 1
ATOM 3073 O O . VAL A 1 372 ? -21.044 -7.597 14.836 1.00 94.25 372 VAL A O 1
ATOM 3076 N N . MET A 1 373 ? -20.708 -5.924 13.383 1.00 93.06 373 MET A N 1
ATOM 3077 C CA . MET A 1 373 ? -21.501 -6.518 12.310 1.00 93.06 373 MET A CA 1
ATOM 3078 C C . MET A 1 373 ? -20.884 -7.835 11.822 1.00 93.06 373 MET A C 1
ATOM 3080 O O . MET A 1 373 ? -21.598 -8.826 11.670 1.00 93.06 373 MET A O 1
ATOM 3084 N N . GLN A 1 374 ? -19.561 -7.886 11.638 1.00 89.19 374 GLN A N 1
ATOM 3085 C CA . GLN A 1 374 ? -18.862 -9.125 11.297 1.00 89.19 374 GLN A CA 1
ATOM 3086 C C . GLN A 1 374 ? -19.095 -10.194 12.369 1.00 89.19 374 GLN A C 1
ATOM 3088 O O . GLN A 1 374 ? -19.473 -11.319 12.036 1.00 89.19 374 GLN A O 1
ATOM 3093 N N . ARG A 1 375 ? -18.934 -9.841 13.650 1.00 92.94 375 ARG A N 1
ATOM 3094 C CA . ARG A 1 375 ? -19.160 -10.784 14.747 1.00 92.94 375 ARG A CA 1
ATOM 3095 C C . ARG A 1 375 ? -20.609 -11.263 14.800 1.00 92.94 375 ARG A C 1
ATOM 3097 O O . ARG A 1 375 ? -20.847 -12.446 15.017 1.00 92.94 375 ARG A O 1
ATOM 3104 N N . SER A 1 376 ? -21.568 -10.378 14.533 1.00 94.50 376 SER A N 1
ATOM 3105 C CA . SER A 1 376 ? -22.992 -10.722 14.441 1.00 94.50 376 SER A CA 1
ATOM 3106 C C . SER A 1 376 ? -23.235 -11.810 13.394 1.00 94.50 376 SER A C 1
ATOM 3108 O O . SER A 1 376 ? -23.902 -12.801 13.678 1.00 94.50 376 SER A O 1
ATOM 3110 N N . PHE A 1 377 ? -22.653 -11.673 12.198 1.00 92.81 377 PHE A N 1
ATOM 3111 C CA . PHE A 1 377 ? -22.780 -12.686 11.148 1.00 92.81 377 PHE A CA 1
ATOM 3112 C C . PHE A 1 377 ? -22.141 -14.022 11.539 1.00 92.81 377 PHE A C 1
ATOM 3114 O O . PHE A 1 377 ? -22.766 -15.068 11.359 1.00 92.81 377 PHE A O 1
ATOM 3121 N N . GLU A 1 378 ? -20.947 -13.994 12.137 1.00 89.62 378 GLU A N 1
ATOM 3122 C CA . GLU A 1 378 ? -20.274 -15.202 12.626 1.00 89.62 378 GLU A CA 1
ATOM 3123 C C . GLU A 1 378 ? -21.128 -15.959 13.656 1.00 89.62 378 GLU A C 1
ATOM 3125 O O . GLU A 1 378 ? -21.275 -17.179 13.555 1.00 89.62 378 GLU A O 1
ATOM 3130 N N . LEU A 1 379 ? -21.733 -15.239 14.608 1.00 92.81 379 LEU A N 1
ATOM 3131 C CA . LEU A 1 379 ? -22.597 -15.806 15.650 1.00 92.81 379 LEU A CA 1
ATOM 3132 C C . LEU A 1 379 ? -23.929 -16.334 15.102 1.00 92.81 379 LEU A C 1
ATOM 3134 O O . LEU A 1 379 ? -24.476 -17.292 15.643 1.00 92.81 379 LEU A O 1
ATOM 3138 N N . LEU A 1 380 ? -24.424 -15.769 13.998 1.00 93.50 380 LEU A N 1
ATOM 3139 C CA . LEU A 1 380 ? -25.583 -16.284 13.261 1.00 93.50 380 LEU A CA 1
ATOM 3140 C C . LEU A 1 380 ? -25.256 -17.522 12.408 1.00 93.50 380 LEU A C 1
ATOM 3142 O O . LEU A 1 380 ? -26.117 -18.016 11.682 1.00 93.50 380 LEU A O 1
ATOM 3146 N N . GLY A 1 381 ? -24.015 -18.017 12.445 1.00 89.75 381 GLY A N 1
ATOM 3147 C CA . GLY A 1 381 ? -23.568 -19.116 11.590 1.00 89.75 381 GLY A CA 1
ATOM 3148 C C . GLY A 1 381 ? -23.419 -18.718 10.120 1.00 89.75 381 GLY A C 1
ATOM 3149 O O . GLY A 1 381 ? -23.092 -19.569 9.290 1.00 89.75 381 GLY A O 1
ATOM 3150 N N . ILE A 1 382 ? -23.588 -17.431 9.793 1.00 87.06 382 ILE A N 1
ATOM 3151 C CA . ILE A 1 382 ? -23.243 -16.858 8.494 1.00 87.06 382 ILE A CA 1
ATOM 3152 C C . ILE A 1 382 ? -21.727 -16.705 8.502 1.00 87.06 382 ILE A C 1
ATOM 3154 O O . ILE A 1 382 ? -21.162 -15.634 8.729 1.00 87.06 382 ILE A O 1
ATOM 3158 N N . ARG A 1 383 ? -21.045 -17.838 8.316 1.00 71.38 383 ARG A N 1
ATOM 3159 C CA . ARG A 1 383 ? -19.601 -17.830 8.137 1.00 71.38 383 ARG A CA 1
ATOM 3160 C C . ARG A 1 383 ? -19.303 -16.980 6.923 1.00 71.38 383 ARG A C 1
ATOM 3162 O O . ARG A 1 383 ? -19.967 -17.102 5.890 1.00 71.38 383 ARG A O 1
ATOM 3169 N N . ARG A 1 384 ? -18.277 -16.143 7.051 1.00 62.22 384 ARG A N 1
ATOM 3170 C CA . ARG A 1 384 ? -17.714 -15.468 5.895 1.00 62.22 384 ARG A CA 1
ATOM 3171 C C . ARG A 1 384 ? -17.445 -16.550 4.840 1.00 62.22 384 ARG A C 1
ATOM 3173 O O . ARG A 1 384 ? -16.792 -17.544 5.184 1.00 62.22 384 ARG A O 1
ATOM 3180 N N . PRO A 1 385 ? -17.967 -16.413 3.608 1.00 57.94 385 PRO A N 1
ATOM 3181 C CA . PRO A 1 385 ? -17.549 -17.307 2.546 1.00 57.94 385 PRO A CA 1
ATOM 3182 C C . PRO A 1 385 ? -16.018 -17.259 2.509 1.00 57.94 385 PRO A C 1
ATOM 3184 O O . PRO A 1 385 ? -15.460 -16.172 2.705 1.00 57.94 385 PRO A O 1
ATOM 3187 N N . PRO A 1 386 ? -15.331 -18.404 2.356 1.00 58.81 386 PRO A N 1
ATOM 3188 C CA . PRO A 1 386 ? -13.882 -18.390 2.220 1.00 58.81 386 PRO A CA 1
ATOM 3189 C C . PRO A 1 386 ? -13.525 -17.315 1.197 1.00 58.81 386 PRO A C 1
ATOM 3191 O O . PRO A 1 386 ? -14.203 -17.224 0.167 1.00 58.81 386 PRO A O 1
ATOM 3194 N N . SER A 1 387 ? -12.551 -16.452 1.530 1.00 56.06 387 SER A N 1
ATOM 3195 C CA . SER A 1 387 ? -12.085 -15.428 0.593 1.00 56.06 387 SER A CA 1
ATOM 3196 C C . SER A 1 387 ? -11.919 -16.121 -0.755 1.00 56.06 387 SER A C 1
ATOM 3198 O O . SER A 1 387 ? -11.268 -17.174 -0.781 1.00 56.06 387 SER A O 1
ATOM 3200 N N . PRO A 1 388 ? -12.563 -15.624 -1.830 1.00 66.94 388 PRO A N 1
ATOM 3201 C CA . PRO A 1 388 ? -12.464 -16.282 -3.118 1.00 66.94 388 PRO A CA 1
ATOM 3202 C C . PRO A 1 388 ? -10.978 -16.491 -3.413 1.00 66.94 388 PRO A C 1
ATOM 3204 O O . PRO A 1 388 ? -10.179 -15.596 -3.096 1.00 66.94 388 PRO A O 1
ATOM 3207 N N . PRO A 1 389 ? -10.590 -17.676 -3.917 1.00 72.94 389 PRO A N 1
ATOM 3208 C CA . PRO A 1 389 ? -9.196 -17.936 -4.227 1.00 72.94 389 PRO A CA 1
ATOM 3209 C C . PRO A 1 389 ? -8.678 -16.775 -5.070 1.00 72.94 389 PRO A C 1
ATOM 3211 O O . PRO A 1 389 ? -9.387 -16.280 -5.954 1.00 72.94 389 PRO A O 1
ATOM 3214 N N . LEU A 1 390 ? -7.476 -16.287 -4.742 1.00 71.69 390 LEU A N 1
ATOM 3215 C CA . LEU A 1 390 ? -6.849 -15.282 -5.588 1.00 71.69 390 LEU A CA 1
ATOM 3216 C C . LEU A 1 390 ? -6.826 -15.853 -7.004 1.00 71.69 390 LEU A C 1
ATOM 3218 O O . LEU A 1 390 ? -6.458 -17.020 -7.158 1.00 71.69 390 LEU A O 1
ATOM 3222 N N . PRO A 1 391 ? -7.236 -15.074 -8.014 1.00 81.44 391 PRO A N 1
ATOM 3223 C CA . PRO A 1 391 ? -7.179 -15.565 -9.370 1.00 81.44 391 PRO A CA 1
ATOM 3224 C C . PRO A 1 391 ? -5.758 -16.020 -9.674 1.00 81.44 391 PRO A C 1
ATOM 3226 O O . PRO A 1 391 ? -4.806 -15.273 -9.455 1.00 81.44 391 PRO A O 1
ATOM 3229 N N . GLU A 1 392 ? -5.613 -17.250 -10.149 1.00 82.81 392 GLU A N 1
ATOM 3230 C CA . GLU A 1 392 ? -4.320 -17.739 -10.630 1.00 82.81 392 GLU A CA 1
ATOM 3231 C C . GLU A 1 392 ? -3.993 -17.119 -11.993 1.00 82.81 392 GLU A C 1
ATOM 3233 O O . GLU A 1 392 ? -2.828 -16.921 -12.332 1.00 82.81 392 GLU A O 1
ATOM 3238 N N . ASP A 1 393 ? -5.033 -16.759 -12.752 1.00 88.38 393 ASP A N 1
ATOM 3239 C CA . ASP A 1 393 ? -4.907 -16.084 -14.034 1.00 88.38 393 ASP A CA 1
ATOM 3240 C C . ASP A 1 393 ? -4.402 -14.637 -13.849 1.00 88.38 393 ASP A C 1
ATOM 3242 O O . ASP A 1 393 ? -5.100 -13.811 -13.242 1.00 88.38 393 ASP A O 1
ATOM 3246 N N . PRO A 1 394 ? -3.216 -14.286 -14.389 1.00 87.94 394 PRO A N 1
ATOM 3247 C CA . PRO A 1 394 ? -2.653 -12.943 -14.280 1.00 87.94 394 PRO A CA 1
ATOM 3248 C C . PRO A 1 394 ? -3.598 -11.838 -14.757 1.00 87.94 394 PRO A C 1
ATOM 3250 O O . PRO A 1 394 ? -3.586 -10.743 -14.187 1.00 87.94 394 PRO A O 1
ATOM 3253 N N . ASP A 1 395 ? -4.422 -12.121 -15.770 1.00 91.38 395 ASP A N 1
ATOM 3254 C CA . ASP A 1 395 ? -5.349 -11.146 -16.346 1.00 91.38 395 ASP A CA 1
ATOM 3255 C C . ASP A 1 395 ? -6.489 -10.834 -15.370 1.00 91.38 395 ASP A C 1
ATOM 3257 O O . ASP A 1 395 ? -6.831 -9.669 -15.173 1.00 91.38 395 ASP A O 1
ATOM 3261 N N . GLN A 1 396 ? -6.990 -11.841 -14.653 1.00 91.56 396 GLN A N 1
ATOM 3262 C CA . GLN A 1 396 ? -7.963 -11.642 -13.580 1.00 91.56 396 GLN A CA 1
ATOM 3263 C C . GLN A 1 396 ? -7.353 -10.922 -12.371 1.00 91.56 396 GLN A C 1
ATOM 3265 O O . GLN A 1 396 ? -8.012 -10.076 -11.771 1.00 91.56 396 GLN A O 1
ATOM 3270 N N . VAL A 1 397 ? -6.092 -11.199 -12.008 1.00 90.69 397 VAL A N 1
ATOM 3271 C CA . VAL A 1 397 ? -5.402 -10.451 -10.937 1.00 90.69 397 VAL A CA 1
ATOM 3272 C C . VAL A 1 397 ? -5.281 -8.973 -11.300 1.00 90.69 397 VAL A C 1
ATOM 3274 O O . VAL A 1 397 ? -5.538 -8.107 -10.459 1.00 90.69 397 VAL A O 1
ATOM 3277 N N . PHE A 1 398 ? -4.891 -8.681 -12.541 1.00 94.38 398 PHE A N 1
ATOM 3278 C CA . PHE A 1 398 ? -4.780 -7.319 -13.050 1.00 94.38 398 PHE A CA 1
ATOM 3279 C C . PHE A 1 398 ? -6.141 -6.610 -13.063 1.00 94.38 398 PHE A C 1
ATOM 3281 O O . PHE A 1 398 ? -6.271 -5.539 -12.468 1.00 94.38 398 PHE A O 1
ATOM 3288 N N . GLU A 1 399 ? -7.169 -7.223 -13.653 1.00 95.00 399 GLU A N 1
ATOM 3289 C CA . GLU A 1 399 ? -8.503 -6.619 -13.726 1.00 95.00 399 GLU A CA 1
ATOM 3290 C C . GLU A 1 399 ? -9.166 -6.491 -12.349 1.00 95.00 399 GLU A C 1
ATOM 3292 O O . GLU A 1 399 ? -9.851 -5.506 -12.091 1.00 95.00 399 GLU A O 1
ATOM 3297 N N . ASN A 1 400 ? -8.891 -7.386 -11.396 1.00 91.94 400 ASN A N 1
ATOM 3298 C CA . ASN A 1 400 ? -9.355 -7.218 -10.017 1.00 91.94 400 ASN A CA 1
ATOM 3299 C C . ASN A 1 400 ? -8.734 -5.992 -9.337 1.00 91.94 400 ASN A C 1
ATOM 3301 O O . ASN A 1 400 ? -9.435 -5.276 -8.622 1.00 91.94 400 ASN A O 1
ATOM 3305 N N . ARG A 1 401 ? -7.443 -5.710 -9.565 1.00 92.94 401 ARG A N 1
ATOM 3306 C CA . ARG A 1 401 ? -6.812 -4.471 -9.073 1.00 92.94 401 ARG A CA 1
ATOM 3307 C C . ARG A 1 401 ? -7.395 -3.239 -9.762 1.00 92.94 401 ARG A C 1
ATOM 3309 O O . ARG A 1 401 ? -7.622 -2.228 -9.103 1.00 92.94 401 ARG A O 1
ATOM 3316 N N . MET A 1 402 ? -7.683 -3.336 -11.060 1.00 95.06 402 MET A N 1
ATOM 3317 C CA . MET A 1 402 ? -8.335 -2.263 -11.808 1.00 95.06 402 MET A CA 1
ATOM 3318 C C . MET A 1 402 ? -9.729 -1.957 -11.256 1.00 95.06 402 MET A C 1
ATOM 3320 O O . MET A 1 402 ? -10.053 -0.806 -10.981 1.00 95.06 402 MET A O 1
ATOM 3324 N N . ASN A 1 403 ? -10.531 -2.994 -11.019 1.00 93.19 403 ASN A N 1
ATOM 3325 C CA . ASN A 1 403 ? -11.870 -2.864 -10.457 1.00 93.19 403 ASN A CA 1
ATOM 3326 C C . ASN A 1 403 ? -11.841 -2.240 -9.058 1.00 93.19 403 ASN A C 1
ATOM 3328 O O . ASN A 1 403 ? -12.668 -1.383 -8.781 1.00 93.19 403 ASN A O 1
ATOM 3332 N N . GLN A 1 404 ? -10.849 -2.574 -8.224 1.00 90.44 404 GLN A N 1
ATOM 3333 C CA . GLN A 1 404 ? -10.660 -1.922 -6.921 1.00 90.44 404 GLN A CA 1
ATOM 3334 C C . GLN A 1 404 ? -10.376 -0.420 -7.046 1.00 90.44 404 GLN A C 1
ATOM 3336 O O . GLN A 1 404 ? -10.879 0.357 -6.239 1.00 90.44 404 GLN A O 1
ATOM 3341 N N . ILE A 1 405 ? -9.588 0.003 -8.040 1.00 91.94 405 ILE A N 1
ATOM 3342 C CA . ILE A 1 405 ? -9.339 1.428 -8.315 1.00 91.94 405 ILE A CA 1
ATOM 3343 C C . ILE A 1 405 ? -10.633 2.115 -8.765 1.00 91.94 405 ILE A C 1
ATOM 3345 O O . ILE A 1 405 ? -10.956 3.188 -8.262 1.00 91.94 405 ILE A O 1
ATOM 3349 N N . ILE A 1 406 ? -11.400 1.484 -9.660 1.00 92.06 406 ILE A N 1
ATOM 3350 C CA . ILE A 1 406 ? -12.692 2.006 -10.131 1.00 92.06 406 ILE A CA 1
ATOM 3351 C C . ILE A 1 406 ? -13.683 2.130 -8.961 1.00 92.06 406 ILE A C 1
ATOM 3353 O O . ILE A 1 406 ? -14.293 3.181 -8.790 1.00 92.06 406 ILE A O 1
ATOM 3357 N N . ASP A 1 407 ? -13.784 1.107 -8.108 1.00 88.50 407 ASP A N 1
ATOM 3358 C CA . ASP A 1 407 ? -14.623 1.129 -6.906 1.00 88.50 407 ASP A CA 1
ATOM 3359 C C . ASP A 1 407 ? -14.244 2.281 -5.971 1.00 88.50 407 ASP A C 1
ATOM 3361 O O . ASP A 1 407 ? -15.117 2.987 -5.476 1.00 88.50 407 ASP A O 1
ATOM 3365 N N . GLN A 1 408 ? -12.949 2.514 -5.742 1.00 86.06 408 GLN A N 1
ATOM 3366 C CA . GLN A 1 408 ? -12.485 3.607 -4.878 1.00 86.06 408 GLN A CA 1
ATOM 3367 C C . GLN A 1 408 ? -12.807 4.991 -5.449 1.00 86.06 408 GLN A C 1
ATOM 3369 O O . GLN A 1 408 ? -13.103 5.915 -4.693 1.00 86.06 408 GLN A O 1
ATOM 3374 N N . VAL A 1 409 ? -12.786 5.136 -6.774 1.00 86.50 409 VAL A N 1
ATOM 3375 C CA . VAL A 1 409 ? -13.179 6.378 -7.454 1.00 86.50 409 VAL A CA 1
ATOM 3376 C C . VAL A 1 409 ? -14.684 6.621 -7.303 1.00 86.50 409 VAL A C 1
ATOM 3378 O O . VAL A 1 409 ? -15.104 7.750 -7.051 1.00 86.50 409 VAL A O 1
ATOM 3381 N N . GLU A 1 410 ? -15.495 5.566 -7.407 1.00 81.62 410 GLU A N 1
ATOM 3382 C CA . GLU A 1 410 ? -16.959 5.641 -7.334 1.00 81.62 410 GLU A CA 1
ATOM 3383 C C . GLU A 1 410 ? -17.496 5.788 -5.899 1.00 81.62 410 GLU A C 1
ATOM 3385 O O . GLU A 1 410 ? -18.494 6.474 -5.684 1.00 81.62 410 GLU A O 1
ATOM 3390 N N . ILE A 1 411 ? -16.823 5.213 -4.895 1.00 73.12 411 ILE A N 1
ATOM 3391 C CA . ILE A 1 411 ? -17.264 5.188 -3.483 1.00 73.12 411 ILE A CA 1
ATOM 3392 C C . ILE A 1 411 ? -16.985 6.518 -2.735 1.00 73.12 411 ILE A C 1
ATOM 3394 O O . ILE A 1 411 ? -17.125 6.603 -1.522 1.00 73.12 411 ILE A O 1
ATOM 3398 N N . GLN A 1 412 ? -16.735 7.617 -3.456 1.00 56.25 412 GLN A N 1
ATOM 3399 C CA . GLN A 1 412 ? -16.421 8.955 -2.929 1.00 56.25 412 GLN A CA 1
ATOM 3400 C C . GLN A 1 412 ? -15.001 9.063 -2.350 1.00 56.25 412 GLN A C 1
ATOM 3402 O O . GLN A 1 412 ? -14.751 8.729 -1.198 1.00 56.25 412 GLN A O 1
ATOM 3407 N N . ASN A 1 413 ? -14.086 9.578 -3.179 1.00 55.16 413 ASN A N 1
ATOM 3408 C CA . ASN A 1 413 ? -13.120 10.688 -3.020 1.00 55.16 413 ASN A CA 1
ATOM 3409 C C . ASN A 1 413 ? -12.532 11.121 -1.648 1.00 55.16 413 ASN A C 1
ATOM 3411 O O . ASN A 1 413 ? -11.757 12.074 -1.601 1.00 55.16 413 ASN A O 1
ATOM 3415 N N . LEU A 1 414 ? -12.855 10.485 -0.524 1.00 53.22 414 LEU A N 1
ATOM 3416 C CA . LEU A 1 414 ? -12.470 10.932 0.819 1.00 53.22 414 LEU A CA 1
ATOM 3417 C C . LEU A 1 414 ? -11.011 10.600 1.163 1.00 53.22 414 LEU A C 1
ATOM 3419 O O . LEU A 1 414 ? -10.497 11.076 2.174 1.00 53.22 414 LEU A O 1
ATOM 3423 N N . ARG A 1 415 ? -10.333 9.776 0.350 1.00 69.75 415 ARG A N 1
ATOM 3424 C CA . ARG A 1 415 ? -8.951 9.331 0.594 1.00 69.75 415 ARG A CA 1
ATOM 3425 C C . ARG A 1 415 ? -8.117 9.303 -0.691 1.00 69.75 415 ARG A C 1
ATOM 3427 O O . ARG A 1 415 ? -7.632 8.246 -1.089 1.00 69.75 415 ARG A O 1
ATOM 3434 N N . GLY A 1 416 ? -7.920 10.469 -1.312 1.00 81.62 416 GLY A N 1
ATOM 3435 C CA . GLY A 1 416 ? -7.104 10.627 -2.529 1.00 81.62 416 GLY A CA 1
ATOM 3436 C C . GLY A 1 416 ? -5.713 9.979 -2.444 1.00 81.62 416 GLY A C 1
ATOM 3437 O O . GLY A 1 416 ? -5.239 9.415 -3.425 1.00 81.62 416 GLY A O 1
ATOM 3438 N N . GLU A 1 417 ? -5.099 9.945 -1.256 1.00 82.50 417 GLU A N 1
ATOM 3439 C CA . GLU A 1 417 ? -3.824 9.247 -1.032 1.00 82.50 417 GLU A CA 1
ATOM 3440 C C . GLU A 1 417 ? -3.925 7.723 -1.201 1.00 82.50 417 GLU A C 1
ATOM 3442 O O . GLU A 1 417 ? -3.042 7.144 -1.821 1.00 82.50 417 GLU A O 1
ATOM 3447 N N . ILE A 1 418 ? -4.995 7.062 -0.730 1.00 87.12 418 ILE A N 1
ATOM 3448 C CA . ILE A 1 418 ? -5.154 5.604 -0.908 1.00 87.12 418 ILE A CA 1
ATOM 3449 C C . ILE A 1 418 ? -5.284 5.267 -2.393 1.00 87.12 418 ILE A C 1
ATOM 3451 O O . ILE A 1 418 ? -4.651 4.321 -2.862 1.00 87.12 418 ILE A O 1
ATOM 3455 N N . LEU A 1 419 ? -6.074 6.056 -3.124 1.00 89.62 419 LEU A N 1
ATOM 3456 C CA . LEU A 1 419 ? -6.265 5.889 -4.562 1.00 89.62 419 LEU A CA 1
ATOM 3457 C C . LEU A 1 419 ? -4.956 6.115 -5.327 1.00 89.62 419 LEU A C 1
ATOM 3459 O O . LEU A 1 419 ? -4.561 5.294 -6.155 1.00 89.62 419 LEU A O 1
ATOM 3463 N N . LYS A 1 420 ? -4.252 7.209 -5.023 1.00 91.25 420 LYS A N 1
ATOM 3464 C CA . LYS A 1 420 ? -2.935 7.503 -5.595 1.00 91.25 420 LYS A CA 1
ATOM 3465 C C . LYS A 1 420 ? -1.938 6.385 -5.286 1.00 91.25 420 LYS A C 1
ATOM 3467 O O . LYS A 1 420 ? -1.172 6.006 -6.169 1.00 91.25 420 LYS A O 1
ATOM 3472 N N . ASP A 1 421 ? -1.992 5.811 -4.088 1.00 90.88 421 ASP A N 1
ATOM 3473 C CA . ASP A 1 421 ? -1.122 4.711 -3.698 1.00 90.88 421 ASP A CA 1
ATOM 3474 C C . ASP A 1 421 ? -1.436 3.411 -4.464 1.00 90.88 421 ASP A C 1
ATOM 3476 O O . ASP A 1 421 ? -0.520 2.753 -4.956 1.00 90.88 421 ASP A O 1
ATOM 3480 N N . GLN A 1 422 ? -2.717 3.069 -4.649 1.00 93.12 422 GLN A N 1
ATOM 3481 C CA . GLN A 1 422 ? -3.132 1.931 -5.484 1.00 93.12 422 GLN A CA 1
ATOM 3482 C C . GLN A 1 422 ? -2.685 2.096 -6.941 1.00 93.12 422 GLN A C 1
ATOM 3484 O O . GLN A 1 422 ? -2.222 1.137 -7.559 1.00 93.12 422 GLN A O 1
ATOM 3489 N N . ILE A 1 423 ? -2.819 3.307 -7.489 1.00 94.50 423 ILE A N 1
ATOM 3490 C CA . ILE A 1 423 ? -2.426 3.622 -8.865 1.00 94.50 423 ILE A CA 1
ATOM 3491 C C . ILE A 1 423 ? -0.915 3.492 -9.043 1.00 94.50 423 ILE A C 1
ATOM 3493 O O . ILE A 1 423 ? -0.485 2.856 -10.001 1.00 94.50 423 ILE A O 1
ATOM 3497 N N . GLU A 1 424 ? -0.113 4.046 -8.129 1.00 94.88 424 GLU A N 1
ATOM 3498 C CA . GLU A 1 424 ? 1.348 3.917 -8.174 1.00 94.88 424 GLU A CA 1
ATOM 3499 C C . GLU A 1 424 ? 1.760 2.436 -8.154 1.00 94.88 424 GLU A C 1
ATOM 3501 O O . GLU A 1 424 ? 2.491 1.983 -9.034 1.00 94.88 424 GLU A O 1
ATOM 3506 N N . LEU A 1 425 ? 1.204 1.642 -7.232 1.00 95.38 425 LEU A N 1
ATOM 3507 C CA . LEU A 1 425 ? 1.494 0.208 -7.127 1.00 95.38 425 LEU A CA 1
ATOM 3508 C C . LEU A 1 425 ? 1.067 -0.595 -8.362 1.00 95.38 425 LEU A C 1
ATOM 3510 O O . LEU A 1 425 ? 1.765 -1.537 -8.751 1.00 95.38 425 LEU A O 1
ATOM 3514 N N . LEU A 1 426 ? -0.066 -0.241 -8.979 1.00 96.00 426 LEU A N 1
ATOM 3515 C CA . LEU A 1 426 ? -0.525 -0.852 -10.224 1.00 96.00 426 LEU A CA 1
ATOM 3516 C C . LEU A 1 426 ? 0.410 -0.506 -11.386 1.00 96.00 426 LEU A C 1
ATOM 3518 O O . LEU A 1 426 ? 0.815 -1.402 -12.123 1.00 96.00 426 LEU A O 1
ATOM 3522 N N . VAL A 1 427 ? 0.739 0.776 -11.558 1.00 95.06 427 VAL A N 1
ATOM 3523 C CA . VAL A 1 427 ? 1.593 1.260 -12.651 1.00 95.06 427 VAL A CA 1
ATOM 3524 C C . VAL A 1 427 ? 2.964 0.603 -12.570 1.00 95.06 427 VAL A C 1
ATOM 3526 O O . VAL A 1 427 ? 3.440 0.077 -13.575 1.00 95.06 427 VAL A O 1
ATOM 3529 N N . GLU A 1 428 ? 3.571 0.557 -11.382 1.00 94.19 428 GLU A N 1
ATOM 3530 C CA . GLU A 1 428 ? 4.857 -0.118 -11.208 1.00 94.19 428 GLU A CA 1
ATOM 3531 C C . GLU A 1 428 ? 4.755 -1.632 -11.467 1.00 94.19 428 GLU A C 1
ATOM 3533 O O . GLU A 1 428 ? 5.650 -2.180 -12.100 1.00 94.19 428 GLU A O 1
ATOM 3538 N N . ASP A 1 429 ? 3.659 -2.319 -11.095 1.00 94.56 429 ASP A N 1
ATOM 3539 C CA . ASP A 1 429 ? 3.462 -3.743 -11.443 1.00 94.56 429 ASP A CA 1
ATOM 3540 C C . ASP A 1 429 ? 3.364 -3.970 -12.958 1.00 94.56 429 ASP A C 1
ATOM 3542 O O . ASP A 1 429 ? 3.953 -4.916 -13.481 1.00 94.56 429 ASP A O 1
ATOM 3546 N N . VAL A 1 430 ? 2.624 -3.112 -13.667 1.00 94.19 430 VAL A N 1
ATOM 3547 C CA . VAL A 1 430 ? 2.440 -3.204 -15.123 1.00 94.19 430 VAL A CA 1
ATOM 3548 C C . VAL A 1 430 ? 3.766 -2.987 -15.845 1.00 94.19 430 VAL A C 1
ATOM 3550 O O . VAL A 1 430 ? 4.138 -3.795 -16.696 1.00 94.19 430 VAL A O 1
ATOM 3553 N N . LEU A 1 431 ? 4.505 -1.937 -15.482 1.00 91.69 431 LEU A N 1
ATOM 3554 C CA . LEU A 1 431 ? 5.796 -1.621 -16.097 1.00 91.69 431 LEU A CA 1
ATOM 3555 C C . LEU A 1 431 ? 6.864 -2.661 -15.758 1.00 91.69 431 LEU A C 1
ATOM 3557 O O . LEU A 1 431 ? 7.677 -3.012 -16.610 1.00 91.69 431 LEU A O 1
ATOM 3561 N N . LEU A 1 432 ? 6.835 -3.201 -14.541 1.00 91.62 432 LEU A N 1
ATOM 3562 C CA . LEU A 1 432 ? 7.698 -4.301 -14.141 1.00 91.62 432 LEU A CA 1
ATOM 3563 C C . LEU A 1 432 ? 7.434 -5.554 -14.982 1.00 91.62 432 LEU A C 1
ATOM 3565 O O . LEU A 1 432 ? 8.371 -6.139 -15.515 1.00 91.62 432 LEU A O 1
ATOM 3569 N N . LYS A 1 433 ? 6.170 -5.962 -15.147 1.00 90.56 433 LYS A N 1
ATOM 3570 C CA . LYS A 1 433 ? 5.814 -7.113 -15.998 1.00 90.56 433 LYS A CA 1
ATOM 3571 C C . LYS A 1 433 ? 6.240 -6.900 -17.446 1.00 90.56 433 LYS A C 1
ATOM 3573 O O . LYS A 1 433 ? 6.771 -7.819 -18.067 1.00 90.56 433 LYS A O 1
ATOM 3578 N N . GLN A 1 434 ? 6.050 -5.687 -17.959 1.00 88.00 434 GLN A N 1
ATOM 3579 C CA . GLN A 1 434 ? 6.534 -5.307 -19.277 1.00 88.00 434 GLN A CA 1
ATOM 3580 C C . GLN A 1 434 ? 8.054 -5.484 -19.374 1.00 88.00 434 GLN A C 1
ATOM 3582 O O . GLN A 1 434 ? 8.525 -6.154 -20.288 1.00 88.00 434 GLN A O 1
ATOM 3587 N N . TYR A 1 435 ? 8.812 -4.962 -18.410 1.00 86.44 435 TYR A N 1
ATOM 3588 C CA . TYR A 1 435 ? 10.263 -5.127 -18.345 1.00 86.44 435 TYR A CA 1
ATOM 3589 C C . TYR A 1 435 ? 10.676 -6.610 -18.340 1.00 86.44 435 TYR A C 1
ATOM 3591 O O . TYR A 1 435 ? 11.420 -7.038 -19.219 1.00 86.44 435 TYR A O 1
ATOM 3599 N N . LEU A 1 436 ? 10.124 -7.423 -17.432 1.00 87.00 436 LEU A N 1
ATOM 3600 C CA . LEU A 1 436 ? 10.454 -8.852 -17.316 1.00 87.00 436 LEU A CA 1
ATOM 3601 C C . LEU A 1 436 ? 10.219 -9.622 -18.616 1.00 87.00 436 LEU A C 1
ATOM 3603 O O . LEU A 1 436 ? 11.049 -10.445 -19.001 1.00 87.00 436 LEU A O 1
ATOM 3607 N N . SER A 1 437 ? 9.116 -9.322 -19.311 1.00 84.38 437 SER A N 1
ATOM 3608 C CA . SER A 1 437 ? 8.781 -9.974 -20.580 1.00 84.38 437 SER A CA 1
ATOM 3609 C C . SER A 1 437 ? 9.835 -9.738 -21.669 1.00 84.38 437 SER A C 1
ATOM 3611 O O . SER A 1 437 ? 10.011 -10.584 -22.547 1.00 84.38 437 SER A O 1
ATOM 3613 N N . LEU A 1 438 ? 10.549 -8.609 -21.593 1.00 82.50 438 LEU A N 1
ATOM 3614 C CA . LEU A 1 438 ? 11.544 -8.187 -22.573 1.00 82.50 438 LEU A CA 1
ATOM 3615 C C . LEU A 1 438 ? 12.955 -8.648 -22.219 1.00 82.50 438 LEU A C 1
ATOM 3617 O O . LEU A 1 438 ? 13.725 -8.962 -23.125 1.00 82.50 438 LEU A O 1
ATOM 3621 N N . THR A 1 439 ? 13.315 -8.655 -20.934 1.00 82.44 439 THR A N 1
ATOM 3622 C CA . THR A 1 439 ? 14.729 -8.713 -20.535 1.00 82.44 439 THR A CA 1
ATOM 3623 C C . THR A 1 439 ? 15.096 -9.831 -19.571 1.00 82.44 439 THR A C 1
ATOM 3625 O O . THR A 1 439 ? 16.251 -10.242 -19.584 1.00 82.44 439 THR A O 1
ATOM 3628 N N . ASP A 1 440 ? 14.190 -10.312 -18.712 1.00 83.38 440 ASP A N 1
ATOM 3629 C CA . ASP A 1 440 ? 14.588 -11.186 -17.595 1.00 83.38 440 ASP A CA 1
ATOM 3630 C C . ASP A 1 440 ? 13.479 -12.156 -17.152 1.00 83.38 440 ASP A C 1
ATOM 3632 O O . ASP A 1 440 ? 12.860 -12.008 -16.098 1.00 83.38 440 ASP A O 1
ATOM 3636 N N . LYS A 1 441 ? 13.246 -13.197 -17.960 1.00 84.00 441 LYS A N 1
ATOM 3637 C CA . LYS A 1 441 ? 12.277 -14.270 -17.650 1.00 84.00 441 LYS A CA 1
ATOM 3638 C C . LYS A 1 441 ? 12.635 -15.052 -16.379 1.00 84.00 441 LYS A C 1
ATOM 3640 O O . LYS A 1 441 ? 11.764 -15.610 -15.712 1.00 84.00 441 LYS A O 1
ATOM 3645 N N . ASP A 1 442 ? 13.916 -15.098 -16.027 1.00 88.69 442 ASP A N 1
ATOM 3646 C CA . ASP A 1 442 ? 14.401 -15.815 -14.848 1.00 88.69 442 ASP A CA 1
ATOM 3647 C C . ASP A 1 442 ? 14.018 -15.114 -13.550 1.00 88.69 442 ASP A C 1
ATOM 3649 O O . ASP A 1 442 ? 13.663 -15.789 -12.583 1.00 88.69 442 ASP A O 1
ATOM 3653 N N . ALA A 1 443 ? 14.007 -13.778 -13.532 1.00 88.88 443 ALA A N 1
ATOM 3654 C CA . ALA A 1 443 ? 13.471 -13.030 -12.400 1.00 88.88 443 ALA A CA 1
ATOM 3655 C C . ALA A 1 443 ? 12.007 -13.411 -12.118 1.00 88.88 443 ALA A C 1
ATOM 3657 O O . ALA A 1 443 ? 11.642 -13.586 -10.958 1.00 88.88 443 ALA A O 1
ATOM 3658 N N . GLY A 1 444 ? 11.195 -13.656 -13.154 1.00 88.19 444 GLY A N 1
ATOM 3659 C CA . GLY A 1 444 ? 9.822 -14.149 -12.999 1.00 88.19 444 GLY A CA 1
ATOM 3660 C C . GLY A 1 444 ? 9.732 -15.488 -12.253 1.00 88.19 444 GLY A C 1
ATOM 3661 O O . GLY A 1 444 ? 8.850 -15.661 -11.410 1.00 88.19 444 GLY A O 1
ATOM 3662 N N . ARG A 1 445 ? 10.669 -16.417 -12.497 1.00 88.69 445 ARG A N 1
ATOM 3663 C CA . ARG A 1 445 ? 10.778 -17.678 -11.733 1.00 88.69 445 ARG A CA 1
ATOM 3664 C C . ARG A 1 445 ? 11.187 -17.426 -10.289 1.00 88.69 445 ARG A C 1
ATOM 3666 O O . ARG A 1 445 ? 10.493 -17.871 -9.383 1.00 88.69 445 ARG A O 1
ATOM 3673 N N . MET A 1 446 ? 12.231 -16.623 -10.081 1.00 91.81 446 MET A N 1
ATOM 3674 C CA . MET A 1 446 ? 12.683 -16.255 -8.735 1.00 91.81 446 MET A CA 1
ATOM 3675 C C . MET A 1 446 ? 11.573 -15.596 -7.919 1.00 91.81 446 MET A C 1
ATOM 3677 O O . MET A 1 446 ? 11.529 -15.774 -6.709 1.00 91.81 446 MET A O 1
ATOM 3681 N N . PHE A 1 447 ? 10.657 -14.863 -8.563 1.00 92.50 447 PHE A N 1
ATOM 3682 C CA . PHE A 1 447 ? 9.542 -14.261 -7.847 1.00 92.50 447 PHE A CA 1
ATOM 3683 C C . PHE A 1 447 ? 8.549 -15.280 -7.299 1.00 92.50 447 PHE A C 1
ATOM 3685 O O . PHE A 1 447 ? 8.026 -15.093 -6.206 1.00 92.50 447 PHE A O 1
ATOM 3692 N N . ARG A 1 448 ? 8.281 -16.339 -8.067 1.00 90.00 448 ARG A N 1
ATOM 3693 C CA . ARG A 1 448 ? 7.360 -17.416 -7.682 1.00 90.00 448 ARG A CA 1
ATOM 3694 C C . ARG A 1 448 ? 7.951 -18.304 -6.589 1.00 90.00 448 ARG A C 1
ATOM 3696 O O . ARG A 1 448 ? 7.229 -18.745 -5.698 1.00 90.00 448 ARG A O 1
ATOM 3703 N N . ASP A 1 449 ? 9.260 -18.520 -6.649 1.00 92.44 449 ASP A N 1
ATOM 3704 C CA . ASP A 1 449 ? 9.967 -19.424 -5.742 1.00 92.44 449 ASP A CA 1
ATOM 3705 C C . ASP A 1 449 ? 10.394 -18.745 -4.425 1.00 92.44 449 ASP A C 1
ATOM 3707 O O . ASP A 1 449 ? 10.851 -19.419 -3.502 1.00 92.44 449 ASP A O 1
ATOM 3711 N N . ASP A 1 450 ? 10.247 -17.420 -4.305 1.00 92.44 450 ASP A N 1
ATOM 3712 C CA . ASP A 1 450 ? 10.607 -16.688 -3.089 1.00 92.44 450 ASP A CA 1
ATOM 3713 C C . ASP A 1 450 ? 9.571 -16.930 -1.966 1.00 92.44 450 ASP A C 1
ATOM 3715 O O . ASP A 1 450 ? 8.396 -16.558 -2.096 1.00 92.44 450 ASP A O 1
ATOM 3719 N N . PRO A 1 451 ? 9.976 -17.532 -0.830 1.00 90.88 451 PRO A N 1
ATOM 3720 C CA . PRO A 1 451 ? 9.050 -17.896 0.241 1.00 90.88 451 PRO A CA 1
ATOM 3721 C C . PRO A 1 451 ? 8.419 -16.678 0.924 1.00 90.88 451 PRO A C 1
ATOM 3723 O O . PRO A 1 451 ? 7.275 -16.757 1.367 1.00 90.88 451 PRO A O 1
ATOM 3726 N N . LEU A 1 452 ? 9.124 -15.544 0.981 1.00 90.31 452 LEU A N 1
ATOM 3727 C CA . LEU A 1 452 ? 8.622 -14.326 1.610 1.00 90.31 452 LEU A CA 1
ATOM 3728 C C . LEU A 1 452 ? 7.574 -13.645 0.725 1.00 90.31 452 LEU A C 1
ATOM 3730 O O . LEU A 1 452 ? 6.572 -13.144 1.232 1.00 90.31 452 LEU A O 1
ATOM 3734 N N . MET A 1 453 ? 7.747 -13.663 -0.602 1.00 91.88 453 MET A N 1
ATOM 3735 C CA . MET A 1 453 ? 6.688 -13.216 -1.515 1.00 91.88 453 MET A CA 1
ATOM 3736 C C . MET A 1 453 ? 5.432 -14.078 -1.416 1.00 91.88 453 MET A C 1
ATOM 3738 O O . MET A 1 453 ? 4.328 -13.527 -1.460 1.00 91.88 453 MET A O 1
ATOM 3742 N N . ASN A 1 454 ? 5.580 -15.392 -1.242 1.00 90.19 454 ASN A N 1
ATOM 3743 C CA . ASN A 1 454 ? 4.446 -16.289 -1.025 1.00 90.19 454 ASN A CA 1
ATOM 3744 C C . ASN A 1 454 ? 3.736 -15.980 0.302 1.00 90.19 454 ASN A C 1
ATOM 3746 O O . ASN A 1 454 ? 2.520 -15.795 0.303 1.00 90.19 454 ASN A O 1
ATOM 3750 N N . GLU A 1 455 ? 4.482 -15.784 1.393 1.00 88.19 455 GLU A N 1
ATOM 3751 C CA . GLU A 1 455 ? 3.920 -15.385 2.690 1.00 88.19 455 GLU A CA 1
ATOM 3752 C C . GLU A 1 455 ? 3.149 -14.056 2.607 1.00 88.19 455 GLU A C 1
ATOM 3754 O O . GLU A 1 455 ? 2.009 -13.965 3.060 1.00 88.19 455 GLU A O 1
ATOM 3759 N N . LEU A 1 456 ? 3.725 -13.022 1.984 1.00 91.19 456 LEU A N 1
ATOM 3760 C CA . LEU A 1 456 ? 3.055 -11.726 1.809 1.00 91.19 456 LEU A CA 1
ATOM 3761 C C . LEU A 1 456 ? 1.821 -11.833 0.898 1.00 91.19 456 LEU A C 1
ATOM 3763 O O . LEU A 1 456 ? 0.806 -11.172 1.131 1.00 91.19 456 LEU A O 1
ATOM 3767 N N . THR A 1 457 ? 1.881 -12.678 -0.133 1.00 90.81 457 THR A N 1
ATOM 3768 C CA . THR A 1 457 ? 0.735 -12.950 -1.013 1.00 90.81 457 THR A CA 1
ATOM 3769 C C . THR A 1 457 ? -0.386 -13.658 -0.259 1.00 90.81 457 THR A C 1
ATOM 3771 O O . THR A 1 457 ? -1.558 -13.349 -0.481 1.00 90.81 457 THR A O 1
ATOM 3774 N N . ASP A 1 458 ? -0.050 -14.554 0.667 1.00 86.81 458 ASP A N 1
ATOM 3775 C CA . ASP A 1 458 ? -1.022 -15.182 1.555 1.00 86.81 458 ASP A CA 1
ATOM 3776 C C . ASP A 1 458 ? -1.604 -14.175 2.549 1.00 86.81 458 ASP A C 1
ATOM 3778 O O . ASP A 1 458 ? -2.824 -14.129 2.705 1.00 86.81 458 ASP A O 1
ATOM 3782 N N . GLN A 1 459 ? -0.790 -13.297 3.146 1.00 85.88 459 GLN A N 1
ATOM 3783 C CA . GLN A 1 459 ? -1.279 -12.221 4.019 1.00 85.88 459 GLN A CA 1
ATOM 3784 C C . GLN A 1 459 ? -2.299 -11.327 3.295 1.00 85.88 459 GLN A C 1
ATOM 3786 O O . GLN A 1 459 ? -3.365 -11.044 3.848 1.00 85.88 459 GLN A O 1
ATOM 3791 N N . LEU A 1 460 ? -2.057 -10.967 2.026 1.00 89.00 460 LEU A N 1
ATOM 3792 C CA . LEU A 1 460 ? -3.004 -10.186 1.212 1.00 89.00 460 LEU A CA 1
ATOM 3793 C C . LEU A 1 460 ? -4.405 -10.808 1.106 1.00 89.00 460 LEU A C 1
ATOM 3795 O O . LEU A 1 460 ? -5.372 -10.068 0.914 1.00 89.00 460 LEU A O 1
ATOM 3799 N N . ARG A 1 461 ? -4.540 -12.135 1.239 1.00 84.06 461 ARG A N 1
ATOM 3800 C CA . ARG A 1 461 ? -5.840 -12.837 1.193 1.00 84.06 461 ARG A CA 1
ATOM 3801 C C . ARG A 1 461 ? -6.711 -12.546 2.413 1.00 84.06 461 ARG A C 1
ATOM 3803 O O . ARG A 1 461 ? -7.938 -12.656 2.333 1.00 84.06 461 ARG A O 1
ATOM 3810 N N . TYR A 1 462 ? -6.078 -12.196 3.528 1.00 80.56 462 TYR A N 1
ATOM 3811 C CA . TYR A 1 462 ? -6.729 -11.995 4.820 1.00 80.56 462 TYR A CA 1
ATOM 3812 C C . TYR A 1 462 ? -6.891 -10.520 5.183 1.00 80.56 462 TYR A C 1
ATOM 3814 O O . TYR A 1 462 ? -7.709 -10.195 6.038 1.00 80.56 462 TYR A O 1
ATOM 3822 N N . VAL A 1 463 ? -6.165 -9.615 4.524 1.00 82.56 463 VAL A N 1
ATOM 3823 C CA . VAL A 1 463 ? -6.267 -8.181 4.801 1.00 82.56 463 VAL A CA 1
ATOM 3824 C C . VAL A 1 463 ? -7.544 -7.577 4.218 1.00 82.56 463 VAL A C 1
ATOM 3826 O O . VAL A 1 463 ? -7.891 -7.775 3.050 1.00 82.56 463 VAL A O 1
ATOM 3829 N N . HIS A 1 464 ? -8.235 -6.782 5.035 1.00 80.06 464 HIS A N 1
ATOM 3830 C CA . HIS A 1 464 ? -9.474 -6.099 4.651 1.00 80.06 464 HIS A CA 1
ATOM 3831 C C . HIS A 1 464 ? -9.290 -4.603 4.429 1.00 80.06 464 HIS A C 1
ATOM 3833 O O . HIS A 1 464 ? -9.960 -4.040 3.563 1.00 80.06 464 HIS A O 1
ATOM 3839 N N . GLU A 1 465 ? -8.382 -3.970 5.169 1.00 81.88 465 GLU A N 1
ATOM 3840 C CA . GLU A 1 465 ? -8.140 -2.540 5.041 1.00 81.88 465 GLU A CA 1
ATOM 3841 C C . GLU A 1 465 ? -7.320 -2.235 3.782 1.00 81.88 465 GLU A C 1
ATOM 3843 O O . GLU A 1 465 ? -6.317 -2.886 3.492 1.00 81.88 465 GLU A O 1
ATOM 3848 N N . GLN A 1 466 ? -7.749 -1.238 3.003 1.00 85.75 466 GLN A N 1
ATOM 3849 C CA . GLN A 1 466 ? -7.089 -0.921 1.737 1.00 85.75 466 GLN A CA 1
ATOM 3850 C C . GLN A 1 466 ? -5.678 -0.347 1.931 1.00 85.75 466 GLN A C 1
ATOM 3852 O O . GLN A 1 466 ? -4.803 -0.625 1.113 1.00 85.75 466 GLN A O 1
ATOM 3857 N N . SER A 1 467 ? -5.429 0.412 3.002 1.00 85.25 467 SER A N 1
ATOM 3858 C CA . SER A 1 467 ? -4.082 0.903 3.320 1.00 85.25 467 SER A CA 1
ATOM 3859 C C . SER A 1 467 ? -3.130 -0.248 3.641 1.00 85.25 467 SER A C 1
ATOM 3861 O O . SER A 1 467 ? -2.029 -0.295 3.100 1.00 85.25 467 SER A O 1
ATOM 3863 N N . GLU A 1 468 ? -3.584 -1.229 4.421 1.00 86.25 468 GLU A N 1
ATOM 3864 C CA . GLU A 1 468 ? -2.808 -2.425 4.754 1.00 86.25 468 GLU A CA 1
ATOM 3865 C C . GLU A 1 468 ? -2.566 -3.299 3.504 1.00 86.25 468 GLU A C 1
ATOM 3867 O O . GLU A 1 468 ? -1.454 -3.786 3.291 1.00 86.25 468 GLU A O 1
ATOM 3872 N N . LYS A 1 469 ? -3.546 -3.415 2.590 1.00 89.94 469 LYS A N 1
ATOM 3873 C CA . LYS A 1 469 ? -3.334 -4.065 1.279 1.00 89.94 469 LYS A CA 1
ATOM 3874 C C . LYS A 1 469 ? -2.262 -3.355 0.458 1.00 89.94 469 LYS A C 1
ATOM 3876 O O . LYS A 1 469 ? -1.371 -4.018 -0.071 1.00 89.94 469 LYS A O 1
ATOM 3881 N N . ASN A 1 470 ? -2.341 -2.028 0.348 1.00 91.19 470 ASN A N 1
ATOM 3882 C CA . ASN A 1 470 ? -1.351 -1.229 -0.374 1.00 91.19 470 ASN A CA 1
ATOM 3883 C C . ASN A 1 470 ? 0.037 -1.393 0.257 1.00 91.19 470 ASN A C 1
ATOM 3885 O O . ASN A 1 470 ? 1.028 -1.542 -0.451 1.00 91.19 470 ASN A O 1
ATOM 3889 N N . PHE A 1 471 ? 0.107 -1.424 1.587 1.00 90.94 471 PHE A N 1
ATOM 3890 C CA . PHE A 1 471 ? 1.340 -1.630 2.332 1.00 90.94 471 PHE A CA 1
ATOM 3891 C C . PHE A 1 471 ? 1.985 -2.986 2.016 1.00 90.94 471 PHE A C 1
ATOM 3893 O O . PHE A 1 471 ? 3.157 -3.027 1.644 1.00 90.94 471 PHE A O 1
ATOM 3900 N N . ILE A 1 472 ? 1.231 -4.089 2.067 1.00 91.56 472 ILE A N 1
ATOM 3901 C CA . ILE A 1 472 ? 1.766 -5.416 1.719 1.00 91.56 472 ILE A CA 1
ATOM 3902 C C . ILE A 1 472 ? 2.142 -5.489 0.230 1.00 91.56 472 ILE A C 1
ATOM 3904 O O . ILE A 1 472 ? 3.193 -6.022 -0.124 1.00 91.56 472 ILE A O 1
ATOM 3908 N N . GLN A 1 473 ? 1.340 -4.904 -0.663 1.00 93.62 473 GLN A N 1
ATOM 3909 C CA . GLN A 1 473 ? 1.684 -4.822 -2.086 1.00 93.62 473 GLN A CA 1
ATOM 3910 C C . GLN A 1 473 ? 2.982 -4.039 -2.325 1.00 93.62 473 GLN A C 1
ATOM 3912 O O . GLN A 1 473 ? 3.802 -4.468 -3.136 1.00 93.62 473 GLN A O 1
ATOM 3917 N N . ALA A 1 474 ? 3.205 -2.938 -1.605 1.00 93.69 474 ALA A N 1
ATOM 3918 C CA . ALA A 1 474 ? 4.451 -2.181 -1.663 1.00 93.69 474 ALA A CA 1
ATOM 3919 C C . ALA A 1 474 ? 5.646 -3.026 -1.196 1.00 93.69 474 ALA A C 1
ATOM 3921 O O . ALA A 1 474 ? 6.699 -2.989 -1.829 1.00 93.69 474 ALA A O 1
ATOM 3922 N N . GLN A 1 475 ? 5.482 -3.845 -0.152 1.00 92.94 475 GLN A N 1
ATOM 3923 C CA . GLN A 1 475 ? 6.523 -4.779 0.290 1.00 92.94 475 GLN A CA 1
ATOM 3924 C C . GLN A 1 475 ? 6.863 -5.820 -0.779 1.00 92.94 475 GLN A C 1
ATOM 3926 O O . GLN A 1 475 ? 8.040 -6.047 -1.061 1.00 92.94 475 GLN A O 1
ATOM 3931 N N . ILE A 1 476 ? 5.845 -6.399 -1.423 1.00 94.19 476 ILE A N 1
ATOM 3932 C CA . ILE A 1 476 ? 6.034 -7.326 -2.545 1.00 94.19 476 ILE A CA 1
ATOM 3933 C C . ILE A 1 476 ? 6.787 -6.631 -3.689 1.00 94.19 476 ILE A C 1
ATOM 3935 O O . ILE A 1 476 ? 7.726 -7.205 -4.235 1.00 94.19 476 ILE A O 1
ATOM 3939 N N . GLN A 1 477 ? 6.429 -5.390 -4.039 1.00 94.69 477 GLN A N 1
ATOM 3940 C CA . GLN A 1 477 ? 7.142 -4.635 -5.077 1.00 94.69 477 GLN A CA 1
ATOM 3941 C C . GLN A 1 477 ? 8.607 -4.392 -4.707 1.00 94.69 477 GLN A C 1
ATOM 3943 O O . GLN A 1 477 ? 9.491 -4.612 -5.532 1.00 94.69 477 GLN A O 1
ATOM 3948 N N . VAL A 1 478 ? 8.887 -3.997 -3.462 1.00 94.75 478 VAL A N 1
ATOM 3949 C CA . VAL A 1 478 ? 10.263 -3.827 -2.977 1.00 94.75 478 VAL A CA 1
ATOM 3950 C C . VAL A 1 478 ? 11.057 -5.125 -3.131 1.00 94.75 478 VAL A C 1
ATOM 3952 O O . VAL A 1 478 ? 12.179 -5.073 -3.629 1.00 94.75 478 VAL A O 1
ATOM 3955 N N . LEU A 1 479 ? 10.492 -6.287 -2.782 1.00 94.50 479 LEU A N 1
ATOM 3956 C CA . LEU A 1 479 ? 11.162 -7.581 -2.979 1.00 94.50 479 LEU A CA 1
ATOM 3957 C C . LEU A 1 479 ? 11.485 -7.852 -4.449 1.00 94.50 479 LEU A C 1
ATOM 3959 O O . LEU A 1 479 ? 12.629 -8.176 -4.770 1.00 94.50 479 LEU A O 1
ATOM 3963 N N . LYS A 1 480 ? 10.513 -7.661 -5.348 1.00 95.00 480 LYS A N 1
ATOM 3964 C CA . LYS A 1 480 ? 10.722 -7.857 -6.789 1.00 95.00 480 LYS A CA 1
ATOM 3965 C C . LYS A 1 480 ? 11.857 -6.977 -7.318 1.00 95.00 480 LYS A C 1
ATOM 3967 O O . LYS A 1 480 ? 12.755 -7.465 -8.004 1.00 95.00 480 LYS A O 1
ATOM 3972 N N . TRP A 1 481 ? 11.867 -5.699 -6.944 1.00 95.12 481 TRP A N 1
ATOM 3973 C CA . TRP A 1 481 ? 12.903 -4.752 -7.356 1.00 95.12 481 TRP A CA 1
ATOM 3974 C C . TRP A 1 481 ? 14.276 -5.063 -6.754 1.00 95.12 481 TRP A C 1
ATOM 3976 O O . TRP A 1 481 ? 15.282 -4.968 -7.457 1.00 95.12 481 TRP A O 1
ATOM 3986 N N . LYS A 1 482 ? 14.333 -5.505 -5.491 1.00 94.50 482 LYS A N 1
ATOM 3987 C CA . LYS A 1 482 ? 15.574 -5.972 -4.855 1.00 94.50 482 LYS A CA 1
ATOM 3988 C C . LYS A 1 482 ? 16.162 -7.189 -5.567 1.00 94.50 482 LYS A C 1
ATOM 3990 O O . LYS A 1 482 ? 17.374 -7.247 -5.761 1.00 94.50 482 LYS A O 1
ATOM 3995 N N . ILE A 1 483 ? 15.321 -8.146 -5.968 1.00 93.69 483 ILE A N 1
ATOM 3996 C CA . ILE A 1 483 ? 15.754 -9.336 -6.711 1.00 93.69 483 ILE A CA 1
ATOM 3997 C C . ILE A 1 483 ? 16.316 -8.938 -8.075 1.00 93.69 483 ILE A C 1
ATOM 3999 O O . ILE A 1 483 ? 17.414 -9.375 -8.410 1.00 93.69 483 ILE A O 1
ATOM 4003 N N . ILE A 1 484 ? 15.628 -8.072 -8.829 1.00 93.69 484 ILE A N 1
ATOM 4004 C CA . ILE A 1 484 ? 16.144 -7.587 -10.121 1.00 93.69 484 ILE A CA 1
ATOM 4005 C C . ILE A 1 484 ? 17.470 -6.862 -9.926 1.00 93.69 484 ILE A C 1
ATOM 4007 O O . ILE A 1 484 ? 18.427 -7.148 -10.635 1.00 93.69 484 ILE A O 1
ATOM 4011 N N . TYR A 1 485 ? 17.568 -5.971 -8.938 1.00 94.00 485 TYR A N 1
ATOM 4012 C CA . TYR A 1 485 ? 18.818 -5.270 -8.662 1.00 94.00 485 TYR A CA 1
ATOM 4013 C C . TYR A 1 485 ? 19.964 -6.245 -8.378 1.00 94.00 485 TYR A C 1
ATOM 4015 O O . TYR A 1 485 ? 21.028 -6.136 -8.978 1.00 94.00 485 TYR A O 1
ATOM 4023 N N . ALA A 1 486 ? 19.742 -7.231 -7.504 1.00 93.25 486 ALA A N 1
ATOM 4024 C CA . ALA A 1 486 ? 20.750 -8.239 -7.187 1.00 93.25 486 ALA A CA 1
ATOM 4025 C C . ALA A 1 486 ? 21.174 -9.044 -8.428 1.00 93.25 486 ALA A C 1
ATOM 4027 O O . ALA A 1 486 ? 22.350 -9.374 -8.564 1.00 93.25 486 ALA A O 1
ATOM 4028 N N . ARG A 1 487 ? 20.245 -9.318 -9.353 1.00 91.56 487 ARG A N 1
ATOM 4029 C CA . ARG A 1 487 ? 20.554 -9.968 -10.634 1.00 91.56 487 ARG A CA 1
ATOM 4030 C C . ARG A 1 487 ? 21.394 -9.082 -11.546 1.00 91.56 487 ARG A C 1
ATOM 4032 O O . ARG A 1 487 ? 22.356 -9.581 -12.110 1.00 91.56 487 ARG A O 1
ATOM 4039 N N . LEU A 1 488 ? 21.102 -7.784 -11.630 1.00 91.19 488 LEU A N 1
ATOM 4040 C CA . LEU A 1 488 ? 21.910 -6.836 -12.409 1.00 91.19 488 LEU A CA 1
ATOM 4041 C C . LEU A 1 488 ? 23.337 -6.690 -11.878 1.00 91.19 488 LEU A C 1
ATOM 4043 O O . LEU A 1 488 ? 24.243 -6.406 -12.653 1.00 91.19 488 LEU A O 1
ATOM 4047 N N . GLN A 1 489 ? 23.539 -6.877 -10.571 1.00 90.00 489 GLN A N 1
ATOM 4048 C CA . GLN A 1 489 ? 24.876 -6.887 -9.971 1.00 90.00 489 GLN A CA 1
ATOM 4049 C C . GLN A 1 489 ? 25.605 -8.228 -10.160 1.00 90.00 489 GLN A C 1
ATOM 4051 O O . GLN A 1 489 ? 26.831 -8.284 -10.040 1.00 90.00 489 GLN A O 1
ATOM 4056 N N . ASN A 1 490 ? 24.886 -9.318 -10.455 1.00 89.94 490 ASN A N 1
ATOM 4057 C CA . ASN A 1 490 ? 25.512 -10.606 -10.730 1.00 89.94 490 ASN A CA 1
ATOM 4058 C C . ASN A 1 490 ? 26.113 -10.603 -12.146 1.00 89.94 490 ASN A C 1
ATOM 4060 O O . ASN A 1 490 ? 25.402 -10.466 -13.137 1.00 89.94 490 ASN A O 1
ATOM 4064 N N . ARG A 1 491 ? 27.430 -10.827 -12.239 1.00 76.19 491 ARG A N 1
ATOM 4065 C CA . ARG A 1 491 ? 28.186 -10.862 -13.505 1.00 76.19 491 ARG A CA 1
ATOM 4066 C C . ARG A 1 491 ? 27.728 -11.952 -14.478 1.00 76.19 491 ARG A C 1
ATOM 4068 O O . ARG A 1 491 ? 28.047 -11.870 -15.658 1.00 76.19 491 ARG A O 1
ATOM 4075 N N . GLU A 1 492 ? 27.012 -12.967 -13.999 1.00 81.75 492 GLU A N 1
ATOM 4076 C CA . GLU A 1 492 ? 26.423 -14.015 -14.843 1.00 81.75 492 GLU A CA 1
ATOM 4077 C C . GLU A 1 492 ? 25.253 -13.498 -15.694 1.00 81.75 492 GLU A C 1
ATOM 4079 O O . GLU A 1 492 ? 24.919 -14.094 -16.718 1.00 81.75 492 GLU A O 1
ATOM 4084 N N . PHE A 1 493 ? 24.639 -12.378 -15.302 1.00 80.88 493 PHE A N 1
ATOM 4085 C CA . PHE A 1 493 ? 23.598 -11.732 -16.084 1.00 80.88 493 PHE A CA 1
ATOM 4086 C C . PHE A 1 493 ? 24.233 -10.861 -17.175 1.00 80.88 493 PHE A C 1
ATOM 4088 O O . PHE A 1 493 ? 24.670 -9.736 -16.935 1.00 80.88 493 PHE A O 1
ATOM 4095 N N . ILE A 1 494 ? 24.307 -11.402 -18.394 1.00 81.19 494 ILE A N 1
ATOM 4096 C CA . ILE A 1 494 ? 24.894 -10.713 -19.548 1.00 81.19 494 ILE A CA 1
ATOM 4097 C C . ILE A 1 494 ? 23.926 -9.623 -20.023 1.00 81.19 494 ILE A C 1
ATOM 4099 O O . ILE A 1 494 ? 23.030 -9.863 -20.831 1.00 81.19 494 ILE A O 1
ATOM 4103 N N . MET A 1 495 ? 24.121 -8.408 -19.520 1.00 85.81 495 MET A N 1
ATOM 4104 C CA . MET A 1 495 ? 23.457 -7.196 -19.989 1.00 85.81 495 MET A CA 1
ATOM 4105 C C . MET A 1 495 ? 24.518 -6.156 -20.347 1.00 85.81 495 MET A C 1
ATOM 4107 O O . MET A 1 495 ? 25.567 -6.089 -19.709 1.00 85.81 495 MET A O 1
ATOM 4111 N N . ASP A 1 496 ? 24.251 -5.347 -21.375 1.00 88.62 496 ASP A N 1
ATOM 4112 C CA . ASP A 1 496 ? 25.101 -4.200 -21.696 1.00 88.62 496 ASP A CA 1
ATOM 4113 C C . ASP A 1 496 ? 25.292 -3.321 -20.448 1.00 88.62 496 ASP A C 1
ATOM 4115 O O . ASP A 1 496 ? 24.320 -2.965 -19.777 1.00 88.62 496 ASP A O 1
ATOM 4119 N N . GLU A 1 497 ? 26.541 -2.977 -20.133 1.00 88.38 497 GLU A N 1
ATOM 4120 C CA . GLU A 1 497 ? 26.909 -2.294 -18.887 1.00 88.38 497 GLU A CA 1
ATOM 4121 C C . GLU A 1 497 ? 26.208 -0.933 -18.735 1.00 88.38 497 GLU A C 1
ATOM 4123 O O . GLU A 1 497 ? 25.788 -0.554 -17.634 1.00 88.38 497 GLU A O 1
ATOM 4128 N N . ASN A 1 498 ? 25.992 -0.211 -19.843 1.00 88.75 498 ASN A N 1
ATOM 4129 C CA . ASN A 1 498 ? 25.283 1.068 -19.813 1.00 88.75 498 ASN A CA 1
ATOM 4130 C C . ASN A 1 498 ? 23.794 0.864 -19.526 1.00 88.75 498 ASN A C 1
ATOM 4132 O O . ASN A 1 498 ? 23.200 1.633 -18.764 1.00 88.75 498 ASN A O 1
ATOM 4136 N N . ILE A 1 499 ? 23.185 -0.169 -20.114 1.00 86.31 499 ILE A N 1
ATOM 4137 C CA . ILE A 1 499 ? 21.790 -0.536 -19.845 1.00 86.31 499 ILE A CA 1
ATOM 4138 C C . ILE A 1 499 ? 21.637 -0.981 -18.386 1.00 86.31 499 ILE A C 1
ATOM 4140 O O . ILE A 1 499 ? 20.766 -0.459 -17.686 1.00 86.31 499 ILE A O 1
ATOM 4144 N N . GLY A 1 500 ? 22.517 -1.860 -17.900 1.00 88.50 500 GLY A N 1
ATOM 4145 C CA . GLY A 1 500 ? 22.517 -2.343 -16.517 1.00 88.50 500 GLY A CA 1
ATOM 4146 C C . GLY A 1 500 ? 22.666 -1.208 -15.503 1.00 88.50 500 GLY A C 1
ATOM 4147 O O . GLY A 1 500 ? 21.921 -1.1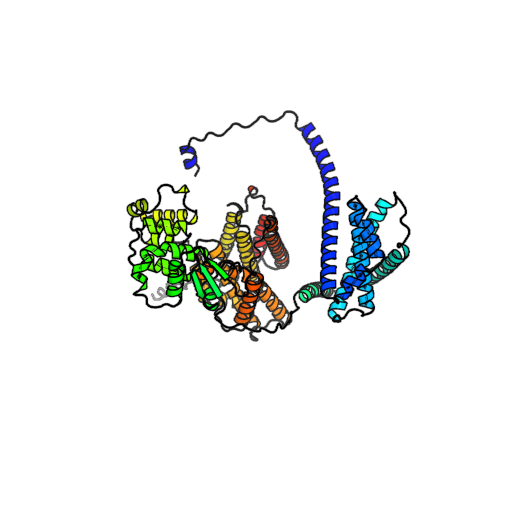42 -14.521 1.00 88.50 500 GLY A O 1
ATOM 4148 N N . THR A 1 501 ? 23.548 -0.243 -15.780 1.00 89.62 501 THR A N 1
ATOM 4149 C CA . THR A 1 501 ? 23.728 0.951 -14.942 1.00 89.62 501 THR A CA 1
ATOM 4150 C C . THR A 1 501 ? 22.476 1.826 -14.921 1.00 89.62 501 THR A C 1
ATOM 4152 O O . THR A 1 501 ? 22.029 2.236 -13.845 1.00 89.62 501 THR A O 1
ATOM 4155 N N . ARG A 1 502 ? 21.877 2.116 -16.085 1.00 88.44 502 ARG A N 1
ATOM 4156 C CA . ARG A 1 502 ? 20.651 2.933 -16.181 1.00 88.44 502 ARG A CA 1
ATOM 4157 C C . ARG A 1 502 ? 19.487 2.282 -15.450 1.00 88.44 502 ARG A C 1
ATOM 4159 O O . ARG A 1 502 ? 18.764 2.953 -14.719 1.00 88.44 502 ARG A O 1
ATOM 4166 N N . LEU A 1 503 ? 19.333 0.977 -15.624 1.00 89.25 503 LEU A N 1
ATOM 4167 C CA . LEU A 1 503 ? 18.281 0.224 -14.973 1.00 89.25 503 LEU A CA 1
ATOM 4168 C C . LEU A 1 503 ? 18.490 0.163 -13.460 1.00 89.25 503 LEU A C 1
ATOM 4170 O O . LEU A 1 503 ? 17.547 0.404 -12.717 1.00 89.25 503 LEU A O 1
ATOM 4174 N N . SER A 1 504 ? 19.722 -0.057 -12.997 1.00 92.12 504 SER A N 1
ATOM 4175 C CA . SER A 1 504 ? 20.045 -0.007 -11.567 1.00 92.12 504 SER A CA 1
ATOM 4176 C C . SER A 1 504 ? 19.640 1.337 -10.954 1.00 92.12 504 SER A C 1
ATOM 4178 O O . SER A 1 504 ? 19.005 1.361 -9.905 1.00 92.12 504 SER A O 1
ATOM 4180 N N . HIS A 1 505 ? 19.915 2.455 -11.636 1.00 92.19 505 HIS A N 1
ATOM 4181 C CA . HIS A 1 505 ? 19.466 3.780 -11.190 1.00 92.19 505 HIS A CA 1
ATOM 4182 C C . HIS A 1 505 ? 17.938 3.908 -11.174 1.00 92.19 505 HIS A C 1
ATOM 4184 O O . HIS A 1 505 ? 17.383 4.423 -10.204 1.00 92.19 505 HIS A O 1
ATOM 4190 N N . ALA A 1 506 ? 17.249 3.415 -12.207 1.00 90.94 506 ALA A N 1
ATOM 4191 C CA . ALA A 1 506 ? 15.789 3.425 -12.251 1.00 90.94 506 ALA A CA 1
ATOM 4192 C C . ALA A 1 506 ? 15.179 2.633 -11.081 1.00 90.94 506 ALA A C 1
ATOM 4194 O O . ALA A 1 506 ? 14.247 3.111 -10.438 1.00 90.94 506 ALA A O 1
ATOM 4195 N N . ILE A 1 507 ? 15.753 1.471 -10.749 1.00 93.50 507 ILE A N 1
ATOM 4196 C CA . ILE A 1 507 ? 15.330 0.651 -9.608 1.00 93.50 507 ILE A CA 1
ATOM 4197 C C . ILE A 1 507 ? 15.483 1.419 -8.296 1.00 93.50 507 ILE A C 1
ATOM 4199 O O . ILE A 1 507 ? 14.561 1.425 -7.484 1.00 93.50 507 ILE A O 1
ATOM 4203 N N . LEU A 1 508 ? 16.611 2.103 -8.086 1.00 94.50 508 LEU A N 1
ATOM 4204 C CA . LEU A 1 508 ? 16.804 2.921 -6.886 1.00 94.50 508 LEU A CA 1
ATOM 4205 C C . LEU A 1 508 ? 15.785 4.066 -6.800 1.00 94.50 508 LEU A C 1
ATOM 4207 O O . LEU A 1 508 ? 15.276 4.344 -5.713 1.00 94.50 508 LEU A O 1
ATOM 4211 N N . GLY A 1 509 ? 15.429 4.681 -7.933 1.00 93.00 509 GLY A N 1
ATOM 4212 C CA . GLY A 1 509 ? 14.360 5.680 -8.002 1.00 93.00 509 GLY A CA 1
ATOM 4213 C C . GLY A 1 509 ? 13.000 5.117 -7.574 1.00 93.00 509 GLY A C 1
ATOM 4214 O O . GLY A 1 509 ? 12.300 5.738 -6.775 1.00 93.00 509 GLY A O 1
ATOM 4215 N N . ILE A 1 510 ? 12.658 3.907 -8.025 1.00 92.19 510 ILE A N 1
ATOM 4216 C CA . ILE A 1 510 ? 11.406 3.228 -7.652 1.00 92.19 510 ILE A CA 1
ATOM 4217 C C . ILE A 1 510 ? 11.412 2.828 -6.171 1.00 92.19 510 ILE A C 1
ATOM 4219 O O . ILE A 1 510 ? 10.449 3.079 -5.453 1.00 92.19 510 ILE A O 1
ATOM 4223 N N . LEU A 1 511 ? 12.512 2.267 -5.663 1.00 93.38 511 LEU A N 1
ATOM 4224 C CA . LEU A 1 511 ? 12.646 1.953 -4.236 1.00 93.38 511 LEU A CA 1
ATOM 4225 C C . LEU A 1 511 ? 12.512 3.208 -3.360 1.00 93.38 511 LEU A C 1
ATOM 4227 O O . LEU A 1 511 ? 11.921 3.147 -2.280 1.00 93.38 511 LEU A O 1
ATOM 4231 N N . THR A 1 512 ? 13.012 4.346 -3.844 1.00 92.56 512 THR A N 1
ATOM 4232 C CA . THR A 1 512 ? 12.850 5.651 -3.191 1.00 92.56 512 THR A CA 1
ATOM 4233 C C . THR A 1 512 ? 11.399 6.115 -3.193 1.00 92.56 512 THR A C 1
ATOM 4235 O O . THR A 1 512 ? 10.936 6.619 -2.171 1.00 92.56 512 THR A O 1
ATOM 4238 N N . SER A 1 513 ? 10.650 5.907 -4.282 1.00 90.06 513 SER A N 1
ATOM 4239 C CA . SER A 1 513 ? 9.225 6.260 -4.321 1.00 90.06 513 SER A CA 1
ATOM 4240 C C . SER A 1 513 ? 8.379 5.357 -3.417 1.00 90.06 513 SER A C 1
ATOM 4242 O O . SER A 1 513 ? 7.464 5.855 -2.765 1.00 90.06 513 SER A O 1
ATOM 4244 N N . LEU A 1 514 ? 8.737 4.072 -3.291 1.00 90.88 514 LEU A N 1
ATOM 4245 C CA . LEU A 1 514 ? 8.052 3.090 -2.440 1.00 90.88 514 LEU A CA 1
ATOM 4246 C C . LEU A 1 514 ? 8.348 3.251 -0.938 1.00 90.88 514 LEU A C 1
ATOM 4248 O O . LEU A 1 514 ? 7.526 2.873 -0.104 1.00 90.88 514 LEU A O 1
ATOM 4252 N N . ALA A 1 515 ? 9.494 3.813 -0.550 1.00 90.00 515 ALA A N 1
ATOM 4253 C CA . ALA A 1 515 ? 9.861 3.953 0.862 1.00 90.00 515 ALA A CA 1
ATOM 4254 C C . ALA A 1 515 ? 8.861 4.792 1.697 1.00 90.00 515 ALA A C 1
ATOM 4256 O O . ALA A 1 515 ? 8.479 4.343 2.780 1.00 90.00 515 ALA A O 1
ATOM 4257 N N . PRO A 1 516 ? 8.360 5.956 1.233 1.00 85.75 516 PRO A N 1
ATOM 4258 C CA . PRO A 1 516 ? 7.302 6.696 1.921 1.00 85.75 516 PRO A CA 1
ATOM 4259 C C . PRO A 1 516 ? 6.059 5.859 2.245 1.00 85.75 516 PRO A C 1
ATOM 4261 O O . PRO A 1 516 ? 5.520 5.987 3.341 1.00 85.75 516 PRO A O 1
ATOM 4264 N N . PHE A 1 517 ? 5.623 4.970 1.347 1.00 81.06 517 PHE A N 1
ATOM 4265 C CA . PHE A 1 517 ? 4.456 4.103 1.565 1.00 81.06 517 PHE A CA 1
ATOM 4266 C C . PHE A 1 517 ? 4.623 3.231 2.797 1.00 81.06 517 PHE A C 1
ATOM 4268 O O . PHE A 1 517 ? 3.749 3.156 3.658 1.00 81.06 517 PHE A O 1
ATOM 4275 N N . LEU A 1 518 ? 5.791 2.602 2.885 1.00 84.38 518 LEU A N 1
ATOM 4276 C CA . LEU A 1 518 ? 6.104 1.657 3.941 1.00 84.38 518 LEU A CA 1
ATOM 4277 C C . LEU A 1 518 ? 6.335 2.351 5.288 1.00 84.38 518 LEU A C 1
ATOM 4279 O O . LEU A 1 518 ? 6.235 1.716 6.336 1.00 84.38 518 LEU A O 1
ATOM 4283 N N . ASN A 1 519 ? 6.575 3.663 5.271 1.00 82.06 519 ASN A N 1
ATOM 4284 C CA . ASN A 1 519 ? 6.800 4.471 6.464 1.00 82.06 519 ASN A CA 1
ATOM 4285 C C . ASN A 1 519 ? 5.563 5.248 6.943 1.00 82.06 519 ASN A C 1
ATOM 4287 O O . ASN A 1 519 ? 5.510 5.601 8.122 1.00 82.06 519 ASN A O 1
ATOM 4291 N N . ARG A 1 520 ? 4.575 5.496 6.071 1.00 76.25 520 ARG A N 1
ATOM 4292 C CA . ARG A 1 520 ? 3.359 6.272 6.384 1.00 76.25 520 ARG A CA 1
ATOM 4293 C C . ARG A 1 520 ? 2.442 5.577 7.388 1.00 76.25 520 ARG A C 1
ATOM 4295 O O . ARG A 1 520 ? 1.943 6.232 8.299 1.00 76.25 520 ARG A O 1
ATOM 4302 N N . ASP A 1 521 ? 2.225 4.274 7.238 1.00 67.75 521 ASP A N 1
ATOM 4303 C CA . ASP A 1 521 ? 1.206 3.559 8.009 1.00 67.75 521 ASP A CA 1
ATOM 4304 C C . ASP A 1 521 ? 1.821 2.721 9.139 1.00 67.75 521 ASP A C 1
ATOM 4306 O O . ASP A 1 521 ? 2.063 1.521 9.010 1.00 67.75 521 ASP A O 1
ATOM 4310 N N . LYS A 1 522 ? 2.115 3.382 10.266 1.00 65.38 522 LYS A N 1
ATOM 4311 C CA . LYS A 1 522 ? 2.717 2.741 11.451 1.00 65.38 522 LYS A CA 1
ATOM 4312 C C . LYS A 1 522 ? 1.852 1.613 12.009 1.00 65.38 522 LYS A C 1
ATOM 4314 O O . LYS A 1 522 ? 2.389 0.616 12.478 1.00 65.38 522 LYS A O 1
ATOM 4319 N N . ARG A 1 523 ? 0.528 1.728 11.887 1.00 54.47 523 ARG A N 1
ATOM 4320 C CA . ARG A 1 523 ? -0.404 0.704 12.358 1.00 54.47 523 ARG A CA 1
ATOM 4321 C C . ARG A 1 523 ? -0.273 -0.576 11.537 1.00 54.47 523 ARG A C 1
ATOM 4323 O O . ARG A 1 523 ? -0.144 -1.657 12.114 1.00 54.47 523 ARG A O 1
ATOM 4330 N N . SER A 1 524 ? -0.200 -0.435 10.214 1.00 56.25 524 SER A N 1
ATOM 4331 C CA . SER A 1 524 ? 0.077 -1.541 9.290 1.00 56.25 524 SER A CA 1
ATOM 4332 C C . SER A 1 524 ? 1.467 -2.158 9.525 1.00 56.25 524 SER A C 1
ATOM 4334 O O . SER A 1 524 ? 1.630 -3.375 9.432 1.00 56.25 524 SER A O 1
ATOM 4336 N N . GLN A 1 525 ? 2.464 -1.362 9.945 1.00 61.28 525 GLN A N 1
ATOM 4337 C CA . GLN A 1 525 ? 3.804 -1.869 10.293 1.00 61.28 525 GLN A CA 1
ATOM 4338 C C . GLN A 1 525 ? 3.813 -2.834 11.489 1.00 61.28 525 GLN A C 1
ATOM 4340 O O . GLN A 1 525 ? 4.732 -3.643 11.587 1.00 61.28 525 GLN A O 1
ATOM 4345 N N . SER A 1 526 ? 2.828 -2.766 12.391 1.00 52.53 526 SER A N 1
ATOM 4346 C CA . SER A 1 526 ? 2.762 -3.651 13.563 1.00 52.53 526 SER A CA 1
ATOM 4347 C C . SER A 1 526 ? 2.280 -5.070 13.238 1.00 52.53 526 SER A C 1
ATOM 4349 O O . SER A 1 526 ? 2.542 -5.996 14.007 1.00 52.53 526 SER A O 1
ATOM 4351 N N . ARG A 1 527 ? 1.575 -5.251 12.110 1.00 54.44 527 ARG A N 1
ATOM 4352 C CA . ARG A 1 527 ? 0.927 -6.520 11.734 1.00 54.44 527 ARG A CA 1
ATOM 4353 C C . ARG A 1 527 ? 1.728 -7.358 10.744 1.00 54.44 527 ARG A C 1
ATOM 4355 O O . ARG A 1 527 ? 1.626 -8.579 10.792 1.00 54.44 527 ARG A O 1
ATOM 4362 N N . SER A 1 528 ? 2.541 -6.740 9.887 1.00 56.84 528 SER A N 1
ATOM 4363 C CA . SER A 1 528 ? 3.337 -7.471 8.891 1.00 56.84 528 SER A CA 1
ATOM 4364 C C . SER A 1 528 ? 4.842 -7.305 9.115 1.00 56.84 528 SER A C 1
ATOM 4366 O O . SER A 1 528 ? 5.305 -6.224 9.488 1.00 56.84 528 SER A O 1
ATOM 4368 N N . HIS A 1 529 ? 5.611 -8.350 8.815 1.00 60.69 529 HIS A N 1
ATOM 4369 C CA . HIS A 1 529 ? 7.073 -8.319 8.836 1.00 60.69 529 HIS A CA 1
ATOM 4370 C C . HIS A 1 529 ? 7.624 -7.247 7.885 1.00 60.69 529 HIS A C 1
ATOM 4372 O O . HIS A 1 529 ? 7.346 -7.286 6.695 1.00 60.69 529 HIS A O 1
ATOM 4378 N N . LYS A 1 530 ? 8.464 -6.317 8.362 1.00 63.03 530 LYS A N 1
ATOM 4379 C CA . LYS A 1 530 ? 9.183 -5.409 7.452 1.00 63.03 530 LYS A CA 1
ATOM 4380 C C . LYS A 1 530 ? 10.214 -6.196 6.637 1.00 63.03 530 LYS A C 1
ATOM 4382 O O . LYS A 1 530 ? 11.123 -6.800 7.199 1.00 63.03 530 LYS A O 1
ATOM 4387 N N . VAL A 1 531 ? 10.152 -6.060 5.313 1.00 61.53 531 VAL A N 1
ATOM 4388 C CA . VAL A 1 531 ? 11.099 -6.586 4.299 1.00 61.53 531 VAL A CA 1
ATOM 4389 C C . VAL A 1 531 ? 12.550 -6.038 4.425 1.00 61.53 531 VAL A C 1
ATOM 4391 O O . VAL A 1 531 ? 13.404 -6.200 3.552 1.00 61.53 531 VAL A O 1
ATOM 4394 N N . THR A 1 532 ? 12.905 -5.380 5.527 1.00 60.69 532 THR A N 1
ATOM 4395 C CA . THR A 1 532 ? 14.215 -4.735 5.734 1.00 60.69 532 THR A CA 1
ATOM 4396 C C . THR A 1 532 ? 15.317 -5.666 6.266 1.00 60.69 532 THR A C 1
ATOM 4398 O O . THR A 1 532 ? 16.387 -5.175 6.621 1.00 60.69 532 THR A O 1
ATOM 4401 N N . LEU A 1 533 ? 15.080 -6.980 6.339 1.00 58.16 533 LEU A N 1
ATOM 4402 C CA . LEU A 1 533 ? 15.886 -7.917 7.142 1.00 58.16 533 LEU A CA 1
ATOM 4403 C C . LEU A 1 533 ? 17.006 -8.666 6.399 1.00 58.16 533 LEU A C 1
ATOM 4405 O O . LEU A 1 533 ? 17.651 -9.514 7.004 1.00 58.16 533 LEU A O 1
ATOM 4409 N N . GLY A 1 534 ? 17.250 -8.391 5.118 1.00 73.06 534 GLY A N 1
ATOM 4410 C CA . GLY A 1 534 ? 18.372 -9.013 4.412 1.00 73.06 534 GLY A CA 1
ATOM 4411 C C . GLY A 1 534 ? 19.715 -8.315 4.675 1.00 73.06 534 GLY A C 1
ATOM 4412 O O . GLY A 1 534 ? 19.761 -7.120 4.983 1.00 73.06 534 GLY A O 1
ATOM 4413 N N . ASP A 1 535 ? 20.811 -9.057 4.516 1.00 84.44 535 ASP A N 1
ATOM 4414 C CA . ASP A 1 535 ? 22.193 -8.560 4.641 1.00 84.44 535 ASP A CA 1
ATOM 4415 C C . ASP A 1 535 ? 22.849 -8.273 3.277 1.00 84.44 535 ASP A C 1
ATOM 4417 O O . ASP A 1 535 ? 24.064 -8.100 3.180 1.00 84.44 535 ASP A O 1
ATOM 4421 N N . ARG A 1 536 ? 22.069 -8.241 2.187 1.00 87.19 536 ARG A N 1
ATOM 4422 C CA . ARG A 1 536 ? 22.610 -7.958 0.851 1.00 87.19 536 ARG A CA 1
ATOM 4423 C C . ARG A 1 536 ? 22.906 -6.464 0.712 1.00 87.19 536 ARG A C 1
ATOM 4425 O O . ARG A 1 536 ? 22.299 -5.628 1.378 1.00 87.19 536 ARG A O 1
ATOM 4432 N N . GLU A 1 537 ? 23.773 -6.105 -0.232 1.00 89.06 537 GLU A N 1
ATOM 4433 C CA . GLU A 1 537 ? 24.090 -4.699 -0.530 1.00 89.06 537 GLU A CA 1
ATOM 4434 C C . GLU A 1 537 ? 22.829 -3.865 -0.815 1.00 89.06 537 GLU A C 1
ATOM 4436 O O . GLU A 1 537 ? 22.667 -2.759 -0.296 1.00 89.06 537 GLU A O 1
ATOM 4441 N N . ILE A 1 538 ? 21.885 -4.423 -1.577 1.00 91.31 538 ILE A N 1
ATOM 4442 C CA . ILE A 1 538 ? 20.618 -3.753 -1.877 1.00 91.31 538 ILE A CA 1
ATOM 4443 C C . ILE A 1 538 ? 19.746 -3.538 -0.634 1.00 91.31 538 ILE A C 1
ATOM 4445 O O . ILE A 1 538 ? 18.984 -2.574 -0.579 1.00 91.31 538 ILE A O 1
ATOM 4449 N N . ASP A 1 539 ? 19.866 -4.387 0.387 1.00 90.50 539 ASP A N 1
ATOM 4450 C CA . ASP A 1 539 ? 19.155 -4.195 1.648 1.00 90.50 539 ASP A CA 1
ATOM 4451 C C . ASP A 1 539 ? 19.733 -3.018 2.434 1.00 90.50 539 ASP A C 1
ATOM 4453 O O . ASP A 1 539 ? 18.970 -2.226 2.985 1.00 90.50 539 ASP A O 1
ATOM 4457 N N . GLU A 1 540 ? 21.057 -2.845 2.418 1.00 91.62 540 GLU A N 1
ATOM 4458 C CA . GLU A 1 540 ? 21.728 -1.693 3.028 1.00 91.62 540 GLU A CA 1
ATOM 4459 C C . GLU A 1 540 ? 21.397 -0.387 2.297 1.00 91.62 540 GLU A C 1
ATOM 4461 O O . GLU A 1 540 ? 21.073 0.627 2.920 1.00 91.62 540 GLU A O 1
ATOM 4466 N N . ILE A 1 541 ? 21.399 -0.408 0.960 1.00 92.06 541 ILE A N 1
ATOM 4467 C CA . ILE A 1 541 ? 20.934 0.726 0.152 1.00 92.06 541 ILE A CA 1
ATOM 4468 C C . ILE A 1 541 ? 19.479 1.057 0.503 1.00 92.06 541 ILE A C 1
ATOM 4470 O O . ILE A 1 541 ? 19.153 2.215 0.762 1.00 92.06 541 ILE A O 1
ATOM 4474 N N . TYR A 1 542 ? 18.614 0.047 0.579 1.00 92.38 542 TYR A N 1
ATOM 4475 C CA . TYR A 1 542 ? 17.206 0.247 0.892 1.00 92.38 542 TYR A CA 1
ATOM 4476 C C . TYR A 1 542 ? 16.974 0.767 2.321 1.00 92.38 542 TYR A C 1
ATOM 4478 O O . TYR A 1 542 ? 16.105 1.618 2.524 1.00 92.38 542 TYR A O 1
ATOM 4486 N N . ARG A 1 543 ? 17.765 0.328 3.311 1.00 91.06 543 ARG A N 1
ATOM 4487 C CA . ARG A 1 543 ? 17.741 0.882 4.677 1.00 91.06 543 ARG A CA 1
ATOM 4488 C C . ARG A 1 543 ? 18.075 2.372 4.684 1.00 91.06 543 ARG A C 1
ATOM 4490 O O . ARG A 1 543 ? 17.357 3.130 5.332 1.00 91.06 543 ARG A O 1
ATOM 4497 N N . ARG A 1 544 ? 19.090 2.801 3.924 1.00 91.44 544 ARG A N 1
ATOM 4498 C CA . ARG A 1 544 ? 19.440 4.227 3.777 1.00 91.44 544 ARG A CA 1
ATOM 4499 C C . ARG A 1 544 ? 18.317 5.029 3.126 1.00 91.44 544 ARG A C 1
ATOM 4501 O O . ARG A 1 544 ? 17.875 6.012 3.708 1.00 91.44 544 ARG A O 1
ATOM 4508 N N . ILE A 1 545 ? 17.783 4.550 2.000 1.00 92.25 545 ILE A N 1
ATOM 4509 C CA . ILE A 1 545 ? 16.625 5.163 1.325 1.00 92.25 545 ILE A CA 1
ATOM 4510 C C . ILE A 1 545 ? 15.445 5.313 2.297 1.00 92.25 545 ILE A C 1
ATOM 4512 O O . ILE A 1 545 ? 14.803 6.358 2.359 1.00 92.25 545 ILE A O 1
ATOM 4516 N N . THR A 1 546 ? 15.166 4.273 3.083 1.00 89.06 546 THR A N 1
ATOM 4517 C CA . THR A 1 546 ? 14.073 4.272 4.063 1.00 89.06 546 THR A CA 1
ATOM 4518 C C . THR A 1 546 ? 14.329 5.274 5.187 1.00 89.06 546 THR A C 1
ATOM 4520 O O . THR A 1 546 ? 13.410 5.999 5.558 1.00 89.06 546 THR A O 1
ATOM 4523 N N . ALA A 1 547 ? 15.556 5.351 5.710 1.00 88.44 547 ALA A N 1
ATOM 4524 C CA . ALA A 1 547 ? 15.934 6.311 6.745 1.00 88.44 547 ALA A CA 1
ATOM 4525 C C . ALA A 1 547 ? 15.797 7.760 6.253 1.00 88.44 547 ALA A C 1
ATOM 4527 O O . ALA A 1 547 ? 15.160 8.571 6.923 1.00 88.44 547 ALA A O 1
ATOM 4528 N N . GLU A 1 548 ? 16.294 8.058 5.050 1.00 89.88 548 GLU A N 1
ATOM 4529 C CA . GLU A 1 548 ? 16.137 9.371 4.414 1.00 89.88 548 GLU A CA 1
ATOM 4530 C C . GLU A 1 548 ? 14.664 9.710 4.168 1.00 89.88 548 GLU A C 1
ATOM 4532 O O . GLU A 1 548 ? 14.226 10.837 4.401 1.00 89.88 548 GLU A O 1
ATOM 4537 N N . ALA A 1 549 ? 13.868 8.734 3.721 1.00 86.88 549 ALA A N 1
ATOM 4538 C CA . ALA A 1 549 ? 12.438 8.923 3.540 1.00 86.88 549 ALA A CA 1
ATOM 4539 C C . ALA A 1 549 ? 11.749 9.244 4.874 1.00 86.88 549 ALA A C 1
ATOM 4541 O O . ALA A 1 549 ? 10.922 10.149 4.904 1.00 86.88 549 ALA A O 1
ATOM 4542 N N . ILE A 1 550 ? 12.089 8.562 5.974 1.00 84.12 550 ILE A N 1
ATOM 4543 C CA . ILE A 1 550 ? 11.550 8.854 7.315 1.00 84.12 550 ILE A CA 1
ATOM 4544 C C . ILE A 1 550 ? 11.924 10.271 7.755 1.00 84.12 550 ILE A C 1
ATOM 4546 O O . ILE A 1 550 ? 11.063 10.996 8.251 1.00 84.12 550 ILE A O 1
ATOM 4550 N N . GLU A 1 551 ? 13.178 10.672 7.552 1.00 85.25 551 GLU A N 1
ATOM 4551 C CA . GLU A 1 551 ? 13.666 12.009 7.898 1.00 85.25 551 GLU A CA 1
ATOM 4552 C C . GLU A 1 551 ? 12.911 13.100 7.125 1.00 85.25 551 GLU A C 1
ATOM 4554 O O . GLU A 1 551 ? 12.430 14.064 7.718 1.00 85.25 551 GLU A O 1
ATOM 4559 N N . ARG A 1 552 ? 12.712 12.910 5.814 1.00 82.25 552 ARG A N 1
ATOM 4560 C CA . ARG A 1 552 ? 11.958 13.845 4.961 1.00 82.25 552 ARG A CA 1
ATOM 4561 C C . ARG A 1 552 ? 10.451 13.821 5.207 1.00 82.25 552 ARG A C 1
ATOM 4563 O O . ARG A 1 552 ? 9.779 14.807 4.932 1.00 82.25 552 ARG A O 1
ATOM 4570 N N . SER A 1 553 ? 9.916 12.702 5.694 1.00 71.44 553 SER A N 1
ATOM 4571 C CA . SER A 1 553 ? 8.481 12.520 5.953 1.00 71.44 553 SER A CA 1
ATOM 4572 C C . SER A 1 553 ? 8.049 13.037 7.328 1.00 71.44 553 SER A C 1
ATOM 4574 O O . SER A 1 553 ? 6.909 12.796 7.733 1.00 71.44 553 SER A O 1
ATOM 4576 N N . GLN A 1 554 ? 8.929 13.718 8.074 1.00 62.66 554 GLN A N 1
ATOM 4577 C CA . GLN A 1 554 ? 8.533 14.350 9.328 1.00 62.66 554 GLN A CA 1
ATOM 4578 C C . GLN A 1 554 ? 7.443 15.414 9.096 1.00 62.66 554 GLN A C 1
ATOM 4580 O O . GLN A 1 554 ? 7.427 16.088 8.066 1.00 62.66 554 GLN A O 1
ATOM 4585 N N . PRO A 1 555 ? 6.471 15.522 10.018 1.00 54.53 555 PRO A N 1
ATOM 4586 C CA . PRO A 1 555 ? 5.140 16.008 9.702 1.00 54.53 555 PRO A CA 1
ATOM 4587 C C . PRO A 1 555 ? 5.088 17.533 9.663 1.00 54.53 555 PRO A C 1
ATOM 4589 O O . PRO A 1 555 ? 4.671 18.178 10.625 1.00 54.53 555 PRO A O 1
ATOM 4592 N N . GLU A 1 556 ? 5.344 18.119 8.504 1.00 49.03 556 GLU A N 1
ATOM 4593 C CA . GLU A 1 556 ? 4.511 19.247 8.109 1.00 49.03 556 GLU A CA 1
ATOM 4594 C C . GLU A 1 556 ? 3.190 18.659 7.622 1.00 49.03 556 GLU A C 1
ATOM 4596 O O . GLU A 1 556 ? 3.011 18.352 6.448 1.00 49.03 556 GLU A O 1
ATOM 4601 N N . ARG A 1 557 ? 2.258 18.418 8.563 1.00 50.72 557 ARG A N 1
ATOM 4602 C CA . ARG A 1 557 ? 0.860 18.167 8.189 1.00 50.72 557 ARG A CA 1
ATOM 4603 C C . ARG A 1 557 ? 0.464 19.299 7.244 1.00 50.72 557 ARG A C 1
ATOM 4605 O O . ARG A 1 557 ? 0.544 20.455 7.679 1.00 50.72 557 ARG A O 1
ATOM 4612 N N . PRO A 1 558 ? 0.045 19.004 6.008 1.00 49.25 558 PRO A N 1
ATOM 4613 C CA . PRO A 1 558 ? -0.339 20.056 5.098 1.00 49.25 558 PRO A CA 1
ATOM 4614 C C . PRO A 1 558 ? -1.517 20.802 5.700 1.00 49.25 558 PRO A C 1
ATOM 4616 O O . PRO A 1 558 ? -2.569 20.235 5.994 1.00 49.25 558 PRO A O 1
ATOM 4619 N N . ARG A 1 559 ? -1.292 22.083 5.994 1.00 49.97 559 ARG A N 1
ATOM 4620 C CA . ARG A 1 559 ? -2.314 22.956 6.580 1.00 49.97 559 ARG A CA 1
ATOM 4621 C C . ARG A 1 559 ? -3.298 23.467 5.528 1.00 49.97 559 ARG A C 1
ATOM 4623 O O . ARG A 1 559 ? -4.298 24.064 5.910 1.00 49.97 559 ARG A O 1
ATOM 4630 N N . ASN A 1 560 ? -3.031 23.231 4.241 1.00 51.16 560 ASN A N 1
ATOM 4631 C CA . ASN A 1 560 ? -3.819 23.764 3.140 1.00 51.16 560 ASN A CA 1
ATOM 4632 C C . ASN A 1 560 ? -4.642 22.685 2.436 1.00 51.16 560 ASN A C 1
ATOM 4634 O O . ASN A 1 560 ? -4.150 21.618 2.090 1.00 51.16 560 ASN A O 1
ATOM 4638 N N . LEU A 1 561 ? -5.902 23.029 2.173 1.00 51.72 561 LEU A N 1
ATOM 4639 C CA . LEU A 1 561 ? -6.853 22.252 1.373 1.00 51.72 561 LEU A CA 1
ATOM 4640 C C . LEU A 1 561 ? -6.416 22.096 -0.101 1.00 51.72 561 LEU A C 1
ATOM 4642 O O . LEU A 1 561 ? -6.932 21.216 -0.792 1.00 51.72 561 LEU A O 1
ATOM 4646 N N . ASP A 1 562 ? -5.443 22.894 -0.557 1.00 55.12 562 ASP A N 1
ATOM 4647 C CA . ASP A 1 562 ? -4.835 22.809 -1.895 1.00 55.12 562 ASP A CA 1
ATOM 4648 C C . ASP A 1 562 ? -3.989 21.540 -2.108 1.00 55.12 562 ASP A C 1
ATOM 4650 O O . ASP A 1 562 ? -3.711 21.164 -3.248 1.00 55.12 562 ASP A O 1
ATOM 4654 N N . ASP A 1 563 ? -3.651 20.807 -1.042 1.00 54.94 563 ASP A N 1
ATOM 4655 C CA . ASP A 1 563 ? -2.978 19.503 -1.130 1.00 54.94 563 ASP A CA 1
ATOM 4656 C C . ASP A 1 563 ? -3.801 18.439 -1.873 1.00 54.94 563 ASP A C 1
ATOM 4658 O O . ASP A 1 563 ? -3.250 17.462 -2.391 1.00 54.94 563 ASP A O 1
ATOM 4662 N N . ASN A 1 564 ? -5.110 18.667 -2.040 1.00 56.97 564 ASN A N 1
ATOM 4663 C CA . ASN A 1 564 ? -5.964 17.861 -2.913 1.00 56.97 564 ASN A CA 1
ATOM 4664 C C . ASN A 1 564 ? -5.495 17.857 -4.384 1.00 56.97 564 ASN A C 1
ATOM 4666 O O . ASN A 1 564 ? -5.872 16.959 -5.134 1.00 56.97 564 ASN A O 1
ATOM 4670 N N . ALA A 1 565 ? -4.648 18.800 -4.811 1.00 69.38 565 ALA A N 1
ATOM 4671 C CA . ALA A 1 565 ? -4.073 18.800 -6.154 1.00 69.38 565 ALA A CA 1
ATOM 4672 C C . ALA A 1 565 ? -2.850 17.872 -6.303 1.00 69.38 565 ALA A C 1
ATOM 4674 O O . ALA A 1 565 ? -2.582 17.388 -7.404 1.00 69.38 565 ALA A O 1
ATOM 4675 N N . VAL A 1 566 ? -2.102 17.589 -5.229 1.00 81.25 566 VAL A N 1
ATOM 4676 C CA . VAL A 1 566 ? -0.795 16.906 -5.330 1.00 81.25 566 VAL A CA 1
ATOM 4677 C C . VAL A 1 566 ? -0.950 15.443 -5.742 1.00 81.25 566 VAL A C 1
ATOM 4679 O O . VAL A 1 566 ? -0.225 14.954 -6.612 1.00 81.25 566 VAL A O 1
ATOM 4682 N N . TRP A 1 567 ? -1.914 14.728 -5.159 1.00 85.25 567 TRP A N 1
ATOM 4683 C CA . TRP A 1 567 ? -2.151 13.328 -5.513 1.00 85.25 567 TRP A CA 1
ATOM 4684 C C . TRP A 1 567 ? -2.674 13.191 -6.954 1.00 85.25 567 TRP A C 1
ATOM 4686 O O . TRP A 1 567 ? -2.235 12.294 -7.675 1.00 85.25 567 TRP A O 1
ATOM 4696 N N . LEU A 1 568 ? -3.505 14.130 -7.426 1.00 86.88 568 LEU A N 1
ATOM 4697 C CA . LEU A 1 568 ? -3.958 14.194 -8.822 1.00 86.88 568 LEU A CA 1
ATOM 4698 C C . LEU A 1 568 ? -2.805 14.465 -9.797 1.00 86.88 568 LEU A C 1
ATOM 4700 O O . LEU A 1 568 ? -2.722 13.819 -10.841 1.00 86.88 568 LEU A O 1
ATOM 4704 N N . GLN A 1 569 ? -1.879 15.366 -9.456 1.00 89.25 569 GLN A N 1
ATOM 4705 C CA . GLN A 1 569 ? -0.676 15.602 -10.263 1.00 89.25 569 GLN A CA 1
ATOM 4706 C C . GLN A 1 569 ? 0.176 14.335 -10.386 1.00 89.25 569 GLN A C 1
ATOM 4708 O O . GLN A 1 569 ? 0.667 14.025 -11.474 1.00 89.25 569 GLN A O 1
ATOM 4713 N N . LYS A 1 570 ? 0.307 13.559 -9.302 1.00 89.62 570 LYS A N 1
ATOM 4714 C CA . LYS A 1 570 ? 1.000 12.263 -9.337 1.00 89.62 570 LYS A CA 1
ATOM 4715 C C . LYS A 1 570 ? 0.277 11.243 -10.213 1.00 89.62 570 LYS A C 1
ATOM 4717 O O . LYS A 1 570 ? 0.922 10.566 -11.006 1.00 89.62 570 LYS A O 1
ATOM 4722 N N . ILE A 1 571 ? -1.050 11.173 -10.144 1.00 91.31 571 ILE A N 1
ATOM 4723 C CA . ILE A 1 571 ? -1.845 10.336 -11.054 1.00 91.31 571 ILE A CA 1
ATOM 4724 C C . ILE A 1 571 ? -1.616 10.744 -12.512 1.00 91.31 571 ILE A C 1
ATOM 4726 O O . ILE A 1 571 ? -1.411 9.880 -13.361 1.00 91.31 571 ILE A O 1
ATOM 4730 N N . ASN A 1 572 ? -1.571 12.044 -12.809 1.00 92.75 572 ASN A N 1
ATOM 4731 C CA . ASN A 1 572 ? -1.283 12.529 -14.157 1.00 92.75 572 ASN A CA 1
ATOM 4732 C C . ASN A 1 572 ? 0.133 12.168 -14.627 1.00 92.75 572 ASN A C 1
ATOM 4734 O O . ASN A 1 572 ? 0.340 11.782 -15.781 1.00 92.75 572 ASN A O 1
ATOM 4738 N N . PHE A 1 573 ? 1.108 12.229 -13.720 1.00 93.56 573 PHE A N 1
ATOM 4739 C CA . PHE A 1 573 ? 2.458 11.746 -13.979 1.00 93.56 573 PHE A CA 1
ATOM 4740 C C . PHE A 1 573 ? 2.465 10.249 -14.334 1.00 93.56 573 PHE A C 1
ATOM 4742 O O . PHE A 1 573 ? 3.068 9.868 -15.341 1.00 93.56 573 PHE A O 1
ATOM 4749 N N . PHE A 1 574 ? 1.749 9.408 -13.579 1.00 94.50 574 PHE A N 1
ATOM 4750 C CA . PHE A 1 574 ? 1.634 7.978 -13.879 1.00 94.50 574 PHE A CA 1
ATOM 4751 C C . PHE A 1 574 ? 0.905 7.703 -15.194 1.00 94.50 574 PHE A C 1
ATOM 4753 O O . PHE A 1 574 ? 1.366 6.872 -15.977 1.00 94.50 574 PHE A O 1
ATOM 4760 N N . ASN A 1 575 ? -0.168 8.441 -15.486 1.00 95.81 575 ASN A N 1
ATOM 4761 C CA . ASN A 1 575 ? -0.867 8.355 -16.765 1.00 95.81 575 ASN A CA 1
ATOM 4762 C C . ASN A 1 575 ? 0.089 8.651 -17.934 1.00 95.81 575 ASN A C 1
ATOM 4764 O O . ASN A 1 575 ? 0.215 7.854 -18.860 1.00 95.81 575 ASN A O 1
ATOM 4768 N N . SER A 1 576 ? 0.863 9.736 -17.830 1.00 94.56 576 SER A N 1
ATOM 4769 C CA . SER A 1 576 ? 1.880 10.104 -18.825 1.00 94.56 576 SER A CA 1
ATOM 4770 C C . SER A 1 576 ? 2.979 9.038 -18.965 1.00 94.56 576 SER A C 1
ATOM 4772 O O . SER A 1 576 ? 3.491 8.801 -20.060 1.00 94.56 576 SER A O 1
ATOM 4774 N N . LYS A 1 577 ? 3.373 8.381 -17.862 1.00 92.94 577 LYS A N 1
ATOM 4775 C CA . LYS A 1 577 ? 4.355 7.279 -17.863 1.00 92.94 577 LYS A CA 1
ATOM 4776 C C . LYS A 1 577 ? 3.815 6.062 -18.627 1.00 92.94 577 LYS A C 1
ATOM 4778 O O . LYS A 1 577 ? 4.536 5.504 -19.457 1.00 92.94 577 LYS A O 1
ATOM 4783 N N . LEU A 1 578 ? 2.553 5.691 -18.403 1.00 94.56 578 LEU A N 1
ATOM 4784 C CA . LEU A 1 578 ? 1.880 4.604 -19.122 1.00 94.56 578 LEU A CA 1
ATOM 4785 C C . LEU A 1 578 ? 1.685 4.935 -20.603 1.00 94.56 578 LEU A C 1
ATOM 4787 O O . LEU A 1 578 ? 1.984 4.101 -21.454 1.00 94.56 578 LEU A O 1
ATOM 4791 N N . GLU A 1 579 ? 1.264 6.158 -20.927 1.00 94.06 579 GLU A N 1
ATOM 4792 C CA . GLU A 1 579 ? 1.098 6.607 -22.310 1.00 94.06 579 GLU A CA 1
ATOM 4793 C C . GLU A 1 579 ? 2.419 6.493 -23.085 1.00 94.06 579 GLU A C 1
ATOM 4795 O O . GLU A 1 579 ? 2.466 5.869 -24.146 1.00 94.06 579 GLU A O 1
ATOM 4800 N N . ARG A 1 580 ? 3.526 7.009 -22.531 1.00 92.44 580 ARG A N 1
ATOM 4801 C CA . ARG A 1 580 ? 4.856 6.853 -23.144 1.00 92.44 580 ARG A CA 1
ATOM 4802 C C . ARG A 1 580 ? 5.225 5.387 -23.313 1.00 92.44 580 ARG A C 1
ATOM 4804 O O . ARG A 1 580 ? 5.724 5.015 -24.370 1.00 92.44 580 ARG A O 1
ATOM 4811 N N . SER A 1 581 ? 4.969 4.561 -22.304 1.00 88.19 581 SER A N 1
ATOM 4812 C CA . SER A 1 581 ? 5.294 3.132 -22.353 1.00 88.19 581 SER A CA 1
ATOM 4813 C C . SER A 1 581 ? 4.502 2.420 -23.449 1.00 88.19 581 SER A C 1
ATOM 4815 O O . SER A 1 581 ? 5.095 1.664 -24.211 1.00 88.19 581 SER A O 1
ATOM 4817 N N . SER A 1 582 ? 3.214 2.742 -23.614 1.00 88.44 582 SER A N 1
ATOM 4818 C CA . SER A 1 582 ? 2.334 2.156 -24.637 1.00 88.44 582 SER A CA 1
ATOM 4819 C C . SER A 1 582 ? 2.854 2.359 -26.064 1.00 88.44 582 SER A C 1
ATOM 4821 O O . SER A 1 582 ? 2.815 1.433 -26.871 1.00 88.44 582 SER A O 1
ATOM 4823 N N . ARG A 1 583 ? 3.456 3.525 -26.347 1.00 87.69 583 ARG A N 1
ATOM 4824 C CA . ARG A 1 583 ? 4.042 3.845 -27.661 1.00 87.69 583 ARG A CA 1
ATOM 4825 C C . ARG A 1 583 ? 5.229 2.946 -28.022 1.00 87.69 583 ARG A C 1
ATOM 4827 O O . ARG A 1 583 ? 5.523 2.779 -29.199 1.00 87.69 583 ARG A O 1
ATOM 4834 N N . HIS A 1 584 ? 5.902 2.357 -27.033 1.00 81.75 584 HIS A N 1
ATOM 4835 C CA . HIS A 1 584 ? 7.037 1.461 -27.262 1.00 81.75 584 HIS A CA 1
ATOM 4836 C C . HIS A 1 584 ? 6.608 -0.001 -27.485 1.00 81.75 584 HIS A C 1
ATOM 4838 O O . HIS A 1 584 ? 7.424 -0.807 -27.923 1.00 81.75 584 HIS A O 1
ATOM 4844 N N . VAL A 1 585 ? 5.345 -0.362 -27.211 1.00 76.62 585 VAL A N 1
ATOM 4845 C CA . VAL A 1 585 ? 4.879 -1.769 -27.220 1.00 76.62 585 VAL A CA 1
ATOM 4846 C C . VAL A 1 585 ? 4.269 -2.198 -28.555 1.00 76.62 585 VAL A C 1
ATOM 4848 O O . VAL A 1 585 ? 3.943 -3.366 -28.728 1.00 76.62 585 VAL A O 1
ATOM 4851 N N . HIS A 1 586 ? 4.175 -1.302 -29.543 1.00 71.00 586 HIS A N 1
ATOM 4852 C CA . HIS A 1 586 ? 3.612 -1.612 -30.869 1.00 71.00 586 HIS A CA 1
ATOM 4853 C C . HIS A 1 586 ? 4.349 -2.718 -31.648 1.00 71.00 586 HIS A C 1
ATOM 4855 O O . HIS A 1 586 ? 3.893 -3.124 -32.711 1.00 71.00 586 HIS A O 1
ATOM 4861 N N . ILE A 1 587 ? 5.477 -3.208 -31.134 1.00 74.25 587 ILE A N 1
ATOM 4862 C CA . ILE A 1 587 ? 6.280 -4.270 -31.745 1.00 74.25 587 ILE A CA 1
ATOM 4863 C C . ILE A 1 587 ? 5.667 -5.663 -31.492 1.00 74.25 587 ILE A C 1
ATOM 4865 O O . ILE A 1 587 ? 5.950 -6.599 -32.236 1.00 74.25 587 ILE A O 1
ATOM 4869 N N . PHE A 1 588 ? 4.809 -5.822 -30.479 1.00 76.06 588 PHE A N 1
ATOM 4870 C CA . PHE A 1 588 ? 4.291 -7.131 -30.070 1.00 76.06 588 PHE A CA 1
ATOM 4871 C C . PHE A 1 588 ? 2.861 -7.378 -30.544 1.00 76.06 588 PHE A C 1
ATOM 4873 O O . PHE A 1 588 ? 2.040 -6.463 -30.591 1.00 76.06 588 PHE A O 1
ATOM 4880 N N . ALA A 1 589 ? 2.553 -8.641 -30.858 1.00 79.06 589 ALA A N 1
ATOM 4881 C CA . ALA A 1 589 ? 1.189 -9.066 -31.143 1.00 79.06 589 ALA A CA 1
ATOM 4882 C C . ALA A 1 589 ? 0.332 -8.871 -29.875 1.00 79.06 589 ALA A C 1
ATOM 4884 O O . ALA A 1 589 ? 0.617 -9.505 -28.853 1.00 79.06 589 ALA A O 1
ATOM 4885 N N . PRO A 1 590 ? -0.680 -7.984 -29.901 1.00 82.12 590 PRO A N 1
ATOM 4886 C CA . PRO A 1 590 ? -1.471 -7.685 -28.718 1.00 82.12 590 PRO A CA 1
ATOM 4887 C C . PRO A 1 590 ? -2.276 -8.910 -28.286 1.00 82.12 590 PRO A C 1
ATOM 4889 O O . PRO A 1 590 ? -2.835 -9.633 -29.113 1.00 82.12 590 PRO A O 1
ATOM 4892 N N . ARG A 1 591 ? -2.368 -9.122 -26.973 1.00 84.88 591 ARG A N 1
ATOM 4893 C CA . ARG A 1 591 ? -3.290 -10.095 -26.390 1.00 84.88 591 ARG A CA 1
ATOM 4894 C C . ARG A 1 591 ? -4.724 -9.602 -26.561 1.00 84.88 591 ARG A C 1
ATOM 4896 O O . ARG A 1 591 ? -4.993 -8.400 -26.461 1.00 84.88 591 ARG A O 1
ATOM 4903 N N . SER A 1 592 ? -5.649 -10.534 -26.775 1.00 88.81 592 SER A N 1
ATOM 4904 C CA . SER A 1 592 ? -7.078 -10.227 -26.776 1.00 88.81 592 SER A CA 1
ATOM 4905 C C . SER A 1 592 ? -7.490 -9.684 -25.414 1.00 88.81 592 SER A C 1
ATOM 4907 O O . SER A 1 592 ? -7.156 -10.261 -24.379 1.00 88.81 592 SER A O 1
ATOM 4909 N N . ARG A 1 593 ? -8.217 -8.568 -25.414 1.00 91.12 593 ARG A N 1
ATOM 4910 C CA . ARG A 1 593 ? -8.828 -8.041 -24.193 1.00 91.12 593 ARG A CA 1
ATOM 4911 C C . ARG A 1 593 ? -10.085 -8.849 -23.882 1.00 91.12 593 ARG A C 1
ATOM 4913 O O . ARG A 1 593 ? -10.794 -9.191 -24.826 1.00 91.12 593 ARG A O 1
ATOM 4920 N N . PRO A 1 59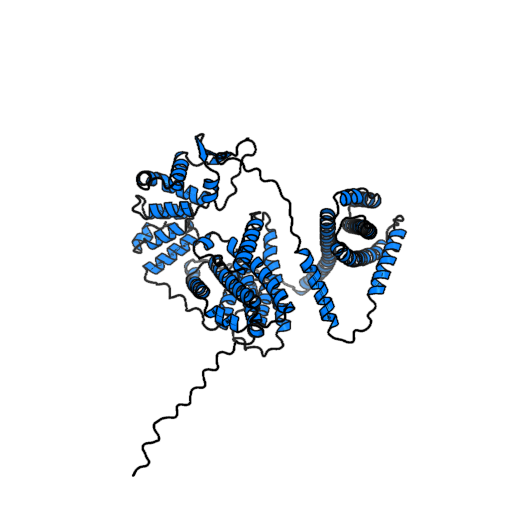4 ? -10.379 -9.133 -22.605 1.00 90.62 594 PRO A N 1
ATOM 4921 C CA . PRO A 1 594 ? -11.657 -9.709 -22.226 1.00 90.62 594 PRO A CA 1
ATOM 4922 C C . PRO A 1 594 ? -12.811 -8.814 -22.677 1.00 90.62 594 PRO A C 1
ATOM 4924 O O . PRO A 1 594 ? -12.736 -7.588 -22.565 1.00 90.62 594 PRO A O 1
ATOM 4927 N N . ASP A 1 595 ? -13.896 -9.427 -23.134 1.00 86.81 595 ASP A N 1
ATOM 4928 C CA . ASP A 1 595 ? -15.145 -8.711 -23.352 1.00 86.81 595 ASP A CA 1
ATOM 4929 C C . ASP A 1 595 ? -15.737 -8.324 -21.986 1.00 86.81 595 ASP A C 1
ATOM 4931 O O . ASP A 1 595 ? -15.691 -9.106 -21.034 1.00 86.81 595 ASP A O 1
ATOM 4935 N N . ASN A 1 596 ? -16.325 -7.129 -21.883 1.00 90.00 596 ASN A N 1
ATOM 4936 C CA . ASN A 1 596 ? -16.962 -6.590 -20.665 1.00 90.00 596 ASN A CA 1
ATOM 4937 C C . ASN A 1 596 ? -16.015 -6.055 -19.574 1.00 90.00 596 ASN A C 1
ATOM 4939 O O . ASN A 1 596 ? -16.306 -6.148 -18.379 1.00 90.00 596 ASN A O 1
ATOM 4943 N N . LEU A 1 597 ? -14.905 -5.427 -19.965 1.00 93.75 597 LEU A N 1
ATOM 4944 C CA . LEU A 1 597 ? -14.094 -4.653 -19.022 1.00 93.75 597 LEU A CA 1
ATOM 4945 C C . LEU A 1 597 ? -14.905 -3.494 -18.425 1.00 93.75 597 LEU A C 1
ATOM 4947 O O . LEU A 1 597 ? -15.461 -2.669 -19.151 1.00 93.75 597 LEU A O 1
ATOM 4951 N N . ARG A 1 598 ? -14.929 -3.395 -17.092 1.00 93.31 598 ARG A N 1
ATOM 4952 C CA . ARG A 1 598 ? -15.582 -2.284 -16.390 1.00 93.31 598 ARG A CA 1
ATOM 4953 C C . ARG A 1 598 ? -14.876 -0.965 -16.699 1.00 93.31 598 ARG A C 1
ATOM 4955 O O . ARG A 1 598 ? -13.645 -0.909 -16.713 1.00 93.31 598 ARG A O 1
ATOM 4962 N N . VAL A 1 599 ? -15.645 0.095 -16.901 1.00 91.44 599 VAL A N 1
ATOM 4963 C CA . VAL A 1 599 ? -15.159 1.470 -17.085 1.00 91.44 599 VAL A CA 1
ATOM 4964 C C . VAL A 1 599 ? -15.528 2.315 -15.870 1.00 91.44 599 VAL A C 1
ATOM 4966 O O . VAL A 1 599 ? -16.451 1.950 -15.140 1.00 91.44 599 VAL A O 1
ATOM 4969 N N . VAL A 1 600 ? -14.814 3.418 -15.630 1.00 86.69 600 VAL A N 1
ATOM 4970 C CA . VAL A 1 600 ? -15.239 4.369 -14.595 1.00 86.69 600 VAL A CA 1
ATOM 4971 C C . VAL A 1 600 ? -16.521 5.029 -15.083 1.00 86.69 600 VAL A C 1
ATOM 4973 O O . VAL A 1 600 ? -16.564 5.512 -16.215 1.00 86.69 600 VAL A O 1
ATOM 4976 N N . SER A 1 601 ? -17.552 5.055 -14.240 1.00 83.94 601 SER A N 1
ATOM 4977 C CA . SER A 1 601 ? -18.795 5.759 -14.555 1.00 83.94 601 SER A CA 1
ATOM 4978 C C . SER A 1 601 ? -18.533 7.215 -14.966 1.00 83.94 601 SER A C 1
ATOM 4980 O O . SER A 1 601 ? -17.829 7.946 -14.263 1.00 83.94 601 SER A O 1
ATOM 4982 N N . ASP A 1 602 ? -19.162 7.667 -16.057 1.00 80.56 602 ASP A N 1
ATOM 4983 C CA . ASP A 1 602 ? -19.094 9.063 -16.523 1.00 80.56 602 ASP A CA 1
ATOM 4984 C C . ASP A 1 602 ? -19.554 10.061 -15.444 1.00 80.56 602 ASP A C 1
ATOM 4986 O O . ASP A 1 602 ? -19.140 11.220 -15.428 1.00 80.56 602 ASP A O 1
ATOM 4990 N N . GLN A 1 603 ? -20.360 9.599 -14.481 1.00 69.75 603 GLN A N 1
ATOM 4991 C CA . GLN A 1 603 ? -20.837 10.401 -13.352 1.00 69.75 603 GLN A CA 1
ATOM 4992 C C . GLN A 1 603 ? -19.722 10.793 -12.376 1.00 69.75 603 GLN A C 1
ATOM 4994 O O . GLN A 1 603 ? -19.830 11.823 -11.712 1.00 69.75 603 GLN A O 1
ATOM 4999 N N . ALA A 1 604 ? -18.635 10.018 -12.295 1.00 60.75 604 ALA A N 1
ATOM 5000 C CA . ALA A 1 604 ? -17.540 10.303 -11.373 1.00 60.75 604 ALA A CA 1
ATOM 5001 C C . ALA A 1 604 ? -16.711 11.537 -11.794 1.00 60.75 604 ALA A C 1
ATOM 5003 O O . ALA A 1 604 ? -15.908 12.020 -11.007 1.00 60.75 604 ALA A O 1
ATOM 5004 N N . SER A 1 605 ? -16.898 12.083 -13.007 1.00 64.00 605 SER A N 1
ATOM 5005 C CA . SER A 1 605 ? -16.207 13.281 -13.535 1.00 64.00 605 SER A CA 1
ATOM 5006 C C . SER A 1 605 ? -14.665 13.208 -13.584 1.00 64.00 605 SER A C 1
ATOM 5008 O O . SER A 1 605 ? -14.000 14.193 -13.905 1.00 64.00 605 SER A O 1
ATOM 5010 N N . PHE A 1 606 ? -14.059 12.040 -13.338 1.00 78.56 606 PHE A N 1
ATOM 5011 C CA . PHE A 1 606 ? -12.604 11.849 -13.342 1.00 78.56 606 PHE A CA 1
ATOM 5012 C C . PHE A 1 606 ? -12.070 11.404 -14.705 1.00 78.56 606 PHE A C 1
ATOM 5014 O O . PHE A 1 606 ? -11.585 10.280 -14.865 1.00 78.56 606 PHE A O 1
ATOM 5021 N N . ARG A 1 607 ? -12.087 12.311 -15.690 1.00 87.62 607 ARG A N 1
ATOM 5022 C CA . ARG A 1 607 ? -11.519 12.055 -17.030 1.00 87.62 607 ARG A CA 1
ATOM 5023 C C . ARG A 1 607 ? -10.094 11.489 -16.966 1.00 87.62 607 ARG A C 1
ATOM 5025 O O . ARG A 1 607 ? -9.784 10.526 -17.660 1.00 87.62 607 ARG A O 1
ATOM 5032 N N . LEU A 1 608 ? -9.260 12.038 -16.083 1.00 89.69 608 LEU A N 1
ATOM 5033 C CA . LEU A 1 608 ? -7.876 11.601 -15.900 1.00 89.69 608 LEU A CA 1
ATOM 5034 C C . LEU A 1 608 ? -7.760 10.123 -15.488 1.00 89.69 608 LEU A C 1
ATOM 5036 O O . LEU A 1 608 ? -6.863 9.421 -15.947 1.00 89.69 608 LEU A O 1
ATOM 5040 N N . ILE A 1 609 ? -8.663 9.642 -14.630 1.00 90.62 609 ILE A N 1
ATOM 5041 C CA . ILE A 1 609 ? -8.651 8.245 -14.181 1.00 90.62 609 ILE A CA 1
ATOM 5042 C C . ILE A 1 609 ? -9.111 7.326 -15.309 1.00 90.62 609 ILE A C 1
ATOM 5044 O O . ILE A 1 609 ? -8.510 6.277 -15.510 1.00 90.62 609 ILE A O 1
ATOM 5048 N N . ASN A 1 610 ? -10.115 7.732 -16.087 1.00 91.50 610 ASN A N 1
ATOM 5049 C CA . ASN A 1 610 ? -10.536 6.990 -17.275 1.00 91.50 610 ASN A CA 1
ATOM 5050 C C . ASN A 1 610 ? -9.391 6.815 -18.284 1.00 91.50 610 ASN A C 1
ATOM 5052 O O . ASN A 1 610 ? -9.154 5.710 -18.778 1.00 91.50 610 ASN A O 1
ATOM 5056 N N . GLU A 1 611 ? -8.637 7.885 -18.545 1.00 93.75 611 GLU A N 1
ATOM 5057 C CA . GLU A 1 611 ? -7.446 7.834 -19.399 1.00 93.75 611 GLU A CA 1
ATOM 5058 C C . GLU A 1 611 ? -6.372 6.908 -18.812 1.00 93.75 611 GLU A C 1
ATOM 5060 O O . GLU A 1 611 ? -5.834 6.064 -19.530 1.00 93.75 611 GLU A O 1
ATOM 5065 N N . LEU A 1 612 ? -6.124 6.984 -17.500 1.00 95.38 612 LEU A N 1
ATOM 5066 C CA . LEU A 1 612 ? -5.173 6.109 -16.814 1.00 95.38 612 LEU A CA 1
ATOM 5067 C C . LEU A 1 612 ? -5.567 4.631 -16.900 1.00 95.38 612 LEU A C 1
ATOM 5069 O O . LEU A 1 612 ? -4.722 3.799 -17.225 1.00 95.38 612 LEU A O 1
ATOM 5073 N N . VAL A 1 613 ? -6.833 4.297 -16.641 1.00 95.25 613 VAL A N 1
ATOM 5074 C CA . VAL A 1 613 ? -7.370 2.929 -16.733 1.00 95.25 613 VAL A CA 1
ATOM 5075 C C . VAL A 1 613 ? -7.190 2.387 -18.153 1.00 95.25 613 VAL A C 1
ATOM 5077 O O . VAL A 1 613 ? -6.710 1.265 -18.339 1.00 95.25 613 VAL A O 1
ATOM 5080 N N . SER A 1 614 ? -7.522 3.199 -19.162 1.00 94.69 614 SER A N 1
ATOM 5081 C CA . SER A 1 614 ? -7.341 2.848 -20.573 1.00 94.69 614 SER A CA 1
ATOM 5082 C C . SER A 1 614 ? -5.868 2.603 -20.908 1.00 94.69 614 SER A C 1
ATOM 5084 O O . SER A 1 614 ? -5.519 1.550 -21.442 1.00 94.69 614 SER A O 1
ATOM 5086 N N . ASN A 1 615 ? -4.977 3.518 -20.521 1.00 95.62 615 ASN A N 1
ATOM 5087 C CA . ASN A 1 615 ? -3.544 3.410 -20.785 1.00 95.62 615 ASN A CA 1
ATOM 5088 C C . ASN A 1 615 ? -2.899 2.224 -20.058 1.00 95.62 615 ASN A C 1
ATOM 5090 O O . ASN A 1 615 ? -2.098 1.506 -20.656 1.00 95.62 615 ASN A O 1
ATOM 5094 N N . ALA A 1 616 ? -3.283 1.957 -18.809 1.00 96.00 616 ALA A N 1
ATOM 5095 C CA . ALA A 1 616 ? -2.810 0.799 -18.057 1.00 96.00 616 ALA A CA 1
ATOM 5096 C C . ALA A 1 616 ? -3.207 -0.515 -18.747 1.00 96.00 616 ALA A C 1
ATOM 5098 O O . ALA A 1 616 ? -2.355 -1.380 -18.953 1.00 96.00 616 ALA A O 1
ATOM 5099 N N . ARG A 1 617 ? -4.471 -0.645 -19.177 1.00 95.50 617 ARG A N 1
ATOM 5100 C CA . ARG A 1 617 ? -4.949 -1.797 -19.963 1.00 95.50 617 ARG A CA 1
ATOM 5101 C C . ARG A 1 617 ? -4.234 -1.912 -21.303 1.00 95.50 617 ARG A C 1
ATOM 5103 O O . ARG A 1 617 ? -3.860 -3.015 -21.694 1.00 95.50 617 ARG A O 1
ATOM 5110 N N . ASN A 1 618 ? -4.009 -0.792 -21.993 1.00 93.69 618 ASN A N 1
ATOM 5111 C CA . ASN A 1 618 ? -3.273 -0.766 -23.255 1.00 93.69 618 ASN A CA 1
ATOM 5112 C C . ASN A 1 618 ? -1.869 -1.353 -23.081 1.00 93.69 618 ASN A C 1
ATOM 5114 O O . ASN A 1 618 ? -1.503 -2.254 -23.829 1.00 93.69 618 ASN A O 1
ATOM 5118 N N . VAL A 1 619 ? -1.108 -0.901 -22.081 1.00 93.06 619 VAL A N 1
ATOM 5119 C CA . VAL A 1 619 ? 0.243 -1.421 -21.801 1.00 93.06 619 VAL A CA 1
ATOM 5120 C C . VAL A 1 619 ? 0.195 -2.890 -21.375 1.00 93.06 619 VAL A C 1
ATOM 5122 O O . VAL A 1 619 ? 0.943 -3.718 -21.895 1.00 93.06 619 VAL A O 1
ATOM 5125 N N . TYR A 1 620 ? -0.713 -3.243 -20.464 1.00 93.94 620 TYR A N 1
ATOM 5126 C CA . TYR A 1 620 ? -0.807 -4.604 -19.948 1.00 93.94 620 TYR A CA 1
ATOM 5127 C C . TYR A 1 620 ? -1.114 -5.617 -21.062 1.00 93.94 620 TYR A C 1
ATOM 5129 O O . TYR A 1 620 ? -0.343 -6.556 -21.268 1.00 93.94 620 TYR A O 1
ATOM 5137 N N . TYR A 1 621 ? -2.170 -5.401 -21.851 1.00 92.94 621 TYR A N 1
ATOM 5138 C CA . TYR A 1 621 ? -2.579 -6.339 -22.903 1.00 92.94 621 TYR A CA 1
ATOM 5139 C C . TYR A 1 621 ? -1.697 -6.304 -24.160 1.00 92.94 621 TYR A C 1
ATOM 5141 O O . TYR A 1 621 ? -1.768 -7.220 -24.972 1.00 92.94 621 TYR A O 1
ATOM 5149 N N . THR A 1 622 ? -0.827 -5.307 -24.328 1.00 90.62 622 THR A N 1
ATOM 5150 C CA . THR A 1 622 ? 0.191 -5.321 -25.400 1.00 90.62 622 THR A CA 1
ATOM 5151 C C . THR A 1 622 ? 1.471 -6.057 -25.000 1.00 90.62 622 THR A C 1
ATOM 5153 O O . THR A 1 622 ? 2.254 -6.436 -25.864 1.00 90.62 622 THR A O 1
ATOM 5156 N N . THR A 1 623 ? 1.676 -6.317 -23.706 1.00 84.81 623 THR A N 1
ATOM 5157 C CA . THR A 1 623 ? 2.823 -7.092 -23.216 1.00 84.81 623 THR A CA 1
ATOM 5158 C C . THR A 1 623 ? 2.673 -8.571 -23.593 1.00 84.81 623 THR A C 1
ATOM 5160 O O . THR A 1 623 ? 1.594 -9.143 -23.420 1.00 84.81 623 THR A O 1
ATOM 5163 N N . VAL A 1 624 ? 3.743 -9.202 -24.089 1.00 76.56 624 VAL A N 1
ATOM 5164 C CA . VAL A 1 624 ? 3.753 -10.619 -24.497 1.00 76.56 624 VAL A CA 1
ATOM 5165 C C . VAL A 1 624 ? 3.459 -11.513 -23.292 1.00 76.56 624 VAL A C 1
ATOM 5167 O O . VAL A 1 624 ? 4.032 -11.318 -22.218 1.00 76.56 624 VAL A O 1
ATOM 5170 N N . ARG A 1 625 ? 2.576 -12.509 -23.455 1.00 72.75 625 ARG A N 1
ATOM 5171 C CA . ARG A 1 625 ? 2.363 -13.527 -22.416 1.00 72.75 625 ARG A CA 1
ATOM 5172 C C . ARG A 1 625 ? 3.687 -14.264 -22.221 1.00 72.75 625 ARG A C 1
ATOM 5174 O O . ARG A 1 625 ? 4.241 -14.755 -23.201 1.00 72.75 625 ARG A O 1
ATOM 5181 N N . GLU A 1 626 ? 4.189 -14.372 -20.988 1.00 67.56 626 GLU A N 1
ATOM 5182 C CA . GLU A 1 626 ? 5.159 -15.432 -20.687 1.00 67.56 626 GLU A CA 1
ATOM 5183 C C . GLU A 1 626 ? 4.519 -16.716 -21.198 1.00 67.56 626 GLU A C 1
ATOM 5185 O O . GLU A 1 626 ? 3.429 -17.048 -20.729 1.00 67.56 626 GLU A O 1
ATOM 5190 N N . ASN A 1 627 ? 5.113 -17.336 -22.228 1.00 56.69 627 ASN A N 1
ATOM 5191 C CA . ASN A 1 627 ? 4.609 -18.573 -22.808 1.00 56.69 627 ASN A CA 1
ATOM 5192 C C . ASN A 1 627 ? 4.276 -19.486 -21.632 1.00 56.69 627 ASN A C 1
ATOM 5194 O O . ASN A 1 627 ? 5.187 -19.945 -20.937 1.00 56.69 627 ASN A O 1
ATOM 5198 N N . GLN A 1 628 ? 2.979 -19.688 -21.365 1.00 54.81 628 GLN A N 1
ATOM 5199 C CA . GLN A 1 628 ? 2.587 -20.805 -20.529 1.00 54.81 628 GLN A CA 1
ATOM 5200 C C . GLN A 1 628 ? 3.258 -21.998 -21.199 1.00 54.81 628 GLN A C 1
ATOM 5202 O O . GLN A 1 628 ? 3.169 -22.070 -22.431 1.00 54.81 628 GLN A O 1
ATOM 5207 N N . PRO A 1 629 ? 4.021 -22.822 -20.454 1.00 57.22 629 PRO A N 1
ATOM 5208 C CA . PRO A 1 629 ? 4.646 -23.997 -21.039 1.00 57.22 629 PRO A CA 1
ATOM 5209 C C . PRO A 1 629 ? 3.557 -24.666 -21.858 1.00 57.22 629 PRO A C 1
ATOM 5211 O O . PRO A 1 629 ? 2.490 -24.938 -21.298 1.00 57.22 629 PRO A O 1
ATOM 5214 N N . GLU A 1 630 ? 3.765 -24.749 -23.181 1.00 51.41 630 GLU A N 1
ATOM 5215 C CA . GLU A 1 630 ? 2.769 -25.338 -24.070 1.00 51.41 630 GLU A CA 1
ATOM 5216 C C . GLU A 1 630 ? 2.356 -26.633 -23.391 1.00 51.41 630 GLU A C 1
ATOM 5218 O O . GLU A 1 630 ? 3.265 -27.381 -23.015 1.00 51.41 630 GLU A O 1
ATOM 5223 N N . PRO A 1 631 ? 1.059 -26.819 -23.072 1.00 54.69 631 PRO A N 1
ATOM 5224 C CA . PRO A 1 631 ? 0.615 -27.938 -22.258 1.00 54.69 631 PRO A CA 1
ATOM 5225 C C . PRO A 1 631 ? 1.210 -29.171 -22.906 1.00 54.69 631 PRO A C 1
ATOM 5227 O O . PRO A 1 631 ? 0.821 -29.457 -24.037 1.00 54.69 631 PRO A O 1
ATOM 5230 N N . ASN A 1 632 ? 2.234 -29.750 -22.246 1.00 50.44 632 ASN A N 1
ATOM 5231 C CA . ASN A 1 632 ? 3.170 -30.704 -22.843 1.00 50.44 632 ASN A CA 1
ATOM 5232 C C . ASN A 1 632 ? 2.344 -31.609 -23.719 1.00 50.44 632 ASN A C 1
ATOM 5234 O O . ASN A 1 632 ? 1.482 -32.293 -23.156 1.00 50.44 632 ASN A O 1
ATOM 5238 N N . GLY A 1 633 ? 2.526 -31.461 -25.043 1.00 51.03 633 GLY A N 1
ATOM 5239 C CA . GLY A 1 633 ? 1.605 -31.976 -26.046 1.00 51.03 633 GLY A CA 1
ATOM 5240 C C . GLY A 1 633 ? 1.130 -33.317 -25.561 1.00 51.03 633 GLY A C 1
ATOM 5241 O O . GLY A 1 633 ? 1.981 -34.174 -25.309 1.00 51.03 633 GLY A O 1
ATOM 5242 N N . ALA A 1 634 ? -0.176 -33.399 -25.261 1.00 50.16 634 ALA A N 1
ATOM 5243 C CA . ALA A 1 634 ? -0.800 -34.608 -24.767 1.00 50.16 634 ALA A CA 1
ATOM 5244 C C . ALA A 1 634 ? -0.178 -35.725 -25.583 1.00 50.16 634 ALA A C 1
ATOM 5246 O O . ALA A 1 634 ? -0.323 -35.723 -26.806 1.00 50.16 634 ALA A O 1
ATOM 5247 N N . VAL A 1 635 ? 0.644 -36.552 -24.927 1.00 56.22 635 VAL A N 1
ATOM 5248 C CA . VAL A 1 635 ? 1.176 -37.755 -25.540 1.00 56.22 635 VAL A CA 1
ATOM 5249 C C . VAL A 1 635 ? -0.092 -38.449 -25.974 1.00 56.22 635 VAL A C 1
ATOM 5251 O O . VAL A 1 635 ? -0.854 -38.892 -25.113 1.00 56.22 635 VAL A O 1
ATOM 5254 N N . GLU A 1 636 ? -0.394 -38.376 -27.273 1.00 51.62 636 GLU A N 1
ATOM 5255 C CA . GLU A 1 636 ? -1.488 -39.111 -27.869 1.00 51.62 636 GLU A CA 1
ATOM 5256 C C . GLU A 1 636 ? -1.281 -40.511 -27.342 1.00 51.62 636 GLU A C 1
ATOM 5258 O O . GLU A 1 636 ? -0.234 -41.121 -27.579 1.00 51.62 636 GLU A O 1
ATOM 5263 N N . GLY A 1 637 ? -2.204 -40.938 -26.482 1.00 49.44 637 GLY A N 1
ATOM 5264 C CA . GLY A 1 637 ? -2.171 -42.264 -25.928 1.00 49.44 637 GLY A CA 1
ATOM 5265 C C . GLY A 1 637 ? -2.159 -43.194 -27.121 1.00 49.44 637 GLY A C 1
ATOM 5266 O O . GLY A 1 637 ? -3.192 -43.394 -27.755 1.00 49.44 637 GLY A O 1
ATOM 5267 N N . GLN A 1 638 ? -0.983 -43.737 -27.436 1.00 48.53 638 GLN A N 1
ATOM 5268 C CA . GLN A 1 638 ? -0.889 -45.010 -28.108 1.00 48.53 638 GLN A CA 1
ATOM 5269 C C . GLN A 1 638 ? -1.702 -45.950 -27.239 1.00 48.53 638 GLN A C 1
ATOM 5271 O O . GLN A 1 638 ? -1.302 -46.317 -26.136 1.00 48.53 638 GLN A O 1
ATOM 5276 N N . ASN A 1 639 ? -2.910 -46.203 -27.716 1.00 49.28 639 ASN A N 1
ATOM 5277 C CA . ASN A 1 639 ? -3.885 -47.083 -27.128 1.00 49.28 639 ASN A CA 1
ATOM 5278 C C . ASN A 1 639 ? -3.219 -48.469 -27.050 1.00 49.28 639 ASN A C 1
ATOM 5280 O O . ASN A 1 639 ? -2.974 -49.057 -28.103 1.00 49.28 639 ASN A O 1
ATOM 5284 N N . PRO A 1 640 ? -2.886 -49.025 -25.869 1.00 51.09 640 PRO A N 1
ATOM 5285 C CA . PRO A 1 640 ? -2.200 -50.319 -25.785 1.00 51.09 640 PRO A CA 1
ATOM 5286 C C . PRO A 1 640 ? -3.107 -51.517 -26.124 1.00 51.09 640 PRO A C 1
ATOM 5288 O O . PRO A 1 640 ? -2.810 -52.638 -25.729 1.00 51.09 640 PRO A O 1
ATOM 5291 N N . GLN A 1 641 ? -4.240 -51.301 -26.801 1.00 53.66 641 GLN A N 1
ATOM 5292 C CA . GLN A 1 641 ? -5.322 -52.280 -26.933 1.00 53.66 641 GLN A CA 1
ATOM 5293 C C . GLN A 1 641 ? -5.466 -52.934 -28.320 1.00 53.66 641 GLN A C 1
ATOM 5295 O O . GLN A 1 641 ? -6.410 -53.690 -28.518 1.00 53.66 641 GLN A O 1
ATOM 5300 N N . GLU A 1 642 ? -4.532 -52.725 -29.254 1.00 52.28 642 GLU A N 1
ATOM 5301 C CA . GLU A 1 642 ? -4.595 -53.308 -30.614 1.00 52.28 642 GLU A CA 1
ATOM 5302 C C . GLU A 1 642 ? -3.502 -54.352 -30.940 1.00 52.28 642 GLU A C 1
ATOM 5304 O O . GLU A 1 642 ? -3.236 -54.612 -32.108 1.00 52.28 642 GLU A O 1
ATOM 5309 N N . GLN A 1 643 ? -2.876 -55.004 -29.948 1.00 49.59 643 GLN A N 1
ATOM 5310 C CA . GLN A 1 643 ? -1.859 -56.050 -30.209 1.00 49.59 643 GLN A CA 1
ATOM 5311 C C . GLN A 1 643 ? -2.232 -57.498 -29.837 1.00 49.59 643 GLN A C 1
ATOM 5313 O O . GLN A 1 643 ? -1.382 -58.371 -29.964 1.00 49.59 643 GLN A O 1
ATOM 5318 N N . ASP A 1 644 ? -3.493 -57.797 -29.501 1.00 51.97 644 ASP A N 1
ATOM 5319 C CA . ASP A 1 644 ? -3.927 -59.167 -29.143 1.00 51.97 644 ASP A CA 1
ATOM 5320 C C . ASP A 1 644 ? -4.936 -59.812 -30.130 1.00 51.97 644 ASP A C 1
ATOM 5322 O O . ASP A 1 644 ? -5.716 -60.681 -29.741 1.00 51.97 644 ASP A O 1
ATOM 5326 N N . GLN A 1 645 ? -4.952 -59.436 -31.420 1.00 51.09 645 GLN A N 1
ATOM 5327 C CA . GLN A 1 645 ? -5.860 -60.055 -32.416 1.00 51.09 645 GLN A CA 1
ATOM 5328 C C . GLN A 1 645 ? -5.219 -60.604 -33.704 1.00 51.09 645 GLN A C 1
ATOM 5330 O O . GLN A 1 645 ? -5.928 -60.854 -34.673 1.00 51.09 645 GLN A O 1
ATOM 5335 N N . GLU A 1 646 ? -3.921 -60.915 -33.715 1.00 50.25 646 GLU A N 1
ATOM 5336 C CA . GLU A 1 646 ? -3.309 -61.675 -34.824 1.00 50.25 646 GLU A CA 1
ATOM 5337 C C . GLU A 1 646 ? -2.527 -62.904 -34.337 1.00 50.25 646 GLU A C 1
ATOM 5339 O O . GLU A 1 646 ? -1.336 -63.043 -34.590 1.00 50.25 646 GLU A O 1
ATOM 5344 N N . GLN A 1 647 ? -3.212 -63.829 -33.656 1.00 48.94 647 GLN A N 1
ATOM 5345 C CA . GLN A 1 647 ? -2.888 -65.264 -33.694 1.00 48.94 647 GLN A CA 1
ATOM 5346 C C . GLN A 1 647 ? -4.179 -66.089 -33.584 1.00 48.94 647 GLN A C 1
ATOM 5348 O O . GLN A 1 647 ? -4.604 -66.456 -32.489 1.00 48.94 647 GLN A O 1
ATOM 5353 N N . ASN A 1 648 ? -4.807 -66.355 -34.733 1.00 46.84 648 ASN A N 1
ATOM 5354 C CA . ASN A 1 648 ? -5.583 -67.569 -35.011 1.00 46.84 648 ASN A CA 1
ATOM 5355 C C . ASN A 1 648 ? -5.755 -67.761 -36.517 1.00 46.84 648 ASN A C 1
ATOM 5357 O O . ASN A 1 648 ? -6.185 -66.790 -37.179 1.00 46.84 648 ASN A O 1
#

pLDDT: mean 72.6, std 19.81, range [23.67, 97.56]

Sequence (648 aa):
MQRSFELLGIRKPPSPPLPEEPDQVFEHMMNQLIDQVEVQNHHGNMLQLQAELLVEELKIKQYLSIADRDAGSIIRADPLIKELTDQFQNVHEQSERSFIQAQIQVLKWKIIYTRLQNREYFMTETVRASFMQSIPVTLSAFSKFLNRDKRSQIRSQKVTLGDREIDEFYRRITALATERSQPERPRNLNENAVWLQEICQLNNILERFPRDIRILDQRPRPDNLRVVSNQAKFRLIDEFIIKFQTGKSLKFEETSAVPMVFFRNSPNTLCIFKECSIQISKRRIRRRWNGTVEKLLELADYLESETLEAICIQHLGQKSEFSLTDQFEMAETYHSEKLMIQICASIKDAYELDKVVPKELDSLCNTTKNLVMQRSFELLGIRRPPSPPLPEDPDQVFENRMNQIIDQVEIQNLRGEILKDQIELLVEDVLLKQYLSLTDKDAGRMFRDDPLMNELTDQLRYVHEQSEKNFIQAQIQVLKWKIIYARLQNREFIMDENIGTRLSHAILGILTSLAPFLNRDKRSQSRSHKVTLGDREIDEIYRRITAEAIERSQPERPRNLDDNAVWLQKINFFNSKLERSSRHVHIFAPRSRPDNLRVVSDQASFRLINELVSNARNVYYTTVRENQPEPNGAVEGQNPQEQDQEQN

Foldseek 3Di:
DVVVVVVVPDDDDDDDDDDPDPPVVVVVVVVVVVVVVVVCVVVVVLVVLVVLLVVLVVVLVVVCVVWDVCLVVVLVVPVVLVVLVVVLVVDDDSVVNSLSSLVSSLVSLVSVQVCLVVVVTDDDPVVSVLSNVVSLVSNVVSVVVNVVVCVVPVVDDDDPDDCVVVVVVVVVSVVVVVVVPDDPDDPDPVVVVVVVVVVVVSVVVVVDDDDDDDDPDPDDDQFQEWEAEPNDTDTDGPVLLVVQADDDDQDFDPPDPGTYGYDPDDPVLVVLVVCVSVVPDPPPCLVVCLVRLLVQLVVCLVRVGPSSLVVSLVSVVPPHPDDLLRQCVSCQVSVPVVSLLVSLVPQQAPVSLVVNDDPPCVPGDPSSVVSSVQSNCVRVVVPDDQQPPQDPDPLSNLLVLLVVLLCVLVVDDPCLPLSLLSLLLSLLVLVLLLVCLPANVPLVVVLVPDVVNVVLVVVLSVDDDSLLNSLSSLQSSLVSLLSVLVLLVDPVRDDDPVVSVVSNVVSLVSLLVSLLSNQVCVVSPVVDDRSLPDPDPSSVSSVVSNVVSNVVVPDPPPPDPCCSVVSVVSLLVSLVVLVVLLVVLPVADFADDDPPRDARDVVSVCPSSRSSSVSSCSSNRSRDPPPPPPPPPPPPPPPPPPDPPPDD

Organism: Caenorhabditis brenneri (NCBI:txid135651)

Radius of gyration: 33.72 Å; chains: 1; bounding box: 77×125×85 Å